Protein AF-A0A1I6T7Q6-F1 (afdb_monomer)

Secondary structure (DSSP, 8-state):
----STTT---HHHHHHHHHHHHHHHHHHHHHHHHHHHHHHHHHHHHHHHHHIIIIIIIHHHTT-GGGG-EEEEEEESTTTEEEEE-TT-----EEEEEEE---EEEEEEE--BTTSS--TT-BGGGBTT---SEEEEEETTEEEEEETT-BHHHHHHHHHHHTS-EEEEETTTTEEEEEEEEES--GGG--EESHHHHHHT--SPBPP--EEEEETTEEEEESSSEEEETTEEEEE-SPPPTT--EEEEEEE-HHHHHHHHHHHHHHHHHHHHHHHHHHH----TT-PPPPHHHHHTS-HHHHHHHHHHHHTTTTTT-HHHHHHHHHHHHHHHHTTT--GGG--TTTTTEEE--GGGTT-EEE-HHHHHHHHHH-HHHHHHHHH--SS-TTS--HHHHHHHHHHHHHHHHHHHH---SS---TTSPPPTTSHHHHHHHHHHHHHHHHHHHHHHHHHHHHHHHHHHHHHHHHHHHHHHHHHHHHHHT--

Structure (mmCIF, N/CA/C/O backbone):
data_AF-A0A1I6T7Q6-F1
#
_entry.id   AF-A0A1I6T7Q6-F1
#
loop_
_atom_site.group_PDB
_atom_site.id
_atom_site.type_symbol
_atom_site.label_atom_id
_atom_site.label_alt_id
_atom_site.label_comp_id
_atom_site.label_asym_id
_atom_site.label_entity_id
_atom_site.label_seq_id
_atom_site.pdbx_PDB_ins_code
_atom_site.Cartn_x
_atom_site.Cartn_y
_atom_site.Cartn_z
_atom_site.occupancy
_atom_site.B_iso_or_equiv
_atom_site.auth_seq_id
_atom_site.auth_comp_id
_atom_site.auth_asym_id
_atom_site.auth_atom_id
_atom_site.pdbx_PDB_model_num
ATOM 1 N N . MET A 1 1 ? 39.348 35.227 -42.419 1.00 46.56 1 MET A N 1
ATOM 2 C CA . MET A 1 1 ? 38.191 35.907 -43.039 1.00 46.56 1 MET A CA 1
ATOM 3 C C . MET A 1 1 ? 37.554 34.944 -44.024 1.00 46.56 1 MET A C 1
ATOM 5 O O . MET A 1 1 ? 38.289 34.374 -44.820 1.00 46.56 1 MET A O 1
ATOM 9 N N . ARG A 1 2 ? 36.242 34.707 -43.916 1.00 55.78 2 ARG A N 1
ATOM 10 C CA . ARG A 1 2 ? 35.478 33.860 -44.844 1.00 55.78 2 ARG A CA 1
ATOM 11 C C . ARG A 1 2 ? 35.256 34.670 -46.125 1.00 55.78 2 ARG A C 1
ATOM 13 O O . ARG A 1 2 ? 34.590 35.696 -46.068 1.00 55.78 2 ARG A O 1
ATOM 20 N N . ILE A 1 3 ? 35.887 34.284 -47.232 1.00 54.59 3 ILE A N 1
ATOM 21 C CA . ILE A 1 3 ? 35.674 34.924 -48.539 1.00 54.59 3 ILE A CA 1
ATOM 22 C C . ILE A 1 3 ? 34.600 34.090 -49.230 1.00 54.59 3 ILE A C 1
ATOM 24 O O . ILE A 1 3 ? 34.889 32.998 -49.706 1.00 54.59 3 ILE A O 1
ATOM 28 N N . SER A 1 4 ? 33.355 34.556 -49.188 1.00 56.50 4 SER A N 1
ATOM 29 C CA . SER A 1 4 ? 32.220 33.861 -49.799 1.00 56.50 4 SER A CA 1
ATOM 30 C C . SER A 1 4 ? 31.969 34.420 -51.194 1.00 56.50 4 SER A C 1
ATOM 32 O O . SER A 1 4 ? 31.766 35.623 -51.325 1.00 56.50 4 SER A O 1
ATOM 34 N N . GLY A 1 5 ? 32.027 33.559 -52.215 1.00 61.47 5 GLY A N 1
ATOM 35 C CA . GLY A 1 5 ? 31.417 33.733 -53.542 1.00 61.47 5 GLY A CA 1
ATOM 36 C C . GLY A 1 5 ? 31.784 34.964 -54.383 1.00 61.47 5 GLY A C 1
ATOM 37 O O . GLY A 1 5 ? 31.258 35.106 -55.483 1.00 61.47 5 GLY A O 1
ATOM 38 N N . LEU A 1 6 ? 32.659 35.861 -53.919 1.00 64.56 6 LEU A N 1
ATOM 39 C CA . LEU A 1 6 ? 32.922 37.141 -54.588 1.00 64.56 6 LEU A CA 1
ATOM 40 C C . LEU A 1 6 ? 33.637 36.994 -55.942 1.00 64.56 6 LEU A C 1
ATOM 42 O O . LEU A 1 6 ? 33.511 37.892 -56.770 1.00 64.56 6 LEU A O 1
ATOM 46 N N . ALA A 1 7 ? 34.390 35.910 -56.178 1.00 64.69 7 ALA A N 1
ATOM 47 C CA . ALA A 1 7 ? 35.118 35.705 -57.434 1.00 64.69 7 ALA A CA 1
ATOM 48 C C . ALA A 1 7 ? 34.459 34.673 -58.364 1.00 64.69 7 ALA A C 1
ATOM 50 O O . ALA A 1 7 ? 34.587 34.810 -59.581 1.00 64.69 7 ALA A O 1
ATOM 51 N N . SER A 1 8 ? 33.768 33.662 -57.822 1.00 72.69 8 SER A N 1
ATOM 52 C CA . SER A 1 8 ? 33.093 32.617 -58.613 1.00 72.69 8 SER A CA 1
ATOM 53 C C . SER A 1 8 ? 31.581 32.813 -58.801 1.00 72.69 8 SER A C 1
ATOM 55 O O . SER A 1 8 ? 31.009 32.230 -59.720 1.00 72.69 8 SER A O 1
ATOM 57 N N . GLY A 1 9 ? 30.921 33.595 -57.937 1.00 76.50 9 GLY A N 1
ATOM 58 C CA . GLY A 1 9 ? 29.458 33.693 -57.866 1.00 76.50 9 GLY A CA 1
ATOM 59 C C . GLY A 1 9 ? 28.765 32.496 -57.194 1.00 76.50 9 GLY A C 1
ATOM 60 O O . GLY A 1 9 ? 27.539 32.417 -57.214 1.00 76.50 9 GLY A O 1
ATOM 61 N N . MET A 1 10 ? 29.518 31.553 -56.617 1.00 82.12 10 MET A N 1
ATOM 62 C CA . MET A 1 10 ? 28.981 30.334 -56.009 1.00 82.12 10 MET A CA 1
ATOM 63 C C . MET A 1 10 ? 28.603 30.539 -54.533 1.00 82.12 10 MET A C 1
ATOM 65 O O . MET A 1 10 ? 29.380 31.099 -53.757 1.00 82.12 10 MET A O 1
ATOM 69 N N . ASP A 1 11 ? 27.437 30.030 -54.119 1.00 85.62 11 ASP A N 1
ATOM 70 C CA . ASP A 1 11 ? 27.019 30.022 -52.710 1.00 85.62 11 ASP A CA 1
ATOM 71 C C . ASP A 1 11 ? 27.745 28.911 -51.936 1.00 85.62 11 ASP A C 1
ATOM 73 O O . ASP A 1 11 ? 27.257 27.793 -51.739 1.00 85.62 11 ASP A O 1
ATOM 77 N N . THR A 1 12 ? 28.966 29.233 -51.517 1.00 83.81 12 THR A N 1
ATOM 78 C CA . THR A 1 12 ? 29.837 28.333 -50.759 1.00 83.81 12 THR A CA 1
ATOM 79 C C . THR A 1 12 ? 29.219 27.899 -49.433 1.00 83.81 12 THR A C 1
ATOM 81 O O . THR A 1 12 ? 29.456 26.775 -49.001 1.00 83.81 12 THR A O 1
ATOM 84 N N . ASP A 1 13 ? 28.427 28.756 -48.785 1.00 84.06 13 ASP A N 1
ATOM 85 C CA . ASP A 1 13 ? 27.831 28.442 -47.485 1.00 84.06 13 ASP A CA 1
ATOM 86 C C . ASP A 1 13 ? 26.733 27.389 -47.629 1.00 84.06 13 ASP A C 1
ATOM 88 O O . ASP A 1 13 ? 26.701 26.423 -46.864 1.00 84.06 13 ASP A O 1
ATOM 92 N N . THR A 1 14 ? 25.874 27.516 -48.640 1.00 85.88 14 THR A N 1
ATOM 93 C CA . THR A 1 14 ? 24.839 26.513 -48.918 1.00 85.88 14 THR A CA 1
ATOM 94 C C . THR A 1 14 ? 25.448 25.172 -49.325 1.00 85.88 14 THR A C 1
ATOM 96 O O . THR A 1 14 ? 25.020 24.132 -48.820 1.00 85.88 14 THR A O 1
ATOM 99 N N . ILE A 1 15 ? 26.489 25.166 -50.164 1.00 86.62 15 ILE A N 1
ATOM 100 C CA . ILE A 1 15 ? 27.152 23.918 -50.580 1.00 86.62 15 ILE A CA 1
ATOM 101 C C . ILE A 1 15 ? 27.837 23.240 -49.392 1.00 86.62 15 ILE A C 1
ATOM 103 O O . ILE A 1 15 ? 27.659 22.039 -49.191 1.00 86.62 15 ILE A O 1
ATOM 107 N N . VAL A 1 16 ? 28.579 23.986 -48.564 1.00 88.25 16 VAL A N 1
ATOM 108 C CA . VAL A 1 16 ? 29.214 23.416 -47.367 1.00 88.25 16 VAL A CA 1
ATOM 109 C C . VAL A 1 16 ? 28.156 22.864 -46.412 1.00 88.25 16 VAL A C 1
ATOM 111 O O . VAL A 1 16 ? 28.316 21.744 -45.933 1.00 88.25 16 VAL A O 1
ATOM 114 N N . LYS A 1 17 ? 27.039 23.571 -46.191 1.00 86.50 17 LYS A N 1
ATOM 115 C CA . LYS A 1 17 ? 25.917 23.060 -45.383 1.00 86.50 17 LYS A CA 1
ATOM 116 C C . LYS A 1 17 ? 25.350 21.751 -45.936 1.00 86.50 17 LYS A C 1
ATOM 118 O O . LYS A 1 17 ? 25.135 20.822 -45.163 1.00 86.50 17 LYS A O 1
ATOM 123 N N . GLN A 1 18 ? 25.158 21.643 -47.250 1.00 87.38 18 GLN A N 1
ATOM 124 C CA . GLN A 1 18 ? 24.682 20.414 -47.900 1.00 87.38 18 GLN A CA 1
ATOM 125 C C . GLN A 1 18 ? 25.696 19.264 -47.807 1.00 87.38 18 GLN A C 1
ATOM 127 O O . GLN A 1 18 ? 25.321 18.115 -47.587 1.00 87.38 18 GLN A O 1
ATOM 132 N N . MET A 1 19 ? 26.995 19.546 -47.930 1.00 89.00 19 MET A N 1
ATOM 133 C CA . MET A 1 19 ? 28.036 18.531 -47.731 1.00 89.00 19 MET A CA 1
ATOM 134 C C . MET A 1 19 ? 28.086 18.070 -46.270 1.00 89.00 19 MET A C 1
ATOM 136 O O . MET A 1 19 ? 28.228 16.877 -45.988 1.00 89.00 19 MET A O 1
ATOM 140 N N . MET A 1 20 ? 27.929 19.009 -45.335 1.00 91.50 20 MET A N 1
ATOM 141 C CA . MET A 1 20 ? 27.913 18.725 -43.906 1.00 91.50 20 MET A CA 1
ATOM 142 C C . MET A 1 20 ? 26.654 17.979 -43.466 1.00 91.50 20 MET A C 1
ATOM 144 O O . MET A 1 20 ? 26.766 17.138 -42.579 1.00 91.50 20 MET A O 1
ATOM 148 N N . SER A 1 21 ? 25.487 18.208 -44.074 1.00 87.06 21 SER A N 1
ATOM 149 C CA . SER A 1 21 ? 24.260 17.481 -43.715 1.00 87.06 21 SER A CA 1
ATOM 150 C C . SER A 1 21 ? 24.398 15.976 -43.970 1.00 87.06 21 SER A C 1
ATOM 152 O O . SER A 1 21 ? 24.071 15.169 -43.103 1.00 87.06 21 SER A O 1
ATOM 154 N N . ILE A 1 22 ? 25.002 15.584 -45.096 1.00 86.19 22 ILE A N 1
ATOM 155 C CA . ILE A 1 22 ? 25.300 14.175 -45.399 1.00 86.19 22 ILE A CA 1
ATOM 156 C C . ILE A 1 22 ? 26.377 13.633 -44.449 1.00 86.19 22 ILE A C 1
ATOM 158 O O . ILE A 1 22 ? 26.256 12.522 -43.929 1.00 86.19 22 ILE A O 1
ATOM 162 N N . ALA A 1 23 ? 27.432 14.413 -44.191 1.00 89.81 23 ALA A N 1
ATOM 163 C CA . ALA A 1 23 ? 28.519 13.997 -43.306 1.00 89.81 23 ALA A CA 1
ATOM 164 C C . ALA A 1 23 ? 28.069 13.806 -41.844 1.00 89.81 23 ALA A C 1
ATOM 166 O O . ALA A 1 23 ? 28.664 12.991 -41.134 1.00 89.81 23 ALA A O 1
ATOM 167 N N . ARG A 1 24 ? 27.019 14.520 -41.408 1.00 92.19 24 ARG A N 1
ATOM 168 C CA . ARG A 1 24 ? 26.446 14.470 -40.053 1.00 92.19 24 ARG A CA 1
ATOM 169 C C . ARG A 1 24 ? 25.538 13.266 -39.797 1.00 92.19 24 ARG A C 1
ATOM 171 O O . ARG A 1 24 ? 25.345 12.932 -38.632 1.00 92.19 24 ARG A O 1
ATOM 178 N N . LEU A 1 25 ? 25.087 12.535 -40.821 1.00 91.44 25 LEU A N 1
ATOM 179 C CA . LEU A 1 25 ? 24.204 11.367 -40.652 1.00 91.44 25 LEU A CA 1
ATOM 180 C C . LEU A 1 25 ? 24.668 10.353 -39.579 1.00 91.44 25 LEU A C 1
ATOM 182 O O . LEU A 1 25 ? 23.832 9.888 -38.800 1.00 91.44 25 LEU A O 1
ATOM 186 N N . PRO A 1 26 ? 25.968 9.996 -39.463 1.00 94.25 26 PRO A N 1
ATOM 187 C CA . PRO A 1 26 ? 26.431 9.113 -38.393 1.00 94.25 26 PRO A CA 1
ATOM 188 C C . PRO A 1 26 ? 26.296 9.735 -36.998 1.00 94.25 26 PRO A C 1
ATOM 190 O O . PRO A 1 26 ? 25.967 9.026 -36.051 1.00 94.25 26 PRO A O 1
ATOM 193 N N . LEU A 1 27 ? 26.541 11.043 -36.863 1.00 94.50 27 LEU A N 1
ATOM 194 C CA . LEU A 1 27 ? 26.388 11.774 -35.603 1.00 94.50 27 LEU A CA 1
ATOM 195 C C . LEU A 1 27 ? 24.917 11.801 -35.178 1.00 94.50 27 LEU A C 1
ATOM 197 O O . LEU A 1 27 ? 24.605 11.428 -34.047 1.00 94.50 27 LEU A O 1
ATOM 201 N N . ASP A 1 28 ? 24.020 12.140 -36.103 1.00 94.25 28 ASP A N 1
ATOM 202 C CA . ASP A 1 28 ? 22.575 12.146 -35.867 1.00 94.25 28 ASP A CA 1
ATOM 203 C C . ASP A 1 28 ? 22.086 10.767 -35.429 1.00 94.25 28 ASP A C 1
ATOM 205 O O . ASP A 1 28 ? 21.348 10.640 -34.452 1.00 94.25 28 ASP A O 1
ATOM 209 N N . LYS A 1 29 ? 22.582 9.704 -36.074 1.00 94.88 29 LYS A N 1
ATOM 210 C CA . LYS A 1 29 ? 22.228 8.334 -35.704 1.00 94.88 29 LYS A CA 1
ATOM 211 C C . LYS A 1 29 ? 22.658 7.978 -34.280 1.00 94.88 29 LYS A C 1
ATOM 213 O O . LYS A 1 29 ? 21.903 7.316 -33.565 1.00 94.88 29 LYS A O 1
ATOM 218 N N . VAL A 1 30 ? 23.855 8.389 -33.856 1.00 96.81 30 VAL A N 1
ATOM 219 C CA . VAL A 1 30 ? 24.333 8.135 -32.487 1.00 96.81 30 VAL A CA 1
ATOM 220 C C . VAL A 1 30 ? 23.540 8.962 -31.471 1.00 96.81 30 VAL A C 1
ATOM 222 O O . VAL A 1 30 ? 23.148 8.410 -30.444 1.00 96.81 30 VAL A O 1
ATOM 225 N N . ASN A 1 31 ? 23.229 10.227 -31.768 1.00 95.69 31 ASN A N 1
ATOM 226 C CA . ASN A 1 31 ? 22.366 11.065 -30.925 1.00 95.69 31 ASN A CA 1
ATOM 227 C C . ASN A 1 31 ? 20.973 10.448 -30.746 1.00 95.69 31 ASN A C 1
ATOM 229 O O . ASN A 1 31 ? 20.495 10.302 -29.623 1.00 95.69 31 ASN A O 1
ATOM 233 N N . GLN A 1 32 ? 20.356 9.988 -31.833 1.00 95.62 32 GLN A N 1
ATOM 234 C CA . GLN A 1 32 ? 19.073 9.286 -31.792 1.00 95.62 32 GLN A CA 1
ATOM 235 C C . GLN A 1 32 ? 19.148 8.007 -30.952 1.00 95.62 32 GLN A C 1
ATOM 237 O O . GLN A 1 32 ? 18.288 7.762 -30.110 1.00 95.62 32 GLN A O 1
ATOM 242 N N . ASN A 1 33 ? 20.190 7.193 -31.133 1.00 96.62 33 ASN A N 1
ATOM 243 C CA . ASN A 1 33 ? 20.368 5.978 -30.339 1.00 96.62 33 ASN A CA 1
ATOM 244 C C . ASN A 1 33 ? 20.577 6.285 -28.845 1.00 96.62 33 ASN A C 1
ATOM 246 O O . ASN A 1 33 ? 20.093 5.526 -28.002 1.00 96.62 33 ASN A O 1
ATOM 250 N N . LYS A 1 34 ? 21.269 7.386 -28.512 1.00 97.44 34 LYS A N 1
ATOM 251 C CA . LYS A 1 34 ? 21.395 7.880 -27.134 1.00 97.44 34 LYS A CA 1
ATOM 252 C C . LYS A 1 34 ? 20.020 8.236 -26.570 1.00 97.44 34 LYS A C 1
ATOM 254 O O . LYS A 1 34 ? 19.662 7.720 -25.517 1.00 97.44 34 LYS A O 1
ATOM 259 N N . GLN A 1 35 ? 19.234 9.026 -27.300 1.00 97.25 35 GLN A N 1
ATOM 260 C CA . GLN A 1 35 ? 17.905 9.461 -26.869 1.00 97.25 35 GLN A CA 1
ATOM 261 C C . GLN A 1 35 ? 16.944 8.282 -26.647 1.00 97.25 35 GLN A C 1
ATOM 263 O O . GLN A 1 35 ? 16.251 8.231 -25.633 1.00 97.25 35 GLN A O 1
ATOM 268 N N . VAL A 1 36 ? 16.948 7.296 -27.553 1.00 96.88 36 VAL A N 1
ATOM 269 C CA . VAL A 1 36 ? 16.178 6.048 -27.396 1.00 96.88 36 VAL A CA 1
ATOM 270 C C . VAL A 1 36 ? 16.579 5.319 -26.115 1.00 96.88 36 VAL A C 1
ATOM 272 O O . VAL A 1 36 ? 15.714 4.843 -25.383 1.00 96.88 36 VAL A O 1
ATOM 275 N N . LEU A 1 37 ? 17.880 5.230 -25.827 1.00 97.31 37 LEU A N 1
ATOM 276 C CA . LEU A 1 37 ? 18.372 4.558 -24.627 1.00 97.31 37 LEU A CA 1
ATOM 277 C C . LEU A 1 37 ? 17.986 5.312 -23.345 1.00 97.31 37 LEU A C 1
ATOM 279 O O . LEU A 1 37 ? 17.666 4.673 -22.344 1.00 97.31 37 LEU A O 1
ATOM 283 N N . GLU A 1 38 ? 17.983 6.646 -23.371 1.00 96.50 38 GLU A N 1
ATOM 284 C CA . GLU A 1 38 ? 17.501 7.478 -22.262 1.00 96.50 38 GLU A CA 1
ATOM 285 C C . GLU A 1 38 ? 16.013 7.245 -21.996 1.00 96.50 38 GLU A C 1
ATOM 287 O O . GLU A 1 38 ? 15.648 6.959 -20.858 1.00 96.50 38 GLU A O 1
ATOM 292 N N . TRP A 1 39 ? 15.168 7.267 -23.031 1.00 97.19 39 TRP A N 1
ATOM 293 C CA . TRP A 1 39 ? 13.735 6.982 -22.890 1.00 97.19 39 TRP A CA 1
ATOM 294 C C . TRP A 1 39 ? 13.457 5.547 -22.445 1.00 97.19 39 TRP A C 1
ATOM 296 O O . TRP A 1 39 ? 12.552 5.299 -21.650 1.00 97.19 39 TRP A O 1
ATOM 306 N N . GLN A 1 40 ? 14.253 4.582 -22.911 1.00 96.62 40 GLN A N 1
ATOM 307 C CA . GLN A 1 40 ? 14.141 3.202 -22.452 1.00 96.62 40 GLN A CA 1
ATOM 308 C C . GLN A 1 40 ? 14.506 3.088 -20.965 1.00 96.62 40 GLN A C 1
ATOM 310 O O . GLN A 1 40 ? 13.814 2.405 -20.209 1.00 96.62 40 GLN A O 1
ATOM 315 N N . ARG A 1 41 ? 15.574 3.772 -20.531 1.00 96.19 41 ARG A N 1
ATOM 316 C CA . ARG A 1 41 ? 15.977 3.841 -19.119 1.00 96.19 41 ARG A CA 1
ATOM 317 C C . ARG A 1 41 ? 14.897 4.509 -18.264 1.00 96.19 41 ARG A C 1
ATOM 319 O O . ARG A 1 41 ? 14.637 4.043 -17.158 1.00 96.19 41 ARG A O 1
ATOM 326 N N . GLU A 1 42 ? 14.239 5.534 -18.796 1.00 96.00 42 GLU A N 1
ATOM 327 C CA . GLU A 1 42 ? 13.106 6.198 -18.152 1.00 96.00 42 GLU A CA 1
ATOM 328 C C . GLU A 1 42 ? 11.903 5.270 -17.989 1.00 96.00 42 GLU A C 1
ATOM 330 O O . GLU A 1 42 ? 11.371 5.113 -16.894 1.00 96.00 42 GLU A O 1
ATOM 335 N N . SER A 1 43 ? 11.548 4.547 -19.049 1.00 96.31 43 SER A N 1
ATOM 336 C CA . SER A 1 43 ? 10.462 3.567 -19.003 1.00 96.31 43 SER A CA 1
ATOM 337 C C . SER A 1 43 ? 10.727 2.472 -17.959 1.00 96.31 43 SER A C 1
ATOM 339 O O . SER A 1 43 ? 9.808 2.036 -17.268 1.00 96.31 43 SER A O 1
ATOM 341 N N . TYR A 1 44 ? 11.985 2.043 -17.781 1.00 96.62 44 TYR A N 1
ATOM 342 C CA . TYR A 1 44 ? 12.338 1.145 -16.676 1.00 96.62 44 TYR A CA 1
ATOM 343 C C . TYR A 1 44 ? 12.172 1.793 -15.304 1.00 96.62 44 TYR A C 1
ATOM 345 O O . TYR A 1 44 ? 11.783 1.093 -14.375 1.00 96.62 44 TYR A O 1
ATOM 353 N N . ARG A 1 45 ? 12.457 3.091 -15.152 1.00 96.25 45 ARG A N 1
ATOM 354 C CA . ARG A 1 45 ? 12.269 3.820 -13.889 1.00 96.25 45 ARG A CA 1
ATOM 355 C C . ARG A 1 45 ? 10.800 3.882 -13.489 1.00 96.25 45 ARG A C 1
ATOM 357 O O . ARG A 1 45 ? 10.485 3.583 -12.339 1.00 96.25 45 ARG A O 1
ATOM 364 N N . GLU A 1 46 ? 9.914 4.186 -14.431 1.00 96.06 46 GLU A N 1
ATOM 365 C CA . GLU A 1 46 ? 8.464 4.187 -14.205 1.00 96.06 46 GLU A CA 1
ATOM 366 C C . GLU A 1 46 ? 7.963 2.811 -13.746 1.00 96.06 46 GLU A C 1
ATOM 368 O O . GLU A 1 46 ? 7.275 2.690 -12.732 1.00 96.06 46 GLU A O 1
ATOM 373 N N . ILE A 1 47 ? 8.357 1.752 -14.459 1.00 97.06 47 ILE A N 1
ATOM 374 C CA . ILE A 1 47 ? 7.971 0.376 -14.122 1.00 97.06 47 ILE A CA 1
ATOM 375 C C . ILE A 1 47 ? 8.553 -0.035 -12.768 1.00 97.06 47 ILE A C 1
ATOM 377 O O . ILE A 1 47 ? 7.849 -0.604 -11.937 1.00 97.06 47 ILE A O 1
ATOM 381 N N . ASN A 1 48 ? 9.825 0.281 -12.523 1.00 97.19 48 ASN A N 1
ATOM 382 C CA . ASN A 1 48 ? 10.490 0.012 -11.256 1.00 97.19 48 ASN A CA 1
ATOM 383 C C . ASN A 1 48 ? 9.745 0.675 -10.096 1.00 97.19 48 ASN A C 1
ATOM 385 O O . ASN A 1 48 ? 9.506 0.010 -9.100 1.00 97.19 48 ASN A O 1
ATOM 389 N N . SER A 1 49 ? 9.334 1.940 -10.230 1.00 97.44 49 SER A N 1
ATOM 390 C CA . SER A 1 49 ? 8.542 2.637 -9.207 1.00 97.44 49 SER A CA 1
ATOM 391 C C . SER A 1 49 ? 7.255 1.875 -8.860 1.00 97.44 49 SER A C 1
ATOM 393 O O . SER A 1 49 ? 6.960 1.669 -7.683 1.00 97.44 49 SER A O 1
ATOM 395 N N . LYS A 1 50 ? 6.533 1.359 -9.863 1.00 97.94 50 LYS A N 1
ATOM 396 C CA . LYS A 1 50 ? 5.312 0.563 -9.642 1.00 97.94 50 LYS A CA 1
ATOM 397 C C . LYS A 1 50 ? 5.586 -0.789 -8.984 1.00 97.94 50 LYS A C 1
ATOM 399 O O . LYS A 1 50 ? 4.830 -1.199 -8.108 1.00 97.94 50 LYS A O 1
ATOM 404 N N . ILE A 1 51 ? 6.682 -1.455 -9.346 1.00 97.88 51 ILE A N 1
ATOM 405 C CA . ILE A 1 51 ? 7.099 -2.705 -8.691 1.00 97.88 51 ILE A CA 1
ATOM 406 C C . ILE A 1 51 ? 7.541 -2.436 -7.243 1.00 97.88 51 ILE A C 1
ATOM 408 O O . ILE A 1 51 ? 7.209 -3.218 -6.353 1.00 97.88 51 ILE A O 1
ATOM 412 N N . VAL A 1 52 ? 8.250 -1.330 -6.986 1.00 97.81 52 VAL A N 1
ATOM 413 C CA . VAL A 1 52 ? 8.634 -0.897 -5.635 1.00 97.81 52 VAL A CA 1
ATOM 414 C C . VAL A 1 52 ? 7.397 -0.639 -4.786 1.00 97.81 52 VAL A C 1
ATOM 416 O O . VAL A 1 52 ? 7.346 -1.135 -3.667 1.00 97.81 52 VAL A O 1
ATOM 419 N N . ASP A 1 53 ? 6.398 0.085 -5.297 1.00 97.62 53 ASP A N 1
ATOM 420 C CA . ASP A 1 53 ? 5.162 0.345 -4.553 1.00 97.62 53 ASP A CA 1
ATOM 421 C C . ASP A 1 53 ? 4.439 -0.963 -4.204 1.00 97.62 53 ASP A C 1
ATOM 423 O O . ASP A 1 53 ? 4.183 -1.244 -3.030 1.00 97.62 53 ASP A O 1
ATOM 427 N N . PHE A 1 54 ? 4.210 -1.817 -5.207 1.00 97.88 54 PHE A N 1
ATOM 428 C CA . PHE A 1 54 ? 3.550 -3.106 -5.016 1.00 97.88 54 PHE A CA 1
ATOM 429 C C . PHE A 1 54 ? 4.292 -3.993 -4.006 1.00 97.88 54 PHE A C 1
ATOM 431 O O . PHE A 1 54 ? 3.680 -4.567 -3.109 1.00 97.88 54 PHE A O 1
ATOM 438 N N . ARG A 1 55 ? 5.622 -4.075 -4.093 1.00 96.25 55 ARG A N 1
ATOM 439 C CA . ARG A 1 55 ? 6.431 -4.899 -3.190 1.00 96.25 55 ARG A CA 1
ATOM 440 C C . ARG A 1 55 ? 6.563 -4.295 -1.792 1.00 96.25 55 ARG A C 1
ATOM 442 O O . ARG A 1 55 ? 6.273 -4.957 -0.798 1.00 96.25 55 ARG A O 1
ATOM 449 N N . ASN A 1 56 ? 7.066 -3.070 -1.702 1.00 95.00 56 ASN A N 1
ATOM 450 C CA . ASN A 1 56 ? 7.546 -2.494 -0.447 1.00 95.00 56 ASN A CA 1
ATOM 451 C C . ASN A 1 56 ? 6.434 -1.818 0.351 1.00 95.00 56 ASN A C 1
ATOM 453 O O . ASN A 1 56 ? 6.504 -1.835 1.575 1.00 95.00 56 ASN A O 1
ATOM 457 N N . ASN A 1 57 ? 5.414 -1.267 -0.311 1.00 93.12 57 ASN A N 1
ATOM 458 C CA . ASN A 1 57 ? 4.317 -0.588 0.378 1.00 93.12 57 ASN A CA 1
ATOM 459 C C . ASN A 1 57 ? 3.104 -1.508 0.541 1.00 93.12 57 ASN A C 1
ATOM 461 O O . ASN A 1 57 ? 2.503 -1.532 1.612 1.00 93.12 57 ASN A O 1
ATOM 465 N N . LYS A 1 58 ? 2.747 -2.281 -0.496 1.00 94.56 58 LYS A N 1
ATOM 466 C CA . LYS A 1 58 ? 1.554 -3.146 -0.469 1.00 94.56 58 LYS A CA 1
ATOM 467 C C . LYS A 1 58 ? 1.847 -4.523 0.131 1.00 94.56 58 LYS A C 1
ATOM 469 O O . LYS A 1 58 ? 1.444 -4.791 1.260 1.00 94.56 58 LYS A O 1
ATOM 474 N N . LEU A 1 59 ? 2.616 -5.365 -0.565 1.00 94.44 59 LEU A N 1
ATOM 475 C CA . LEU A 1 59 ? 2.918 -6.734 -0.125 1.00 94.44 59 LEU A CA 1
ATOM 476 C C . LEU A 1 59 ? 3.601 -6.766 1.247 1.00 94.44 59 LEU A C 1
ATOM 478 O O . LEU A 1 59 ? 3.239 -7.589 2.082 1.00 94.44 59 LEU A O 1
ATOM 482 N N . SER A 1 60 ? 4.534 -5.844 1.523 1.00 91.56 60 SER A N 1
ATOM 483 C CA . SER A 1 60 ? 5.171 -5.764 2.845 1.00 91.56 60 SER A CA 1
ATOM 484 C C . SER A 1 60 ? 4.185 -5.483 3.980 1.00 91.56 60 SER A C 1
ATOM 486 O O . SER A 1 60 ? 4.415 -5.948 5.093 1.00 91.56 60 SER A O 1
ATOM 488 N N . SER A 1 61 ? 3.120 -4.720 3.724 1.00 90.00 61 SER A N 1
ATOM 489 C CA . SER A 1 61 ? 2.075 -4.462 4.715 1.00 90.00 61 SER A CA 1
ATOM 490 C C . SER A 1 61 ? 1.175 -5.685 4.876 1.00 90.00 61 SER A C 1
ATOM 492 O O . SER A 1 61 ? 0.946 -6.128 5.998 1.00 90.00 61 SER A O 1
ATOM 494 N N . TRP A 1 62 ? 0.720 -6.277 3.770 1.00 90.75 62 TRP A N 1
ATOM 495 C CA . TRP A 1 62 ? -0.218 -7.401 3.801 1.00 90.75 62 TRP A CA 1
ATOM 496 C C . TRP A 1 62 ? 0.378 -8.679 4.393 1.00 90.75 62 TRP A C 1
ATOM 498 O O . TRP A 1 62 ? -0.298 -9.358 5.165 1.00 90.75 62 TRP A O 1
ATOM 508 N N . ARG A 1 63 ? 1.654 -8.973 4.109 1.00 85.88 63 ARG A N 1
ATOM 509 C CA . ARG A 1 63 ? 2.356 -10.147 4.660 1.00 85.88 63 ARG A CA 1
ATOM 510 C C . ARG A 1 63 ? 2.588 -10.069 6.175 1.00 85.88 63 ARG A C 1
ATOM 512 O O . ARG A 1 63 ? 2.733 -11.089 6.824 1.00 85.88 63 ARG A O 1
ATOM 519 N N . MET A 1 64 ? 2.616 -8.860 6.743 1.00 77.88 64 MET A N 1
ATOM 520 C CA . MET A 1 64 ? 2.806 -8.629 8.185 1.00 77.88 64 MET A CA 1
ATOM 521 C C . MET A 1 64 ? 1.501 -8.259 8.900 1.00 77.88 64 MET A C 1
ATOM 523 O O . MET A 1 64 ? 1.517 -7.872 10.070 1.00 77.88 64 MET A O 1
ATOM 527 N N . SER A 1 65 ? 0.369 -8.292 8.195 1.00 73.94 65 SER A N 1
ATOM 528 C CA . SER A 1 65 ? -0.855 -7.696 8.704 1.00 73.94 65 SER A CA 1
ATOM 529 C C . SER A 1 65 ? -1.507 -8.562 9.776 1.00 73.94 65 SER A C 1
ATOM 531 O O . SER A 1 65 ? -1.962 -9.674 9.503 1.00 73.94 65 SER A O 1
ATOM 533 N N . GLN A 1 66 ? -1.673 -7.995 10.974 1.00 70.38 66 GLN A N 1
ATOM 534 C CA . GLN A 1 66 ? -2.507 -8.580 12.027 1.00 70.38 66 GLN A CA 1
ATOM 535 C C . GLN A 1 66 ? -4.000 -8.588 11.663 1.00 70.38 66 GLN A C 1
ATOM 537 O O . GLN A 1 66 ? -4.781 -9.224 12.362 1.00 70.38 66 GLN A O 1
ATOM 542 N N . THR A 1 67 ? -4.418 -7.932 10.569 1.00 68.25 67 THR A N 1
ATOM 543 C CA . THR A 1 67 ? -5.818 -7.969 10.107 1.00 68.25 67 THR A CA 1
ATOM 544 C C . THR A 1 67 ? -6.280 -9.384 9.776 1.00 68.25 67 THR A C 1
ATOM 546 O O . THR A 1 67 ? -7.441 -9.702 10.021 1.00 68.25 67 THR A O 1
ATOM 549 N N . PHE A 1 68 ? -5.378 -10.259 9.321 1.00 69.50 68 PHE A N 1
ATOM 550 C CA . PHE A 1 68 ? -5.685 -11.676 9.117 1.00 69.50 68 PHE A CA 1
ATOM 551 C C . PHE A 1 68 ? -5.935 -12.435 10.426 1.00 69.50 68 PHE A C 1
ATOM 553 O O . PHE A 1 68 ? -6.583 -13.470 10.392 1.00 69.50 68 PHE A O 1
ATOM 560 N N . ASN A 1 69 ? -5.520 -11.886 11.572 1.00 66.88 69 ASN A N 1
ATOM 561 C CA . ASN A 1 69 ? -5.750 -12.420 12.918 1.00 66.88 69 ASN A CA 1
ATOM 562 C C . ASN A 1 69 ? -6.789 -11.613 13.718 1.00 66.88 69 ASN A C 1
ATOM 564 O O . ASN A 1 69 ? -6.956 -11.841 14.916 1.00 66.88 69 ASN A O 1
ATOM 568 N N . SER A 1 70 ? -7.458 -10.631 13.100 1.00 68.44 70 SER A N 1
ATOM 569 C CA . SER A 1 70 ? -8.401 -9.778 13.826 1.00 68.44 70 SER A CA 1
ATOM 570 C C . SER A 1 70 ? -9.648 -10.563 14.230 1.00 68.44 70 SER A C 1
ATOM 572 O O . SER A 1 70 ? -10.203 -11.318 13.438 1.00 68.44 70 SER A O 1
ATOM 574 N N . GLN A 1 71 ? -10.068 -10.411 15.484 1.00 75.19 71 GLN A N 1
ATOM 575 C CA . GLN A 1 71 ? -11.262 -11.044 16.039 1.00 75.19 71 GLN A CA 1
ATOM 576 C C . GLN A 1 71 ? -12.371 -10.000 16.187 1.00 75.19 71 GLN A C 1
ATOM 578 O O . GLN A 1 71 ? -12.112 -8.830 16.468 1.00 75.19 71 GLN A O 1
ATOM 583 N N . LYS A 1 72 ? -13.619 -10.428 16.027 1.00 80.19 72 LYS A N 1
ATOM 584 C CA . LYS A 1 72 ? -14.832 -9.632 16.180 1.00 80.19 72 LYS A CA 1
ATOM 585 C C . LYS A 1 72 ? -15.712 -10.248 17.257 1.00 80.19 72 LYS A C 1
ATOM 587 O O . LYS A 1 72 ? -15.872 -11.460 17.324 1.00 80.19 72 LYS A O 1
ATOM 592 N N . ALA A 1 73 ? -16.312 -9.395 18.082 1.00 85.19 73 ALA A N 1
ATOM 593 C CA . ALA A 1 73 ? -17.385 -9.804 18.977 1.00 85.19 73 ALA A CA 1
ATOM 594 C C . ALA A 1 73 ? -18.727 -9.616 18.263 1.00 85.19 73 ALA A C 1
ATOM 596 O O . ALA A 1 73 ? -19.133 -8.486 17.978 1.00 85.19 73 ALA A O 1
ATOM 597 N N . THR A 1 74 ? -19.407 -10.716 17.971 1.00 86.12 74 THR A N 1
ATOM 598 C CA . THR A 1 74 ? -20.782 -10.722 17.480 1.00 86.12 74 THR A CA 1
ATOM 599 C C . THR A 1 74 ? -21.711 -10.749 18.688 1.00 86.12 74 THR A C 1
ATOM 601 O O . THR A 1 74 ? -21.642 -11.654 19.517 1.00 86.12 74 THR A O 1
ATOM 604 N N . VAL A 1 75 ? -22.543 -9.713 18.815 1.00 90.12 75 VAL A N 1
ATOM 605 C CA . VAL A 1 75 ? -23.414 -9.486 19.976 1.00 90.12 75 VAL A CA 1
ATOM 606 C C . VAL A 1 75 ? -24.870 -9.678 19.565 1.00 90.12 75 VAL A C 1
ATOM 608 O O . VAL A 1 75 ? -25.316 -9.094 18.577 1.00 90.12 75 VAL A O 1
ATOM 611 N N . SER A 1 76 ? -25.615 -10.475 20.326 1.00 91.25 76 SER A N 1
ATOM 612 C CA . SER A 1 76 ? -27.040 -10.752 20.111 1.00 91.25 76 SER A CA 1
ATOM 613 C C . SER A 1 76 ? -27.808 -10.804 21.440 1.00 91.25 76 SER A C 1
ATOM 615 O O . SER A 1 76 ? -27.209 -10.667 22.506 1.00 91.25 76 SER A O 1
ATOM 617 N N . GLY A 1 77 ? -29.136 -10.940 21.396 1.00 92.12 77 GLY A N 1
ATOM 618 C CA . GLY A 1 77 ? -29.984 -10.870 22.593 1.00 92.12 77 GLY A CA 1
ATOM 619 C C . GLY A 1 77 ? -30.270 -9.425 23.016 1.00 92.12 77 GLY A C 1
ATOM 620 O O . GLY A 1 77 ? -30.654 -8.601 22.183 1.00 92.12 77 GLY A O 1
ATOM 621 N N . ASP A 1 78 ? -30.093 -9.104 24.301 1.00 92.06 78 ASP A N 1
ATOM 622 C CA . ASP A 1 78 ? -30.408 -7.782 24.870 1.00 92.06 78 ASP A CA 1
ATOM 623 C C . ASP A 1 78 ? -29.320 -6.719 24.614 1.00 92.06 78 ASP A C 1
ATOM 625 O O . ASP A 1 78 ? -28.729 -6.147 25.528 1.00 92.06 78 ASP A O 1
ATOM 629 N N . THR A 1 79 ? -29.067 -6.400 23.343 1.00 92.25 79 THR A N 1
ATOM 630 C CA . THR A 1 79 ? -27.983 -5.491 22.913 1.00 92.25 79 THR A CA 1
ATOM 631 C C . THR A 1 79 ? -28.122 -4.037 23.396 1.00 92.25 79 THR A C 1
ATOM 633 O O . THR A 1 79 ? -27.271 -3.201 23.094 1.00 92.25 79 THR A O 1
ATOM 636 N N . ALA A 1 80 ? -29.212 -3.690 24.086 1.00 92.88 80 ALA A N 1
ATOM 637 C CA . ALA A 1 80 ? -29.385 -2.394 24.742 1.00 92.88 80 ALA A CA 1
ATOM 638 C C . ALA A 1 80 ? -28.685 -2.334 26.111 1.00 92.88 80 ALA A C 1
ATOM 640 O O . ALA A 1 80 ? -28.332 -1.244 26.570 1.00 92.88 80 ALA A O 1
ATOM 641 N N . ALA A 1 81 ? -28.470 -3.488 26.751 1.00 93.31 81 ALA A N 1
ATOM 642 C CA . ALA A 1 81 ? -27.833 -3.587 28.059 1.00 93.31 81 ALA A CA 1
ATOM 643 C C . ALA A 1 81 ? -26.319 -3.365 27.988 1.00 93.31 81 ALA A C 1
ATOM 645 O O . ALA A 1 81 ? -25.745 -2.757 28.893 1.00 93.31 81 ALA A O 1
ATOM 646 N N . LEU A 1 82 ? -25.669 -3.810 26.907 1.00 94.88 82 LEU A N 1
ATOM 647 C CA . LEU A 1 82 ? -24.239 -3.603 26.698 1.00 94.88 82 LEU A CA 1
ATOM 648 C C . LEU A 1 82 ? -23.833 -3.594 25.222 1.00 94.88 82 LEU A C 1
ATOM 650 O O . LEU A 1 82 ? -24.500 -4.159 24.356 1.00 94.88 82 LEU A O 1
ATOM 654 N N . LYS A 1 83 ? -22.660 -3.015 24.960 1.00 94.00 83 LYS A N 1
ATOM 655 C CA . LYS A 1 83 ? -21.903 -3.170 23.709 1.00 94.00 83 LYS A CA 1
ATOM 656 C C . LYS A 1 83 ? -20.614 -3.930 23.983 1.00 94.00 83 LYS A C 1
ATOM 658 O O . LYS A 1 83 ? -19.988 -3.679 25.008 1.00 94.00 83 LYS A O 1
ATOM 663 N N . ALA A 1 84 ? -20.182 -4.787 23.063 1.00 92.75 84 ALA A N 1
ATOM 664 C CA . ALA A 1 84 ? -18.939 -5.540 23.203 1.00 92.75 84 ALA A CA 1
ATOM 665 C C . ALA A 1 84 ? -18.049 -5.426 21.959 1.00 92.75 84 ALA A C 1
ATOM 667 O O . ALA A 1 84 ? -18.541 -5.319 20.837 1.00 92.75 84 ALA A O 1
ATOM 668 N N . SER A 1 85 ? -16.737 -5.471 22.172 1.00 88.94 85 SER A N 1
ATOM 669 C CA . SER A 1 85 ? -15.714 -5.541 21.128 1.00 88.94 85 SER A CA 1
ATOM 670 C C . SER A 1 85 ? -14.598 -6.487 21.564 1.00 88.94 85 SER A C 1
ATOM 672 O O . SER A 1 85 ? -14.095 -6.369 22.683 1.00 88.94 85 SER A O 1
ATOM 674 N N . ALA A 1 86 ? -14.201 -7.405 20.684 1.00 87.69 86 ALA A N 1
ATOM 675 C CA . ALA A 1 86 ? -13.062 -8.286 20.920 1.00 87.69 86 ALA A CA 1
ATOM 676 C C . ALA A 1 86 ? -11.751 -7.487 20.853 1.00 87.69 86 ALA A C 1
ATOM 678 O O . ALA A 1 86 ? -11.596 -6.607 20.005 1.00 87.69 86 ALA A O 1
ATOM 679 N N . THR A 1 87 ? -10.813 -7.778 21.749 1.00 83.44 87 THR A N 1
ATOM 680 C CA . THR A 1 87 ? -9.431 -7.297 21.668 1.00 83.44 87 THR A CA 1
ATOM 681 C C . THR A 1 87 ? -8.559 -8.352 20.983 1.00 83.44 87 THR A C 1
ATOM 683 O O . THR A 1 87 ? -8.980 -9.488 20.780 1.00 83.44 87 THR A O 1
ATOM 686 N N . SER A 1 88 ? -7.306 -8.012 20.670 1.00 72.12 88 SER A N 1
ATOM 687 C CA . SER A 1 88 ? -6.324 -8.968 20.131 1.00 72.12 88 SER A CA 1
ATOM 688 C C . SER A 1 88 ? -5.957 -10.107 21.093 1.00 72.12 88 SER A C 1
ATOM 690 O O . SER A 1 88 ? -5.263 -11.038 20.699 1.00 72.12 88 SER A O 1
ATOM 692 N N . SER A 1 89 ? -6.391 -10.034 22.356 1.00 74.94 89 SER A N 1
ATOM 693 C CA . SER A 1 89 ? -6.188 -11.071 23.368 1.00 74.94 89 SER A CA 1
ATOM 694 C C . SER A 1 89 ? -7.449 -11.904 23.620 1.00 74.94 89 SER A C 1
ATOM 696 O O . SER A 1 89 ? -7.521 -12.572 24.654 1.00 74.94 89 SER A O 1
ATOM 698 N N . ALA A 1 90 ? -8.471 -11.817 22.759 1.00 83.44 90 ALA A N 1
ATOM 699 C CA . ALA A 1 90 ? -9.708 -12.560 22.954 1.00 83.44 90 ALA A CA 1
ATOM 700 C C . ALA A 1 90 ? -9.457 -14.068 22.819 1.00 83.44 90 ALA A C 1
ATOM 702 O O . ALA A 1 90 ? -8.949 -14.566 21.816 1.00 83.44 90 ALA A O 1
ATOM 703 N N . ASN A 1 91 ? -9.832 -14.825 23.848 1.00 80.50 91 ASN A N 1
ATOM 704 C CA . ASN A 1 91 ? -9.518 -16.255 23.939 1.00 80.50 91 ASN A CA 1
ATOM 705 C C . ASN A 1 91 ? -10.548 -17.173 23.246 1.00 80.50 91 ASN A C 1
ATOM 707 O O . ASN A 1 91 ? -10.474 -18.390 23.393 1.00 80.50 91 ASN A O 1
ATOM 711 N N . GLY A 1 92 ? -11.514 -16.605 22.515 1.00 81.75 92 GLY A N 1
ATOM 712 C CA . GLY A 1 92 ? -12.532 -17.355 21.769 1.00 81.75 92 GLY A CA 1
ATOM 713 C C . GLY A 1 92 ? -13.690 -17.909 22.610 1.00 81.75 92 GLY A C 1
ATOM 714 O O . GLY A 1 92 ? -14.583 -18.556 22.067 1.00 81.75 92 GLY A O 1
ATOM 715 N N . VAL A 1 93 ? -13.712 -17.672 23.927 1.00 86.50 93 VAL A N 1
ATOM 716 C CA . VAL A 1 93 ? -14.785 -18.165 24.802 1.00 86.50 93 VAL A CA 1
ATOM 717 C C . VAL A 1 93 ? -16.052 -17.336 24.591 1.00 86.50 93 VAL A C 1
ATOM 719 O O . VAL A 1 93 ? -16.055 -16.124 24.800 1.00 86.50 93 VAL A O 1
ATOM 722 N N . SER A 1 94 ? -17.146 -18.000 24.208 1.00 90.44 94 SER A N 1
ATOM 723 C CA . SER A 1 94 ? -18.464 -17.361 24.130 1.00 90.44 94 SER A CA 1
ATOM 724 C C . SER A 1 94 ? -18.975 -16.997 25.527 1.00 90.44 94 SER A C 1
ATOM 726 O O . SER A 1 94 ? -18.757 -17.728 26.500 1.00 90.44 94 SER A O 1
ATOM 728 N N . MET A 1 95 ? -19.658 -15.860 25.633 1.00 94.12 95 MET A N 1
ATOM 729 C CA . MET A 1 95 ? -20.153 -15.330 26.901 1.00 94.12 95 MET A CA 1
ATOM 730 C C . MET A 1 95 ? -21.634 -14.989 26.809 1.00 94.12 95 MET A C 1
ATOM 732 O O . MET A 1 95 ? -22.044 -14.273 25.906 1.00 94.12 95 MET A O 1
ATOM 736 N N . SER A 1 96 ? -22.415 -15.448 27.781 1.00 95.62 96 SER A N 1
ATOM 737 C CA . SER A 1 96 ? -23.782 -14.993 28.018 1.00 95.62 96 SER A CA 1
ATOM 738 C C . SER A 1 96 ? -23.783 -14.054 29.218 1.00 95.62 96 SER A C 1
ATOM 740 O O . SER A 1 96 ? -23.369 -14.444 30.313 1.00 95.62 96 SER A O 1
ATOM 742 N N . VAL A 1 97 ? -24.174 -12.800 29.004 1.00 96.50 97 VAL A N 1
ATOM 743 C CA . VAL A 1 97 ? -23.974 -11.703 29.956 1.00 96.50 97 VAL A CA 1
ATOM 744 C C . VAL A 1 97 ? -25.311 -11.100 30.377 1.00 96.50 97 VAL A C 1
ATOM 746 O O . VAL A 1 97 ? -26.088 -10.658 29.535 1.00 96.50 97 VAL A O 1
ATOM 749 N N . ARG A 1 98 ? -25.571 -11.027 31.685 1.00 96.62 98 ARG A N 1
ATOM 750 C CA . ARG A 1 98 ? -26.705 -10.296 32.270 1.00 96.62 98 ARG A CA 1
ATOM 751 C C . ARG A 1 98 ? -26.186 -9.157 33.135 1.00 96.62 98 ARG A C 1
ATOM 753 O O . ARG A 1 98 ? -25.481 -9.399 34.111 1.00 96.62 98 ARG A O 1
ATOM 760 N N . VAL A 1 99 ? -26.561 -7.928 32.804 1.00 96.88 99 VAL A N 1
ATOM 761 C CA . VAL A 1 99 ? -26.254 -6.742 33.610 1.00 96.88 99 VAL A CA 1
ATOM 762 C C . VAL A 1 99 ? -27.347 -6.593 34.658 1.00 96.88 99 VAL A C 1
ATOM 764 O O . VAL A 1 99 ? -28.493 -6.323 34.317 1.00 96.88 99 VAL A O 1
ATOM 767 N N . GLU A 1 100 ? -27.016 -6.797 35.928 1.00 96.12 100 GLU A N 1
ATOM 768 C CA . GLU A 1 100 ? -27.970 -6.648 37.032 1.00 96.12 100 GLU A CA 1
ATOM 769 C C . GLU A 1 100 ? -27.976 -5.221 37.578 1.00 96.12 100 GLU A C 1
ATOM 771 O O . GLU A 1 100 ? -29.031 -4.660 37.864 1.00 96.12 100 GLU A O 1
ATOM 776 N N . GLN A 1 101 ? -26.797 -4.608 37.659 1.00 94.56 101 GLN A N 1
ATOM 777 C CA . GLN A 1 101 ? -26.626 -3.264 38.188 1.00 94.56 101 GLN A CA 1
ATOM 778 C C . GLN A 1 101 ? -25.488 -2.552 37.458 1.00 94.56 101 GLN A C 1
ATOM 780 O O . GLN A 1 101 ? -24.463 -3.164 37.158 1.00 94.56 101 GLN A O 1
ATOM 785 N N . LEU A 1 102 ? -25.659 -1.257 37.183 1.00 95.44 102 LEU A N 1
ATOM 786 C CA . LEU A 1 102 ? -24.596 -0.402 36.656 1.00 95.44 102 LEU A CA 1
ATOM 787 C C . LEU A 1 102 ? -23.790 0.215 37.795 1.00 95.44 102 LEU A C 1
ATOM 789 O O . LEU A 1 102 ? -24.334 0.548 38.848 1.00 95.44 102 LEU A O 1
ATOM 793 N N . ALA A 1 103 ? -22.507 0.441 37.539 1.00 94.75 103 ALA A N 1
ATOM 794 C CA . ALA A 1 103 ? -21.654 1.166 38.452 1.00 94.75 103 ALA A CA 1
ATOM 795 C C . ALA A 1 103 ? -22.093 2.639 38.505 1.00 94.75 103 ALA A C 1
ATOM 797 O O . ALA A 1 103 ? -22.266 3.286 37.465 1.00 94.75 103 ALA A O 1
ATOM 798 N N . THR A 1 104 ? -22.242 3.191 39.706 1.00 93.81 104 THR A N 1
ATOM 799 C CA . THR A 1 104 ? -22.523 4.613 39.940 1.00 93.81 104 THR A CA 1
ATOM 800 C C . THR A 1 104 ? -21.428 5.228 40.803 1.00 93.81 104 THR A C 1
ATOM 802 O O . THR A 1 104 ? -20.719 4.543 41.542 1.00 93.81 104 THR A O 1
ATOM 805 N N . LYS A 1 105 ? -21.230 6.537 40.656 1.00 92.50 105 LYS A N 1
ATOM 806 C CA . LYS A 1 105 ? -20.222 7.269 41.421 1.00 92.50 105 LYS A CA 1
ATOM 807 C C . LYS A 1 105 ? -20.828 7.833 42.690 1.00 92.50 105 LYS A C 1
ATOM 809 O O . LYS A 1 105 ? -21.948 8.337 42.679 1.00 92.50 105 LYS A O 1
ATOM 814 N N . THR A 1 106 ? -20.036 7.803 43.745 1.00 93.88 106 THR A N 1
ATOM 815 C CA . THR A 1 106 ? -20.365 8.390 45.045 1.00 93.88 106 THR A CA 1
ATOM 816 C C . THR A 1 106 ? -20.294 9.885 44.935 1.00 93.88 106 THR A C 1
ATOM 818 O O . THR A 1 106 ? -19.346 10.409 44.352 1.00 93.88 106 THR A O 1
ATOM 821 N N . GLY A 1 107 ? -21.285 10.598 45.446 1.00 92.81 107 GLY A N 1
ATOM 822 C CA . GLY A 1 107 ? -21.300 12.029 45.220 1.00 92.81 107 GLY A CA 1
ATOM 823 C C . GLY A 1 107 ? -22.427 12.781 45.875 1.00 92.81 107 GLY A C 1
ATOM 824 O O . GLY A 1 107 ? -23.386 12.224 46.400 1.00 92.81 107 GLY A O 1
ATOM 825 N N . MET A 1 108 ? -22.275 14.091 45.821 1.00 91.94 108 MET A N 1
ATOM 826 C CA . MET A 1 108 ? -23.246 15.063 46.265 1.00 91.94 108 MET A CA 1
ATOM 827 C C . MET A 1 108 ? -23.863 15.726 45.037 1.00 91.94 108 MET A C 1
ATOM 829 O O . MET A 1 108 ? -23.140 16.242 44.188 1.00 91.94 108 MET A O 1
ATOM 833 N N . GLU A 1 109 ? -25.188 15.759 44.960 1.00 92.31 109 GLU A N 1
ATOM 834 C CA . GLU A 1 109 ? -25.913 16.498 43.929 1.00 92.31 109 GLU A CA 1
ATOM 835 C C . GLU A 1 109 ? -26.950 17.403 44.583 1.00 92.31 109 GLU A C 1
ATOM 837 O O . GLU A 1 109 ? -27.651 17.001 45.510 1.00 92.31 109 GLU A O 1
ATOM 842 N N . GLY A 1 110 ? -27.076 18.626 44.081 1.00 92.19 110 GLY A N 1
ATOM 843 C CA . GLY A 1 110 ? -28.171 19.498 44.470 1.00 92.19 110 GLY A CA 1
ATOM 844 C C . GLY A 1 110 ? -28.493 20.533 43.407 1.00 92.19 110 GLY A C 1
ATOM 845 O O . GLY A 1 110 ? -27.736 20.751 42.459 1.00 92.19 110 GLY A O 1
ATOM 846 N N . THR A 1 111 ? -29.678 21.124 43.532 1.00 92.44 111 THR A N 1
ATOM 847 C CA . THR A 1 111 ? -30.209 22.067 42.543 1.00 92.44 111 THR A CA 1
ATOM 848 C C . THR A 1 111 ? -29.939 23.488 43.004 1.00 92.44 111 THR A C 1
ATOM 850 O O . THR A 1 111 ? -30.502 23.951 43.996 1.00 92.44 111 THR A O 1
ATOM 853 N N . LEU A 1 112 ? -29.098 24.197 42.255 1.00 92.25 112 LEU A N 1
ATOM 854 C CA . LEU A 1 112 ? -28.820 25.602 42.498 1.00 92.25 112 LEU A CA 1
ATOM 855 C C . LEU A 1 112 ? -29.983 26.446 41.982 1.00 92.25 112 LEU A C 1
ATOM 857 O O . LEU A 1 112 ? -30.442 26.289 40.851 1.00 92.25 112 LEU A O 1
ATOM 861 N N . THR A 1 113 ? -30.442 27.383 42.804 1.00 90.94 113 THR A N 1
ATOM 862 C CA . THR A 1 113 ? -31.503 28.325 42.429 1.00 90.94 113 THR A CA 1
ATOM 863 C C . THR A 1 113 ? -31.026 29.756 42.625 1.00 90.94 113 THR A C 1
ATOM 865 O O . THR A 1 113 ? -30.122 30.014 43.416 1.00 90.94 113 THR A O 1
ATOM 868 N N . SER A 1 114 ? -31.618 30.699 41.894 1.00 89.88 114 SER A N 1
ATOM 869 C CA . SER A 1 114 ? -31.363 32.131 42.050 1.00 89.88 114 SER A CA 1
ATOM 870 C C . SER A 1 114 ? -32.677 32.896 41.965 1.00 89.88 114 SER A C 1
ATOM 872 O O . SER A 1 114 ? -33.536 32.589 41.137 1.00 89.88 114 SER A O 1
ATOM 874 N N . SER A 1 115 ? -32.824 33.928 42.794 1.00 82.75 115 SER A N 1
ATOM 875 C CA . SER A 1 115 ? -33.949 34.866 42.718 1.00 82.75 115 SER A CA 1
ATOM 876 C C . SER A 1 115 ? -33.912 35.745 41.461 1.00 82.75 115 SER A C 1
ATOM 878 O O . SER A 1 115 ? -34.932 36.321 41.090 1.00 82.75 115 SER A O 1
ATOM 880 N N . SER A 1 116 ? -32.761 35.817 40.783 1.00 81.31 116 SER A N 1
ATOM 881 C CA . SER A 1 116 ? -32.537 36.616 39.572 1.00 81.31 116 SER A CA 1
ATOM 882 C C . SER A 1 116 ? -32.851 35.866 38.270 1.00 81.31 116 SER A C 1
ATOM 884 O O . SER A 1 116 ? -32.651 36.418 37.188 1.00 81.31 116 SER A O 1
ATOM 886 N N . GLY A 1 117 ? -33.330 34.619 38.348 1.00 84.88 117 GLY A N 1
ATOM 887 C CA . GLY A 1 117 ? -33.712 33.804 37.192 1.00 84.88 117 GLY A CA 1
ATOM 888 C C . GLY A 1 117 ? -32.926 32.497 37.071 1.00 84.88 117 GLY A C 1
ATOM 889 O O . GLY A 1 117 ? -32.440 31.948 38.059 1.00 84.88 117 GLY A O 1
ATOM 890 N N . ARG A 1 118 ? -32.836 31.963 35.843 1.00 90.19 118 ARG A N 1
ATOM 891 C CA . ARG A 1 118 ? -32.175 30.677 35.567 1.00 90.19 118 ARG A CA 1
ATOM 892 C C . ARG A 1 118 ? -30.683 30.748 35.904 1.00 90.19 118 ARG A C 1
ATOM 894 O O . ARG A 1 118 ? -29.986 31.656 35.456 1.00 90.19 118 ARG A O 1
ATOM 901 N N . VAL A 1 119 ? -30.203 29.758 36.652 1.00 93.19 119 VAL A N 1
ATOM 902 C CA . VAL A 1 119 ? -28.784 29.604 36.980 1.00 93.19 119 VAL A CA 1
ATOM 903 C C . VAL A 1 119 ? -28.031 29.078 35.755 1.00 93.19 119 VAL A C 1
ATOM 905 O O . VAL A 1 119 ? -28.477 28.145 35.091 1.00 93.19 119 VAL A O 1
ATOM 908 N N . THR A 1 120 ? -26.893 29.692 35.448 1.00 94.19 120 THR A N 1
ATOM 909 C CA . THR A 1 120 ? -26.003 29.338 34.333 1.00 94.19 120 THR A CA 1
ATOM 910 C C . THR A 1 120 ? -24.567 29.239 34.837 1.00 94.19 120 THR A C 1
ATOM 912 O O . THR A 1 120 ? -24.265 29.654 35.955 1.00 94.19 120 THR A O 1
ATOM 915 N N . ASN A 1 121 ? -23.647 28.763 34.003 1.00 93.62 121 ASN A N 1
ATOM 916 C CA . ASN A 1 121 ? -22.233 28.672 34.359 1.00 93.62 121 ASN A CA 1
ATOM 917 C C . ASN A 1 121 ? -21.591 30.021 34.747 1.00 93.62 121 ASN A C 1
ATOM 919 O O . ASN A 1 121 ? -20.596 30.041 35.473 1.00 93.62 121 ASN A O 1
ATOM 923 N N . THR A 1 122 ? -22.145 31.152 34.298 1.00 94.19 122 THR A N 1
ATOM 924 C CA . THR A 1 122 ? -21.650 32.500 34.634 1.00 94.19 122 THR A CA 1
ATOM 925 C C . THR A 1 122 ? -22.300 33.094 35.882 1.00 94.19 122 THR A C 1
ATOM 927 O O . THR A 1 122 ? -21.827 34.115 36.382 1.00 94.19 122 THR A O 1
ATOM 930 N N . THR A 1 123 ? -23.352 32.463 36.414 1.00 94.75 123 THR A N 1
ATOM 931 C CA . THR A 1 123 ? -24.012 32.895 37.647 1.00 94.75 123 THR A CA 1
ATOM 932 C C . THR A 1 123 ? -23.011 32.861 38.799 1.00 94.75 123 THR A C 1
ATOM 934 O O . THR A 1 123 ? -22.329 31.857 39.019 1.00 94.75 123 THR A O 1
ATOM 937 N N . THR A 1 124 ? -22.898 33.978 39.519 1.00 94.69 124 THR A N 1
ATOM 938 C CA . THR A 1 124 ? -21.971 34.113 40.645 1.00 94.69 124 THR A CA 1
ATOM 939 C C . THR A 1 124 ? -22.566 33.531 41.916 1.00 94.69 124 THR A C 1
ATOM 941 O O . THR A 1 124 ? -23.782 33.597 42.125 1.00 94.69 124 THR A O 1
ATOM 944 N N . LEU A 1 125 ? -21.715 33.009 42.800 1.00 93.00 125 LEU A N 1
ATOM 945 C CA . LEU A 1 125 ? -22.144 32.405 44.065 1.00 93.00 125 LEU A CA 1
ATOM 946 C C . LEU A 1 125 ? -22.994 33.357 44.914 1.00 93.00 125 LEU A C 1
ATOM 948 O O . LEU A 1 125 ? -23.974 32.945 45.524 1.00 93.00 125 LEU A O 1
ATOM 952 N N . GLY A 1 126 ? -22.665 34.649 44.878 1.00 91.75 126 GLY A N 1
ATOM 953 C CA . GLY A 1 126 ? -23.374 35.719 45.568 1.00 91.75 126 GLY A CA 1
ATOM 954 C C . GLY A 1 126 ? -24.849 35.850 45.182 1.00 91.75 126 GLY A C 1
ATOM 955 O O . GLY A 1 126 ? -25.641 36.314 45.997 1.00 91.75 126 GLY A O 1
ATOM 956 N N . SER A 1 127 ? -25.209 35.438 43.965 1.00 91.94 127 SER A N 1
ATOM 957 C CA . SER A 1 127 ? -26.562 35.554 43.407 1.00 91.94 127 SER A CA 1
ATOM 958 C C . SER A 1 127 ? -27.441 34.318 43.623 1.00 91.94 127 SER A C 1
ATOM 960 O O . SER A 1 127 ? -28.612 34.325 43.238 1.00 91.94 127 SER A O 1
ATOM 962 N N . LEU A 1 128 ? -26.894 33.257 44.221 1.00 92.12 128 LEU A N 1
ATOM 963 C CA . LEU A 1 128 ? -27.630 32.032 44.518 1.00 92.12 128 LEU A CA 1
ATOM 964 C C . LEU A 1 128 ? -28.546 32.216 45.733 1.00 92.12 128 LEU A C 1
ATOM 966 O O . LEU A 1 128 ? -28.224 32.928 46.685 1.00 92.12 128 LEU A O 1
ATOM 970 N N . THR A 1 129 ? -29.698 31.555 45.721 1.00 87.62 129 THR A N 1
ATOM 971 C CA . THR A 1 129 ? -30.604 31.502 46.871 1.00 87.62 129 THR A CA 1
ATOM 972 C C . THR A 1 129 ? -29.884 30.848 48.050 1.00 87.62 129 THR A C 1
ATOM 974 O O . THR A 1 129 ? -29.260 29.804 47.894 1.00 87.62 129 THR A O 1
ATOM 977 N N . GLY A 1 130 ? -29.963 31.457 49.236 1.00 83.44 130 GLY A N 1
ATOM 978 C CA . GLY A 1 130 ? -29.223 30.996 50.420 1.00 83.44 130 GLY A CA 1
ATOM 979 C C . GLY A 1 130 ? -27.792 31.540 50.512 1.00 83.44 130 GLY A C 1
ATOM 980 O O . GLY A 1 130 ? -27.098 31.261 51.488 1.00 83.44 130 GLY A O 1
ATOM 981 N N . SER A 1 131 ? -27.364 32.361 49.547 1.00 82.25 131 SER A N 1
ATOM 982 C CA . SER A 1 131 ? -26.114 33.113 49.627 1.00 82.25 131 SER A CA 1
ATOM 983 C C . SER A 1 131 ? -26.207 34.207 50.696 1.00 82.25 131 SER A C 1
ATOM 985 O O . SER A 1 131 ? -27.049 35.101 50.615 1.00 82.25 131 SER A O 1
ATOM 987 N N . GLY A 1 132 ? -25.334 34.142 51.701 1.00 78.88 132 GLY A N 1
ATOM 988 C CA . GLY A 1 132 ? -25.255 35.124 52.792 1.00 78.88 132 GLY A CA 1
ATOM 989 C C . GLY A 1 132 ? -23.831 35.442 53.250 1.00 78.88 132 GLY A C 1
ATOM 990 O O . GLY A 1 132 ? -23.652 36.203 54.197 1.00 78.88 132 GLY A O 1
ATOM 991 N N . SER A 1 133 ? -22.819 34.864 52.596 1.00 82.75 133 SER A N 1
ATOM 992 C CA . SER A 1 133 ? -21.408 35.011 52.956 1.00 82.75 133 SER A CA 1
ATOM 993 C C . SER A 1 133 ? -20.609 35.639 51.814 1.00 82.75 133 SER A C 1
ATOM 995 O O . SER A 1 133 ? -20.890 35.410 50.637 1.00 82.75 133 SER A O 1
ATOM 997 N N . ASP A 1 134 ? -19.566 36.399 52.156 1.00 89.00 134 ASP A N 1
ATOM 998 C CA . ASP A 1 134 ? -18.586 36.893 51.181 1.00 89.00 134 ASP A CA 1
ATOM 999 C C . ASP A 1 134 ? -17.622 35.789 50.711 1.00 89.00 134 ASP A C 1
ATOM 1001 O O . ASP A 1 134 ? -16.982 35.930 49.664 1.00 89.00 134 ASP A O 1
ATOM 1005 N N . LYS A 1 135 ? -17.529 34.687 51.471 1.00 92.56 135 LYS A N 1
ATOM 1006 C CA . LYS A 1 135 ? -16.667 33.532 51.192 1.00 92.56 135 LYS A CA 1
ATOM 1007 C C . LYS A 1 135 ? -17.388 32.203 51.400 1.00 92.56 135 LYS A C 1
ATOM 1009 O O . LYS A 1 135 ? -18.138 32.042 52.364 1.00 92.56 135 LYS A O 1
ATOM 1014 N N . TYR A 1 136 ? -17.091 31.244 50.535 1.00 93.38 136 TYR A N 1
ATOM 1015 C CA . TYR A 1 136 ? -17.609 29.883 50.579 1.00 93.38 136 TYR A CA 1
ATOM 1016 C C . TYR A 1 136 ? -16.452 28.892 50.589 1.00 93.38 136 TYR A C 1
ATOM 1018 O O . TYR A 1 136 ? -15.604 28.939 49.702 1.00 93.38 136 TYR A O 1
ATOM 1026 N N . ASP A 1 137 ? -16.433 27.994 51.566 1.00 93.50 137 ASP A N 1
ATOM 1027 C CA . ASP A 1 137 ? -15.457 26.915 51.651 1.00 93.50 137 ASP A CA 1
ATOM 1028 C C . ASP A 1 137 ? -16.135 25.586 51.310 1.00 93.50 137 ASP A C 1
ATOM 1030 O O . ASP A 1 137 ? -17.260 25.312 51.739 1.00 93.50 137 ASP A O 1
ATOM 1034 N N . LEU A 1 138 ? -15.440 24.760 50.536 1.00 93.38 138 LEU A N 1
ATOM 1035 C CA . LEU A 1 138 ? -15.807 23.391 50.207 1.00 93.38 138 LEU A CA 1
ATOM 1036 C C . LEU A 1 138 ? -14.645 22.488 50.599 1.00 93.38 138 LEU A C 1
ATOM 1038 O O . LEU A 1 138 ? -13.549 22.630 50.066 1.00 93.38 138 LEU A O 1
ATOM 1042 N N . LYS A 1 139 ? -14.878 21.554 51.508 1.00 92.81 139 LYS A N 1
ATOM 1043 C CA . LYS A 1 139 ? -13.940 20.483 51.820 1.00 92.81 139 LYS A CA 1
ATOM 1044 C C . LYS A 1 139 ? -14.364 19.240 51.037 1.00 92.81 139 LYS A C 1
ATOM 1046 O O . LYS A 1 139 ? -15.509 18.815 51.167 1.00 92.81 139 LYS A O 1
ATOM 1051 N N . ILE A 1 140 ? -13.461 18.709 50.216 1.00 91.94 140 ILE A N 1
ATOM 1052 C CA . ILE A 1 140 ? -13.603 17.414 49.537 1.00 91.94 140 ILE A CA 1
ATOM 1053 C C . ILE A 1 140 ? -12.471 16.535 50.054 1.00 91.94 140 ILE A C 1
ATOM 1055 O O . ILE A 1 140 ? -11.302 16.869 49.836 1.00 91.94 140 ILE A O 1
ATOM 1059 N N . ASN A 1 141 ? -12.805 15.452 50.754 1.00 89.31 141 ASN A N 1
ATOM 1060 C CA . ASN A 1 141 ? -11.842 14.647 51.509 1.00 89.31 141 ASN A CA 1
ATOM 1061 C C . ASN A 1 141 ? -10.955 15.568 52.368 1.00 89.31 141 ASN A C 1
ATOM 1063 O O . ASN A 1 141 ? -11.477 16.436 53.059 1.00 89.31 141 ASN A O 1
ATOM 1067 N N . ASP A 1 142 ? -9.627 15.477 52.296 1.00 88.19 142 ASP A N 1
ATOM 1068 C CA . ASP A 1 142 ? -8.729 16.314 53.106 1.00 88.19 142 ASP A CA 1
ATOM 1069 C C . ASP A 1 142 ? -8.441 17.712 52.530 1.00 88.19 142 ASP A C 1
ATOM 1071 O O . ASP A 1 142 ? -7.735 18.511 53.153 1.00 88.19 142 ASP A O 1
ATOM 1075 N N . LYS A 1 143 ? -8.986 18.051 51.355 1.00 92.75 143 LYS A N 1
ATOM 1076 C CA . LYS A 1 143 ? -8.653 19.294 50.648 1.00 92.75 143 LYS A CA 1
ATOM 1077 C C . LYS A 1 143 ? -9.749 20.339 50.768 1.00 92.75 143 LYS A C 1
ATOM 1079 O O . LYS A 1 143 ? -10.907 20.093 50.441 1.00 92.75 143 LYS A O 1
ATOM 1084 N N . THR A 1 144 ? -9.349 21.548 51.149 1.00 94.62 144 THR A N 1
ATOM 1085 C CA . THR A 1 144 ? -10.248 22.701 51.252 1.00 94.62 144 THR A CA 1
ATOM 1086 C C . THR A 1 144 ? -10.098 23.628 50.049 1.00 94.62 144 THR A C 1
ATOM 1088 O O . THR A 1 144 ? -9.005 24.093 49.723 1.00 94.62 144 THR A O 1
ATOM 1091 N N . PHE A 1 145 ? -11.222 23.947 49.419 1.00 94.88 145 PHE A N 1
ATOM 1092 C CA . PHE A 1 145 ? -11.364 24.937 48.364 1.00 94.88 145 PHE A CA 1
ATOM 1093 C C . PHE A 1 145 ? -12.096 26.155 48.904 1.00 94.88 145 PHE A C 1
ATOM 1095 O O . PHE A 1 145 ? -13.215 26.031 49.387 1.00 94.88 145 PHE A O 1
ATOM 1102 N N . SER A 1 146 ? -11.499 27.332 48.754 1.00 94.88 146 SER A N 1
ATOM 1103 C CA . SER A 1 146 ? -12.164 28.597 49.075 1.00 94.88 146 SER A CA 1
ATOM 1104 C C . SER A 1 146 ? -12.593 29.330 47.809 1.00 94.88 146 SER A C 1
ATOM 1106 O O . SER A 1 146 ? -11.834 29.388 46.830 1.00 94.88 146 SER A O 1
ATOM 1108 N N . PHE A 1 147 ? -13.780 29.922 47.865 1.00 95.56 147 PHE A N 1
ATOM 1109 C CA . PHE A 1 147 ? -14.421 30.700 46.811 1.00 95.56 147 PHE A CA 1
ATOM 1110 C C . PHE A 1 147 ? -14.937 32.032 47.363 1.00 95.56 147 PHE A C 1
ATOM 1112 O O . PHE A 1 147 ? -15.292 32.150 48.536 1.00 95.56 147 PHE A O 1
ATOM 1119 N N . SER A 1 148 ? -14.980 33.045 46.510 1.00 95.44 148 SER A N 1
ATOM 1120 C CA . SER A 1 148 ? -15.593 34.347 46.766 1.00 95.44 148 SER A CA 1
ATOM 1121 C C . SER A 1 148 ? -17.035 34.366 46.268 1.00 95.44 148 SER A C 1
ATOM 1123 O O . SER A 1 148 ? -17.373 33.680 45.305 1.00 95.44 148 SER A O 1
ATOM 1125 N N . LYS A 1 149 ? -17.884 35.232 46.833 1.00 94.31 149 LYS A N 1
ATOM 1126 C CA . LYS A 1 149 ? -19.230 35.491 46.285 1.00 94.31 149 LYS A CA 1
ATOM 1127 C C . LYS A 1 149 ? -19.229 35.927 44.810 1.00 94.31 149 LYS A C 1
ATOM 1129 O O . LYS A 1 149 ? -20.245 35.798 44.136 1.00 94.31 149 LYS A O 1
ATOM 1134 N N . ASN A 1 150 ? -18.112 36.464 44.320 1.00 94.81 150 ASN A N 1
ATOM 1135 C CA . ASN A 1 150 ? -17.971 36.908 42.933 1.00 94.81 150 ASN A CA 1
ATOM 1136 C C . ASN A 1 150 ? -17.516 35.785 41.986 1.00 94.81 150 ASN A C 1
ATOM 1138 O O . ASN A 1 150 ? -17.542 35.990 40.774 1.00 94.81 150 ASN A O 1
ATOM 1142 N N . ASP A 1 151 ? -17.104 34.625 42.508 1.00 96.38 151 ASP A N 1
ATOM 1143 C CA . ASP A 1 151 ? -16.753 33.480 41.669 1.00 96.38 151 ASP A CA 1
ATOM 1144 C C . ASP A 1 151 ? -18.012 32.920 41.003 1.00 96.38 151 ASP A C 1
ATOM 1146 O O . ASP A 1 151 ? -19.094 32.902 41.596 1.00 96.38 151 ASP A O 1
ATOM 1150 N N . SER A 1 152 ? -17.879 32.481 39.753 1.00 95.88 152 SER A N 1
ATOM 1151 C CA . SER A 1 152 ? -18.961 31.840 39.009 1.00 95.88 152 SER A CA 1
ATOM 1152 C C . SER A 1 152 ? -18.988 30.333 39.246 1.00 95.88 152 SER A C 1
ATOM 1154 O O . SER A 1 152 ? -17.992 29.733 39.663 1.00 95.88 152 SER A O 1
ATOM 1156 N N . ILE A 1 153 ? -20.113 29.695 38.921 1.00 95.31 153 ILE A N 1
ATOM 1157 C CA . ILE A 1 153 ? -20.225 28.230 38.945 1.00 95.31 153 ILE A CA 1
ATOM 1158 C C . ILE A 1 153 ? -19.169 27.580 38.038 1.00 95.31 153 ILE A C 1
ATOM 1160 O O . ILE A 1 153 ? -18.560 26.590 38.436 1.00 95.31 153 ILE A O 1
ATOM 1164 N N . ALA A 1 154 ? -18.865 28.172 36.877 1.00 96.94 154 ALA A N 1
ATOM 1165 C CA . ALA A 1 154 ? -17.779 27.709 36.012 1.00 96.94 154 ALA A CA 1
ATOM 1166 C C . ALA A 1 154 ? -16.420 27.708 36.727 1.00 96.94 154 ALA A C 1
ATOM 1168 O O . ALA A 1 154 ? -15.666 26.740 36.613 1.00 96.94 154 ALA A O 1
ATOM 1169 N N . THR A 1 155 ? -16.111 28.764 37.489 1.00 96.88 155 THR A N 1
ATOM 1170 C CA . THR A 1 155 ? -14.873 28.846 38.279 1.00 96.88 155 THR A CA 1
ATOM 1171 C C . THR A 1 155 ? -14.834 27.756 39.347 1.00 96.88 155 THR A C 1
ATOM 1173 O O . THR A 1 155 ? -13.798 27.114 39.525 1.00 96.88 155 THR A O 1
ATOM 1176 N N . VAL A 1 156 ? -15.957 27.500 40.025 1.00 95.06 156 VAL A N 1
ATOM 1177 C CA . VAL A 1 156 ? -16.069 26.423 41.019 1.00 95.06 156 VAL A CA 1
ATOM 1178 C C . VAL A 1 156 ? -15.814 25.058 40.386 1.00 95.06 156 VAL A C 1
ATOM 1180 O O . VAL A 1 156 ? -14.914 24.338 40.821 1.00 95.06 156 VAL A O 1
ATOM 1183 N N . VAL A 1 157 ? -16.557 24.729 39.326 1.00 96.50 157 VAL A N 1
ATOM 1184 C CA . VAL A 1 157 ? -16.437 23.463 38.593 1.00 96.50 157 VAL A CA 1
ATOM 1185 C C . VAL A 1 157 ? -15.003 23.260 38.092 1.00 96.50 157 VAL A C 1
ATOM 1187 O O . VAL A 1 157 ? -14.405 22.209 38.320 1.00 96.50 157 VAL A O 1
ATOM 1190 N N . SER A 1 158 ? -14.410 24.284 37.472 1.00 96.88 158 SER A N 1
ATOM 1191 C CA . SER A 1 158 ? -13.039 24.244 36.955 1.00 96.88 158 SER A CA 1
ATOM 1192 C C . SER A 1 158 ? -12.005 24.013 38.058 1.00 96.88 158 SER A C 1
ATOM 1194 O O . SER A 1 158 ? -11.109 23.181 37.894 1.00 96.88 158 SER A O 1
ATOM 1196 N N . LYS A 1 159 ? -12.137 24.696 39.201 1.00 96.25 159 LYS A N 1
ATOM 1197 C CA . LYS A 1 159 ? -11.205 24.555 40.325 1.00 96.25 159 LYS A CA 1
ATOM 1198 C C . LYS A 1 159 ? -11.273 23.160 40.945 1.00 96.25 159 LYS A C 1
ATOM 1200 O O . LYS A 1 159 ? -10.226 22.597 41.257 1.00 96.25 159 LYS A O 1
ATOM 1205 N N . ILE A 1 160 ? -12.474 22.588 41.075 1.00 95.25 160 ILE A N 1
ATOM 1206 C CA . ILE A 1 160 ? -12.655 21.220 41.581 1.00 95.25 160 ILE A CA 1
ATOM 1207 C C . ILE A 1 160 ? -12.062 20.211 40.591 1.00 95.25 160 ILE A C 1
ATOM 1209 O O . ILE A 1 160 ? -11.207 19.419 40.980 1.00 95.25 160 ILE A O 1
ATOM 1213 N N . ASN A 1 161 ? -12.418 20.289 39.306 1.00 95.56 161 ASN A N 1
ATOM 1214 C CA . ASN A 1 161 ? -11.923 19.357 38.284 1.00 95.56 161 ASN A CA 1
ATOM 1215 C C . ASN A 1 161 ? -10.397 19.423 38.107 1.00 95.56 161 ASN A C 1
ATOM 1217 O O . ASN A 1 161 ? -9.750 18.393 37.934 1.00 95.56 161 ASN A O 1
ATOM 1221 N N . SER A 1 162 ? -9.802 20.615 38.215 1.00 94.88 162 SER A N 1
ATOM 1222 C CA . SER A 1 162 ? -8.343 20.793 38.118 1.00 94.88 162 SER A CA 1
ATOM 1223 C C . SER A 1 162 ? -7.587 20.285 39.346 1.00 94.88 162 SER A C 1
ATOM 1225 O O . SER A 1 162 ? -6.379 20.076 39.287 1.00 94.88 162 SER A O 1
ATOM 1227 N N . SER A 1 163 ? -8.274 20.099 40.474 1.00 91.44 163 SER A N 1
ATOM 1228 C CA . SER A 1 163 ? -7.646 19.685 41.729 1.00 91.44 163 SER A CA 1
ATOM 1229 C C . SER A 1 163 ? -7.238 18.220 41.763 1.00 91.44 163 SER A C 1
ATOM 1231 O O . SER A 1 163 ? -6.380 17.861 42.566 1.00 91.44 163 SER A O 1
ATOM 1233 N N . GLY A 1 164 ? -7.893 17.398 40.940 1.00 87.44 164 GLY A N 1
ATOM 1234 C CA . GLY A 1 164 ? -7.759 15.954 40.954 1.00 87.44 164 GLY A CA 1
ATOM 1235 C C . GLY A 1 164 ? -8.469 15.227 42.105 1.00 87.44 164 GLY A C 1
ATOM 1236 O O . GLY A 1 164 ? -8.335 14.012 42.158 1.00 87.44 164 GLY A O 1
ATOM 1237 N N . GLU A 1 165 ? -9.237 15.891 42.970 1.00 89.56 165 GLU A N 1
ATOM 1238 C CA . GLU A 1 165 ? -9.912 15.210 44.096 1.00 89.56 165 GLU A CA 1
ATOM 1239 C C . GLU A 1 165 ? -11.288 14.636 43.724 1.00 89.56 165 GLU A C 1
ATOM 1241 O O . GLU A 1 165 ? -11.695 13.591 44.220 1.00 89.56 165 GLU A O 1
ATOM 1246 N N . ALA A 1 166 ? -12.020 15.313 42.838 1.00 93.88 166 ALA A N 1
ATOM 1247 C CA . ALA A 1 166 ? -13.385 14.959 42.459 1.00 93.88 166 ALA A CA 1
ATOM 1248 C C . ALA A 1 166 ? -13.694 15.410 41.028 1.00 93.88 166 ALA A C 1
ATOM 1250 O O . ALA A 1 166 ? -12.931 16.162 40.417 1.00 93.88 166 ALA A O 1
ATOM 1251 N N . THR A 1 167 ? -14.829 14.953 40.505 1.00 94.94 167 THR A N 1
ATOM 1252 C CA . THR A 1 167 ? -15.430 15.456 39.267 1.00 94.94 167 THR A CA 1
ATOM 1253 C C . THR A 1 167 ? -16.641 16.313 39.615 1.00 94.94 167 THR A C 1
ATOM 1255 O O . THR A 1 167 ? -17.571 15.827 40.249 1.00 94.94 167 THR A O 1
ATOM 1258 N N . ALA A 1 168 ? -16.639 17.576 39.202 1.00 95.19 168 ALA A N 1
ATOM 1259 C CA . ALA A 1 168 ? -17.772 18.483 39.305 1.00 95.19 168 ALA A CA 1
ATOM 1260 C C . ALA A 1 168 ? -18.389 18.728 37.922 1.00 95.19 168 ALA A C 1
ATOM 1262 O O . ALA A 1 168 ? -17.672 18.990 36.952 1.00 95.19 168 ALA A O 1
ATOM 1263 N N . ILE A 1 169 ? -19.716 18.671 37.833 1.00 96.00 169 ILE A N 1
ATOM 1264 C CA . ILE A 1 169 ? -20.484 18.941 36.613 1.00 96.00 169 ILE A CA 1
ATOM 1265 C C . ILE A 1 169 ? -21.672 19.823 36.978 1.00 96.00 169 ILE A C 1
ATOM 1267 O O . ILE A 1 169 ? -22.418 19.506 37.901 1.00 96.00 169 ILE A O 1
ATOM 1271 N N . PHE A 1 170 ? -21.853 20.913 36.234 1.00 95.94 170 PHE A N 1
ATOM 1272 C CA . PHE A 1 170 ? -23.053 21.736 36.311 1.00 95.94 170 PHE A CA 1
ATOM 1273 C C . PHE A 1 170 ? -23.898 21.553 35.053 1.00 95.94 170 PHE A C 1
ATOM 1275 O O . PHE A 1 170 ? -23.426 21.796 33.941 1.00 95.94 170 PHE A O 1
ATOM 1282 N N . ASP A 1 171 ? -25.145 21.137 35.238 1.00 94.75 171 ASP A N 1
ATOM 1283 C CA . ASP A 1 171 ? -26.134 21.032 34.174 1.00 94.75 171 ASP A CA 1
ATOM 1284 C C . ASP A 1 171 ? -27.024 22.283 34.169 1.00 94.75 171 ASP A C 1
ATOM 1286 O O . ASP A 1 171 ? -27.872 22.469 35.040 1.00 94.75 171 ASP A O 1
ATOM 1290 N N . GLU A 1 172 ? -26.852 23.150 33.166 1.00 92.31 172 GLU A N 1
ATOM 1291 C CA . GLU A 1 172 ? -27.644 24.380 33.022 1.00 92.31 172 GLU A CA 1
ATOM 1292 C C . GLU A 1 172 ? -29.123 24.143 32.669 1.00 92.31 172 GLU A C 1
ATOM 1294 O O . GLU A 1 172 ? -29.928 25.079 32.753 1.00 92.31 172 GLU A O 1
ATOM 1299 N N . VAL A 1 173 ? -29.480 22.936 32.213 1.00 91.38 173 VAL A N 1
ATOM 1300 C CA . VAL A 1 173 ? -30.860 22.570 31.868 1.00 91.38 173 VAL A CA 1
ATOM 1301 C C . VAL A 1 173 ? -31.639 22.271 33.140 1.00 91.38 173 VAL A C 1
ATOM 1303 O O . VAL A 1 173 ? -32.739 22.790 33.325 1.00 91.38 173 VAL A O 1
ATOM 1306 N N . THR A 1 174 ? -31.060 21.461 34.027 1.00 90.94 174 THR A N 1
ATOM 1307 C CA . THR A 1 174 ? -31.694 21.080 35.297 1.00 90.94 174 THR A CA 1
ATOM 1308 C C . THR A 1 174 ? -31.338 22.012 36.458 1.00 90.94 174 THR A C 1
ATOM 1310 O O . THR A 1 174 ? -32.015 21.987 37.483 1.00 90.94 174 THR A O 1
ATOM 1313 N N . GLY A 1 175 ? -30.303 22.846 36.314 1.00 91.06 175 GLY A N 1
ATOM 1314 C CA . GLY A 1 175 ? -29.749 23.675 37.389 1.00 91.06 175 GLY A CA 1
ATOM 1315 C C . GLY A 1 175 ? -28.983 22.867 38.442 1.00 91.06 175 GLY A C 1
ATOM 1316 O O . GLY A 1 175 ? -28.718 23.375 39.534 1.00 91.06 175 GLY A O 1
ATOM 1317 N N . LYS A 1 176 ? -28.657 21.603 38.153 1.00 92.88 176 LYS A N 1
ATOM 1318 C CA . LYS A 1 176 ? -28.017 20.693 39.103 1.00 92.88 176 LYS A CA 1
ATOM 1319 C C . LYS A 1 176 ? -26.503 20.824 39.064 1.00 92.88 176 LYS A C 1
ATOM 1321 O O . LYS A 1 176 ? -25.892 20.757 38.000 1.00 92.88 176 LYS A O 1
ATOM 1326 N N . LEU A 1 177 ? -25.903 20.967 40.242 1.00 94.38 177 LEU A N 1
ATOM 1327 C CA . LEU A 1 177 ? -24.470 20.801 40.446 1.00 94.38 177 LEU A CA 1
ATOM 1328 C C . LEU A 1 177 ? -24.234 19.434 41.089 1.00 94.38 177 LEU A C 1
ATOM 1330 O O . LEU A 1 177 ? -24.736 19.171 42.181 1.00 94.38 177 LEU A O 1
ATOM 1334 N N . SER A 1 178 ? -23.458 18.592 40.414 1.00 94.06 178 SER A N 1
ATOM 1335 C CA . SER A 1 178 ? -23.027 17.285 40.903 1.00 94.06 178 SER A CA 1
ATOM 1336 C C . SER A 1 178 ? -21.526 17.304 41.176 1.00 94.06 178 SER A C 1
ATOM 1338 O O . SER A 1 178 ? -20.757 17.805 40.355 1.00 94.06 178 SER A O 1
ATOM 1340 N N . ILE A 1 179 ? -21.115 16.789 42.332 1.00 94.75 179 ILE A N 1
ATOM 1341 C CA . ILE A 1 179 ? -19.724 16.606 42.750 1.00 94.75 179 ILE A CA 1
ATOM 1342 C C . ILE A 1 179 ? -19.564 15.140 43.133 1.00 94.75 179 ILE A C 1
ATOM 1344 O O . ILE A 1 179 ? -20.075 14.707 44.165 1.00 94.75 179 ILE A O 1
ATOM 1348 N N . THR A 1 180 ? -18.849 14.377 42.316 1.00 94.50 180 THR A N 1
ATOM 1349 C CA . THR A 1 180 ? -18.686 12.936 42.498 1.00 94.50 180 THR A CA 1
ATOM 1350 C C . THR A 1 180 ? -17.226 12.547 42.681 1.00 94.50 180 THR A C 1
ATOM 1352 O O . THR A 1 180 ? -16.319 13.210 42.169 1.00 94.50 180 THR A O 1
ATOM 1355 N N . ALA A 1 181 ? -17.001 11.405 43.318 1.00 93.62 181 ALA A N 1
ATOM 1356 C CA . ALA A 1 181 ? -15.737 10.695 43.299 1.00 93.62 181 ALA A CA 1
ATOM 1357 C C . ALA A 1 181 ? -15.275 10.429 41.853 1.00 93.62 181 ALA A C 1
ATOM 1359 O O . ALA A 1 181 ? -16.046 10.477 40.882 1.00 93.62 181 ALA A O 1
ATOM 1360 N N . LYS A 1 182 ? -13.976 10.181 41.692 1.00 90.00 182 LYS A N 1
ATOM 1361 C CA . LYS A 1 182 ? -13.397 9.842 40.388 1.00 90.00 182 LYS A CA 1
ATOM 1362 C C . LYS A 1 182 ? -13.730 8.421 39.966 1.00 90.00 182 LYS A C 1
ATOM 1364 O O . LYS A 1 182 ? -14.097 8.217 38.806 1.00 90.00 182 LYS A O 1
ATOM 1369 N N . ASP A 1 183 ? -13.657 7.508 40.919 1.00 89.00 183 ASP A N 1
ATOM 1370 C CA . ASP A 1 183 ? -13.892 6.087 40.718 1.00 89.00 183 ASP A CA 1
ATOM 1371 C C . ASP A 1 183 ? -15.353 5.737 41.032 1.00 89.00 183 ASP A C 1
ATOM 1373 O O . ASP A 1 183 ? -16.064 6.493 41.706 1.00 89.00 183 ASP A O 1
ATOM 1377 N N . TYR A 1 184 ? -15.835 4.627 40.475 1.00 88.75 184 TYR A N 1
ATOM 1378 C CA . TYR A 1 184 ? -17.173 4.115 40.777 1.00 88.75 184 TYR A CA 1
ATOM 1379 C C . TYR A 1 184 ? -17.146 3.256 42.045 1.00 88.75 184 TYR A C 1
ATOM 1381 O O . TYR A 1 184 ? -16.088 2.779 42.441 1.00 88.75 184 TYR A O 1
ATOM 1389 N N . GLY A 1 185 ? -18.307 3.052 42.674 1.00 82.06 185 GLY A N 1
ATOM 1390 C CA . GLY A 1 185 ? -18.432 2.122 43.805 1.00 82.06 185 GLY A CA 1
ATOM 1391 C C . GLY A 1 185 ? -17.678 2.518 45.083 1.00 82.06 185 GLY A C 1
ATOM 1392 O O . GLY A 1 185 ? -17.491 1.680 45.960 1.00 82.06 185 GLY A O 1
ATOM 1393 N N . VAL A 1 186 ? -17.224 3.771 45.198 1.00 85.75 186 VAL A N 1
ATOM 1394 C CA . VAL A 1 186 ? -16.529 4.288 46.391 1.00 85.75 186 VAL A CA 1
ATOM 1395 C C . VAL A 1 186 ? -17.496 4.328 47.580 1.00 85.75 186 VAL A C 1
ATOM 1397 O O . VAL A 1 186 ? -18.627 4.781 47.446 1.00 85.75 186 VAL A O 1
ATOM 1400 N N . LYS A 1 187 ? -17.099 3.911 48.779 1.00 84.25 187 LYS A N 1
ATOM 1401 C CA . LYS A 1 187 ? -18.011 3.999 49.931 1.00 84.25 187 LYS A CA 1
ATOM 1402 C C . LYS A 1 187 ? -18.154 5.439 50.410 1.00 84.25 187 LYS A C 1
ATOM 1404 O O . LYS A 1 187 ? -17.255 6.256 50.231 1.00 84.25 187 LYS A O 1
ATOM 1409 N N . THR A 1 188 ? -19.266 5.772 51.063 1.00 81.44 188 THR A N 1
ATOM 1410 C CA . THR A 1 188 ? -19.465 7.124 51.630 1.00 81.44 188 THR A CA 1
ATOM 1411 C C . THR A 1 188 ? -18.439 7.487 52.699 1.00 81.44 188 THR A C 1
ATOM 1413 O O . THR A 1 188 ? -18.172 8.665 52.899 1.00 81.44 188 THR A O 1
ATOM 1416 N N . GLU A 1 189 ? -17.854 6.491 53.367 1.00 83.25 189 GLU A N 1
ATOM 1417 C CA . GLU A 1 189 ? -16.773 6.674 54.348 1.00 83.25 189 GLU A CA 1
ATOM 1418 C C . GLU A 1 189 ? -15.467 7.170 53.699 1.00 83.25 189 GLU A C 1
ATOM 1420 O O . GLU A 1 189 ? -14.658 7.812 54.361 1.00 83.25 189 GLU A O 1
ATOM 1425 N N . ASP A 1 190 ? -15.294 6.927 52.395 1.00 84.12 190 ASP A N 1
ATOM 1426 C CA . ASP A 1 190 ? -14.086 7.252 51.630 1.00 84.12 190 ASP A CA 1
ATOM 1427 C C . ASP A 1 190 ? -14.261 8.500 50.735 1.00 84.12 190 ASP A C 1
ATOM 1429 O O . ASP A 1 190 ? -13.342 8.890 50.008 1.00 84.12 190 ASP A O 1
ATOM 1433 N N . PHE A 1 191 ? -15.443 9.133 50.755 1.00 89.88 191 PHE A N 1
ATOM 1434 C CA . PHE A 1 191 ? -15.727 10.349 49.991 1.00 89.88 191 PHE A CA 1
ATOM 1435 C C . PHE A 1 191 ? -16.580 11.341 50.785 1.00 89.88 191 PHE A C 1
ATOM 1437 O O . PHE A 1 191 ? -17.810 11.260 50.817 1.00 89.88 191 PHE A O 1
ATOM 1444 N N . GLU A 1 192 ? -15.920 12.333 51.380 1.00 89.12 192 GLU A N 1
ATOM 1445 C CA . GLU A 1 192 ? -16.577 13.364 52.180 1.00 89.12 192 GLU A CA 1
ATOM 1446 C C . GLU A 1 192 ? -16.661 14.691 51.429 1.00 89.12 192 GLU A C 1
ATOM 1448 O O . GLU A 1 192 ? -15.659 15.220 50.946 1.00 89.12 192 GLU A O 1
ATOM 1453 N N . VAL A 1 193 ? -17.857 15.283 51.396 1.00 90.38 193 VAL A N 1
ATOM 1454 C CA . VAL A 1 193 ? -18.080 16.642 50.888 1.00 90.38 193 VAL A CA 1
ATOM 1455 C C . VAL A 1 193 ? -18.776 17.461 51.967 1.00 90.38 193 VAL A C 1
ATOM 1457 O O . VAL A 1 193 ? -19.880 17.132 52.397 1.00 90.38 193 VAL A O 1
ATOM 1460 N N . SER A 1 194 ? -18.134 18.535 52.420 1.00 90.38 194 SER A N 1
ATOM 1461 C CA . SER A 1 194 ? -18.655 19.399 53.485 1.00 90.38 194 SER A CA 1
ATOM 1462 C C . SER A 1 194 ? -18.241 20.862 53.300 1.00 90.38 194 SER A C 1
ATOM 1464 O O . SER A 1 194 ? -17.497 21.207 52.384 1.00 90.38 194 SER A O 1
ATOM 1466 N N . GLY A 1 195 ? -18.740 21.754 54.157 1.00 89.88 195 GLY A N 1
ATOM 1467 C CA . GLY A 1 195 ? -18.404 23.180 54.142 1.00 89.88 195 GLY A CA 1
ATOM 1468 C C . GLY A 1 195 ? -19.576 24.083 53.767 1.00 89.88 195 GLY A C 1
ATOM 1469 O O . GLY A 1 195 ? -20.681 23.632 53.463 1.00 89.88 195 GLY A O 1
ATOM 1470 N N . THR A 1 196 ? -19.346 25.393 53.814 1.00 89.25 196 THR A N 1
ATOM 1471 C CA . THR A 1 196 ? -20.398 26.392 53.580 1.00 89.25 196 THR A CA 1
ATOM 1472 C C . THR A 1 196 ? -20.898 26.389 52.139 1.00 89.25 196 THR A C 1
ATOM 1474 O O . THR A 1 196 ? -22.068 26.689 51.912 1.00 89.25 196 THR A O 1
ATOM 1477 N N . PHE A 1 197 ? -20.059 26.000 51.172 1.00 89.44 197 PHE A N 1
ATOM 1478 C CA . PHE A 1 197 ? -20.498 25.820 49.790 1.00 89.44 197 PHE A CA 1
ATOM 1479 C C . PHE A 1 197 ? -21.403 24.593 49.619 1.00 89.44 197 PHE A C 1
ATOM 1481 O O . PHE A 1 197 ? -22.396 24.679 48.906 1.00 89.44 197 PHE A O 1
ATOM 1488 N N . ALA A 1 198 ? -21.121 23.478 50.304 1.00 88.25 198 ALA A N 1
ATOM 1489 C CA . ALA A 1 198 ? -21.954 22.272 50.235 1.00 88.25 198 ALA A CA 1
ATOM 1490 C C . ALA A 1 198 ? -23.403 22.551 50.682 1.00 88.25 198 ALA A C 1
ATOM 1492 O O . ALA A 1 198 ? -24.352 22.074 50.064 1.00 88.25 198 ALA A O 1
ATOM 1493 N N . ASN A 1 199 ? -23.583 23.418 51.683 1.00 86.31 199 ASN A N 1
ATOM 1494 C CA . ASN A 1 199 ? -24.908 23.873 52.116 1.00 86.31 199 ASN A CA 1
ATOM 1495 C C . ASN A 1 199 ? -25.642 24.679 51.029 1.00 86.31 199 ASN A C 1
ATOM 1497 O O . ASN A 1 199 ? -26.861 24.581 50.912 1.00 86.31 199 ASN A O 1
ATOM 1501 N N . LEU A 1 200 ? -24.911 25.456 50.221 1.00 85.94 200 LEU A N 1
ATOM 1502 C CA . LEU A 1 200 ? -25.472 26.256 49.125 1.00 85.94 200 LEU A CA 1
ATOM 1503 C C . LEU A 1 200 ? -25.947 25.385 47.950 1.00 85.94 200 LEU A C 1
ATOM 1505 O O . LEU A 1 200 ? -26.859 25.777 47.228 1.00 85.94 200 LEU A O 1
ATOM 1509 N N . ILE A 1 201 ? -25.362 24.193 47.784 1.00 84.75 201 ILE A N 1
ATOM 1510 C CA . ILE A 1 201 ? -25.802 23.187 46.804 1.00 84.75 201 ILE A CA 1
ATOM 1511 C C . ILE A 1 201 ? -27.203 22.654 47.152 1.00 84.75 201 ILE A C 1
ATOM 1513 O O . ILE A 1 201 ? -27.926 22.199 46.268 1.00 84.75 201 ILE A O 1
ATOM 1517 N N . GLY A 1 202 ? -27.614 22.740 48.423 1.00 78.38 202 GLY A N 1
ATOM 1518 C CA . GLY A 1 202 ? -28.918 22.258 48.881 1.00 78.38 202 GLY A CA 1
ATOM 1519 C C . GLY A 1 202 ? -29.047 20.733 48.846 1.00 78.38 202 GLY A C 1
ATOM 1520 O O . GLY A 1 202 ? -30.161 20.218 48.791 1.00 78.38 202 GLY A O 1
ATOM 1521 N N . SER A 1 203 ? -27.920 20.011 48.841 1.00 76.81 203 SER A N 1
ATOM 1522 C CA . SER A 1 203 ? -27.913 18.547 48.872 1.00 76.81 203 SER A CA 1
ATOM 1523 C C . SER A 1 203 ? -28.299 18.008 50.254 1.00 76.81 203 SER A C 1
ATOM 1525 O O . SER A 1 203 ? -27.968 18.598 51.282 1.00 76.81 203 SER A O 1
ATOM 1527 N N . THR A 1 204 ? -28.943 16.840 50.284 1.00 72.50 204 THR A N 1
ATOM 1528 C CA . THR A 1 204 ? -29.255 16.075 51.502 1.00 72.50 204 THR A CA 1
ATOM 1529 C C . THR A 1 204 ? -28.086 15.221 52.010 1.00 72.50 204 THR A C 1
ATOM 1531 O O . THR A 1 204 ? -28.256 14.482 52.976 1.00 72.50 204 THR A O 1
ATOM 1534 N N . GLY A 1 205 ? -26.914 15.298 51.372 1.00 82.62 205 GLY A N 1
ATOM 1535 C CA . GLY A 1 205 ? -25.703 14.572 51.763 1.00 82.62 205 GLY A CA 1
ATOM 1536 C C . GLY A 1 205 ? -24.948 13.976 50.575 1.00 82.62 205 GLY A C 1
ATOM 1537 O O . GLY A 1 205 ? -25.203 14.316 49.418 1.00 82.62 205 GLY A O 1
ATOM 1538 N N . VAL A 1 206 ? -23.996 13.091 50.871 1.00 88.19 206 VAL A N 1
ATOM 1539 C CA . VAL A 1 206 ? -23.317 12.261 49.868 1.00 88.19 206 VAL A CA 1
ATOM 1540 C C . VAL A 1 206 ? -24.120 10.972 49.688 1.00 88.19 206 VAL A C 1
ATOM 1542 O O . VAL A 1 206 ? -24.457 10.310 50.666 1.00 88.19 206 VAL A O 1
ATOM 1545 N N . THR A 1 207 ? -24.440 10.626 48.444 1.00 90.31 207 THR A N 1
ATOM 1546 C CA . THR A 1 207 ? -25.067 9.349 48.078 1.00 90.31 207 THR A CA 1
ATOM 1547 C C . THR A 1 207 ? -23.982 8.342 47.721 1.00 90.31 207 THR A C 1
ATOM 1549 O O . THR A 1 207 ? -23.070 8.675 46.962 1.00 90.31 207 THR A O 1
ATOM 1552 N N . GLU A 1 208 ? -24.088 7.125 48.257 1.00 90.19 208 GLU A N 1
ATOM 1553 C CA . GLU A 1 208 ? -23.153 6.035 47.974 1.00 90.19 208 GLU A CA 1
ATOM 1554 C C . GLU A 1 208 ? -23.249 5.580 46.514 1.00 90.19 208 GLU A C 1
ATOM 1556 O O . GLU A 1 208 ? -24.336 5.315 45.991 1.00 90.19 208 GLU A O 1
ATOM 1561 N N . GLY A 1 209 ? -22.098 5.507 45.854 1.00 90.06 209 GLY A N 1
ATOM 1562 C CA . GLY A 1 209 ? -21.946 4.913 44.539 1.00 90.06 209 GLY A CA 1
ATOM 1563 C C . GLY A 1 209 ? -21.934 3.396 44.639 1.00 90.06 209 GLY A C 1
ATOM 1564 O O . GLY A 1 209 ? -21.471 2.818 45.614 1.00 90.06 209 GLY A O 1
ATOM 1565 N N . GLN A 1 210 ? -22.439 2.743 43.607 1.00 92.38 210 GLN A N 1
ATOM 1566 C CA . GLN A 1 210 ? -22.569 1.297 43.550 1.00 92.38 210 GLN A CA 1
ATOM 1567 C C . GLN A 1 210 ? -21.552 0.705 42.572 1.00 92.38 210 GLN A C 1
ATOM 1569 O O . GLN A 1 210 ? -21.178 1.354 41.593 1.00 92.38 210 GLN A O 1
ATOM 1574 N N . GLN A 1 211 ? -21.120 -0.533 42.807 1.00 93.38 211 GLN A N 1
ATOM 1575 C CA . GLN A 1 211 ? -20.383 -1.313 41.808 1.00 93.38 211 GLN A CA 1
ATOM 1576 C C . GLN A 1 211 ? -21.346 -1.845 40.736 1.00 93.38 211 GLN A C 1
ATOM 1578 O O . GLN A 1 211 ? -22.538 -2.051 40.995 1.00 93.38 211 GLN A O 1
ATOM 1583 N N . ALA A 1 212 ? -20.833 -2.087 39.530 1.00 95.50 212 ALA A N 1
ATOM 1584 C CA . ALA A 1 212 ? -21.575 -2.837 38.527 1.00 95.50 212 ALA A CA 1
ATOM 1585 C C . ALA A 1 212 ? -21.622 -4.310 38.936 1.00 95.50 212 ALA A C 1
ATOM 1587 O O . ALA A 1 212 ? -20.583 -4.878 39.265 1.00 95.50 212 ALA A O 1
ATOM 1588 N N . ILE A 1 213 ? -22.803 -4.923 38.867 1.00 95.75 213 ILE A N 1
ATOM 1589 C CA . ILE A 1 213 ? -23.006 -6.356 39.109 1.00 95.75 213 ILE A CA 1
ATOM 1590 C C . ILE A 1 213 ? -23.392 -6.986 37.776 1.00 95.75 213 ILE A C 1
ATOM 1592 O O . ILE A 1 213 ? -24.414 -6.634 37.174 1.00 95.75 213 ILE A O 1
ATOM 1596 N N . VAL A 1 214 ? -22.554 -7.899 37.295 1.00 96.56 214 VAL A N 1
ATOM 1597 C CA . VAL A 1 214 ? -22.705 -8.542 35.990 1.00 96.56 214 VAL A CA 1
ATOM 1598 C C . VAL A 1 214 ? -22.566 -10.047 36.149 1.00 96.56 214 VAL A C 1
ATOM 1600 O O . VAL A 1 214 ? -21.598 -10.537 36.721 1.00 96.56 214 VAL A O 1
ATOM 1603 N N . HIS A 1 215 ? -23.515 -10.795 35.595 1.00 95.88 215 HIS A N 1
ATOM 1604 C CA . HIS A 1 215 ? -23.460 -12.252 35.547 1.00 95.88 215 HIS A CA 1
ATOM 1605 C C . HIS A 1 215 ? -22.937 -12.686 34.185 1.00 95.88 215 HIS A C 1
ATOM 1607 O O . HIS A 1 215 ? -23.601 -12.447 33.179 1.00 95.88 215 HIS A O 1
ATOM 1613 N N . ILE A 1 216 ? -21.774 -13.333 34.139 1.00 95.00 216 ILE A N 1
ATOM 1614 C CA . ILE A 1 216 ? -21.175 -13.855 32.903 1.00 95.00 216 ILE A CA 1
ATOM 1615 C C . ILE A 1 216 ? -21.161 -15.376 32.993 1.00 95.00 216 ILE A C 1
ATOM 1617 O O . ILE A 1 216 ? -20.575 -15.942 33.914 1.00 95.00 216 ILE A O 1
ATOM 1621 N N . ASN A 1 217 ? -21.826 -16.048 32.053 1.00 93.56 217 ASN A N 1
ATOM 1622 C CA . ASN A 1 217 ? -21.995 -17.506 32.046 1.00 93.56 217 ASN A CA 1
ATOM 1623 C C . ASN A 1 217 ? -22.546 -18.047 33.384 1.00 93.56 217 ASN A C 1
ATOM 1625 O O . ASN A 1 217 ? -22.151 -19.112 33.852 1.00 93.56 217 ASN A O 1
ATOM 1629 N N . GLY A 1 218 ? -23.436 -17.281 34.027 1.00 90.38 218 GLY A N 1
ATOM 1630 C CA . GLY A 1 218 ? -24.031 -17.612 35.326 1.00 90.38 218 GLY A CA 1
ATOM 1631 C C . GLY A 1 218 ? -23.157 -17.313 36.550 1.00 90.38 218 GLY A C 1
ATOM 1632 O O . GLY A 1 218 ? -23.603 -17.560 37.665 1.00 90.38 218 GLY A O 1
ATOM 1633 N N . THR A 1 219 ? -21.943 -16.782 36.368 1.00 94.31 219 THR A N 1
ATOM 1634 C CA . THR A 1 219 ? -21.070 -16.355 37.474 1.00 94.31 219 THR A CA 1
ATOM 1635 C C . THR A 1 219 ? -21.241 -14.868 37.739 1.00 94.31 219 THR A C 1
ATOM 1637 O O . THR A 1 219 ? -21.039 -14.061 36.832 1.00 94.31 219 THR A O 1
ATOM 1640 N N . GLU A 1 220 ? -21.583 -14.511 38.973 1.00 96.12 220 GLU A N 1
ATOM 1641 C CA . GLU A 1 220 ? -21.664 -13.121 39.418 1.00 96.12 220 GLU A CA 1
ATOM 1642 C C . GLU A 1 220 ? -20.265 -12.507 39.545 1.00 96.12 220 GLU A C 1
ATOM 1644 O O . GLU A 1 220 ? -19.354 -13.109 40.120 1.00 96.12 220 GLU A O 1
ATOM 1649 N N . MET A 1 221 ? -20.095 -11.307 38.997 1.00 94.88 221 MET A N 1
ATOM 1650 C CA . MET A 1 221 ? -18.875 -10.516 39.089 1.00 94.88 221 MET A CA 1
ATOM 1651 C C . MET A 1 221 ? -19.201 -9.050 39.358 1.00 94.88 221 MET A C 1
ATOM 1653 O O . MET A 1 221 ? -20.126 -8.489 38.768 1.00 94.88 221 MET A O 1
ATOM 1657 N N . ASN A 1 222 ? -18.375 -8.432 40.203 1.00 94.06 222 ASN A N 1
ATOM 1658 C CA . ASN A 1 222 ? -18.497 -7.031 40.586 1.00 94.06 222 ASN A CA 1
ATOM 1659 C C . ASN A 1 222 ? -17.373 -6.213 39.951 1.00 94.06 222 ASN A C 1
ATOM 1661 O O . ASN A 1 222 ? -16.215 -6.636 39.965 1.00 94.06 222 ASN A O 1
ATOM 1665 N N . PHE A 1 223 ? -17.709 -5.043 39.412 1.00 93.19 223 PHE A N 1
ATOM 1666 C CA . PHE A 1 223 ? -16.757 -4.165 38.738 1.00 93.19 223 PHE A CA 1
ATOM 1667 C C . PHE A 1 223 ? -16.887 -2.709 39.189 1.00 93.19 22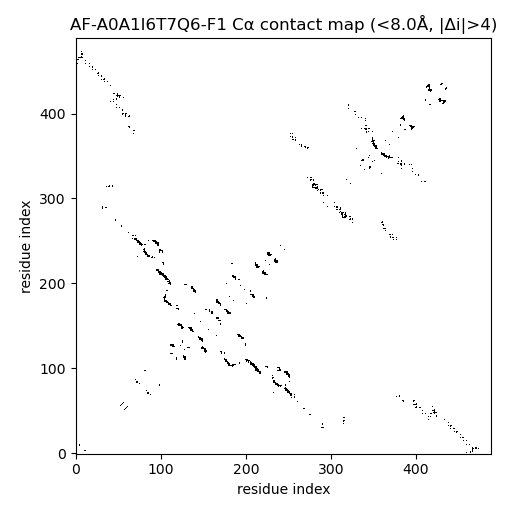3 PHE A C 1
ATOM 1669 O O . PHE A 1 223 ? -17.986 -2.160 39.283 1.00 93.19 223 PHE A O 1
ATOM 1676 N N . ASP A 1 224 ? -15.742 -2.044 39.338 1.00 91.06 224 ASP A N 1
ATOM 1677 C CA . ASP A 1 224 ? -15.626 -0.614 39.666 1.00 91.06 224 ASP A CA 1
ATOM 1678 C C . ASP A 1 224 ? -15.759 0.294 38.427 1.00 91.06 224 ASP A C 1
ATOM 1680 O O . ASP A 1 224 ? -15.206 1.393 38.365 1.00 91.06 224 ASP A O 1
ATOM 1684 N N . SER A 1 225 ? -16.437 -0.178 37.377 1.00 93.00 225 SER A N 1
ATOM 1685 C CA . SER A 1 225 ? -16.575 0.528 36.102 1.00 93.00 225 SER A CA 1
ATOM 1686 C C . SER A 1 225 ? -17.725 -0.044 35.273 1.00 93.00 225 SER A C 1
ATOM 1688 O O . SER A 1 225 ? -17.998 -1.240 35.311 1.00 93.00 225 SER A O 1
ATOM 1690 N N . ASN A 1 226 ? -18.347 0.806 34.450 1.00 94.81 226 ASN A N 1
ATOM 1691 C CA . ASN A 1 226 ? -19.259 0.373 33.383 1.00 94.81 226 ASN A CA 1
ATOM 1692 C C . ASN A 1 226 ? -18.523 -0.003 32.087 1.00 94.81 226 ASN A C 1
ATOM 1694 O O . ASN A 1 226 ? -19.147 -0.425 31.122 1.00 94.81 226 ASN A O 1
ATOM 1698 N N . SER A 1 227 ? -17.203 0.155 32.040 1.00 94.62 227 SER A N 1
ATOM 1699 C CA . SER A 1 227 ? -16.351 -0.346 30.965 1.00 94.62 227 SER A CA 1
ATOM 1700 C C . SER A 1 227 ? -15.457 -1.438 31.539 1.00 94.62 227 SER A C 1
ATOM 1702 O O . SER A 1 227 ? -14.563 -1.153 32.338 1.00 94.62 227 SER A O 1
ATOM 1704 N N . ILE A 1 228 ? -15.742 -2.688 31.179 1.00 94.75 228 ILE A N 1
ATOM 1705 C CA . ILE A 1 228 ? -15.134 -3.885 31.770 1.00 94.75 228 ILE A CA 1
ATOM 1706 C C . ILE A 1 228 ? -14.457 -4.720 30.686 1.00 94.75 228 ILE A C 1
ATOM 1708 O O . ILE A 1 228 ? -14.937 -4.780 29.558 1.00 94.75 228 ILE A O 1
ATOM 1712 N N . ASN A 1 229 ? -13.349 -5.379 31.016 1.00 93.38 229 ASN A N 1
ATOM 1713 C CA . ASN A 1 229 ? -12.648 -6.266 30.091 1.00 93.38 229 ASN A CA 1
ATOM 1714 C C . ASN A 1 229 ? -12.559 -7.666 30.697 1.00 93.38 229 ASN A C 1
ATOM 1716 O O . ASN A 1 229 ? -11.974 -7.843 31.765 1.00 93.38 229 ASN A O 1
ATOM 1720 N N . VAL A 1 230 ? -13.155 -8.649 30.023 1.00 92.62 230 VAL A N 1
ATOM 1721 C CA . VAL A 1 230 ? -13.198 -10.047 30.470 1.00 92.62 230 VAL A CA 1
ATOM 1722 C C . VAL A 1 230 ? -12.895 -10.943 29.278 1.00 92.62 230 VAL A C 1
ATOM 1724 O O . VAL A 1 230 ? -13.455 -10.741 28.205 1.00 92.62 230 VAL A O 1
ATOM 1727 N N . ASN A 1 231 ? -12.004 -11.926 29.445 1.00 90.19 231 ASN A N 1
ATOM 1728 C CA . ASN A 1 231 ? -11.614 -12.871 28.385 1.00 90.19 231 ASN A CA 1
ATOM 1729 C C . ASN A 1 231 ? -11.115 -12.210 27.081 1.00 90.19 231 ASN A C 1
ATOM 1731 O O . ASN A 1 231 ? -11.241 -12.784 26.001 1.00 90.19 231 ASN A O 1
ATOM 1735 N N . GLY A 1 232 ? -10.540 -11.005 27.178 1.00 87.00 232 GLY A N 1
ATOM 1736 C CA . GLY A 1 232 ? -10.115 -10.221 26.016 1.00 87.00 232 GLY A CA 1
ATOM 1737 C C . GLY A 1 232 ? -11.282 -9.609 25.239 1.00 87.00 232 GLY A C 1
ATOM 1738 O O . GLY A 1 232 ? -11.169 -9.343 24.049 1.00 87.00 232 GLY A O 1
ATOM 1739 N N . VAL A 1 233 ? -12.420 -9.386 25.892 1.00 92.25 233 VAL A N 1
ATOM 1740 C CA . VAL A 1 233 ? -13.572 -8.688 25.325 1.00 92.25 233 VAL A CA 1
ATOM 1741 C C . VAL A 1 233 ? -13.835 -7.449 26.157 1.00 92.25 233 VAL A C 1
ATOM 1743 O O . VAL A 1 233 ? -14.164 -7.529 27.341 1.00 92.25 233 VAL A O 1
ATOM 1746 N N . GLN A 1 234 ? -13.717 -6.291 25.516 1.00 93.88 234 GLN A N 1
ATOM 1747 C CA . GLN A 1 234 ? -14.110 -5.023 26.102 1.00 93.88 234 GLN A CA 1
ATOM 1748 C C . GLN A 1 234 ? -15.630 -4.891 26.007 1.00 93.88 234 GLN A C 1
ATOM 1750 O O . GLN A 1 234 ? -16.190 -4.868 24.912 1.00 93.88 234 GLN A O 1
ATOM 1755 N N . MET A 1 235 ? -16.294 -4.778 27.150 1.00 95.06 235 MET A N 1
ATOM 1756 C CA . MET A 1 235 ? -17.728 -4.548 27.268 1.00 95.06 235 MET A CA 1
ATOM 1757 C C . MET A 1 235 ? -17.986 -3.163 27.857 1.00 95.06 235 MET A C 1
ATOM 1759 O O . MET A 1 235 ? -17.320 -2.741 28.800 1.00 95.06 235 MET A O 1
ATOM 1763 N N . ASN A 1 236 ? -18.961 -2.459 27.295 1.00 96.19 236 ASN A N 1
ATOM 1764 C CA . ASN A 1 236 ? -19.475 -1.194 27.797 1.00 96.19 236 ASN A CA 1
ATOM 1765 C C . ASN A 1 236 ? -20.930 -1.406 28.206 1.00 96.19 236 ASN A C 1
ATOM 1767 O O . ASN A 1 236 ? -21.787 -1.614 27.347 1.00 96.19 236 ASN A O 1
ATOM 1771 N N . LEU A 1 237 ? -21.180 -1.376 29.509 1.00 96.25 237 LEU A N 1
ATOM 1772 C CA . LEU A 1 237 ? -22.487 -1.534 30.128 1.00 96.25 237 LEU A CA 1
ATOM 1773 C C . LEU A 1 237 ? -23.269 -0.227 29.971 1.00 96.25 237 LEU A C 1
ATOM 1775 O O . LEU A 1 237 ? -22.795 0.844 30.354 1.00 96.25 237 LEU A O 1
ATOM 1779 N N . THR A 1 238 ? -24.455 -0.309 29.381 1.00 95.56 238 THR A N 1
ATOM 1780 C CA . THR A 1 238 ? -25.279 0.856 29.032 1.00 95.56 238 THR A CA 1
ATOM 1781 C C . THR A 1 238 ? -26.630 0.859 29.731 1.00 95.56 238 THR A C 1
ATOM 1783 O O . THR A 1 238 ? -27.177 1.934 29.967 1.00 95.56 238 THR A O 1
ATOM 1786 N N . ALA A 1 239 ? -27.163 -0.311 30.082 1.00 95.12 239 ALA A N 1
ATOM 1787 C CA . ALA A 1 239 ? -28.412 -0.446 30.820 1.00 95.12 239 ALA A CA 1
ATOM 1788 C C . ALA A 1 239 ? -28.442 -1.757 31.619 1.00 95.12 239 ALA A C 1
ATOM 1790 O O . ALA A 1 239 ? -27.681 -2.682 31.347 1.00 95.12 239 ALA A O 1
ATOM 1791 N N . VAL A 1 240 ? -29.352 -1.832 32.590 1.00 96.06 240 VAL A N 1
ATOM 1792 C CA . VAL A 1 240 ? -29.707 -3.093 33.255 1.00 96.06 240 VAL A CA 1
ATOM 1793 C C . VAL A 1 240 ? -30.431 -3.989 32.249 1.00 96.06 240 VAL A C 1
ATOM 1795 O O . VAL A 1 240 ? -31.290 -3.510 31.504 1.00 96.06 240 VAL A O 1
ATOM 1798 N N . SER A 1 241 ? -30.083 -5.274 32.221 1.00 94.44 241 SER A N 1
ATOM 1799 C CA . SER A 1 241 ? -30.696 -6.256 31.327 1.00 94.44 241 SER A CA 1
ATOM 1800 C C . SER A 1 241 ? -32.175 -6.456 31.641 1.00 94.44 241 SER A C 1
ATOM 1802 O O . SER A 1 241 ? -32.593 -6.426 32.804 1.00 94.44 241 SER A O 1
ATOM 1804 N N . LYS A 1 242 ? -32.984 -6.716 30.610 1.00 92.75 242 LYS A N 1
ATOM 1805 C CA . LYS A 1 242 ? -34.395 -7.070 30.814 1.00 92.75 242 LYS A CA 1
ATOM 1806 C C . LYS A 1 242 ? -34.517 -8.368 31.613 1.00 92.75 242 LYS A C 1
ATOM 1808 O O . LYS A 1 242 ? -33.672 -9.259 31.536 1.00 92.75 242 LYS A O 1
ATOM 1813 N N . THR A 1 243 ? -35.587 -8.486 32.397 1.00 89.50 243 THR A N 1
ATOM 1814 C CA . THR A 1 243 ? -35.811 -9.644 33.271 1.00 89.50 243 THR A 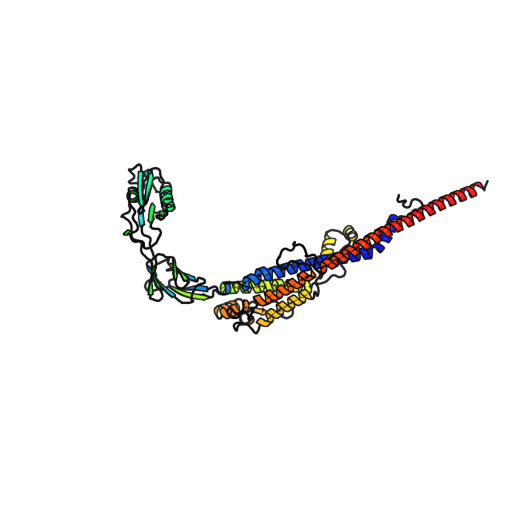CA 1
ATOM 1815 C C . THR A 1 243 ? -35.797 -10.950 32.474 1.00 89.50 243 THR A C 1
ATOM 1817 O O . THR A 1 243 ? -36.656 -11.172 31.627 1.00 89.50 243 THR A O 1
ATOM 1820 N N . GLY A 1 244 ? -34.835 -11.825 32.781 1.00 84.88 244 GLY A N 1
ATOM 1821 C CA . GLY A 1 244 ? -34.673 -13.125 32.123 1.00 84.88 244 GLY A CA 1
ATOM 1822 C 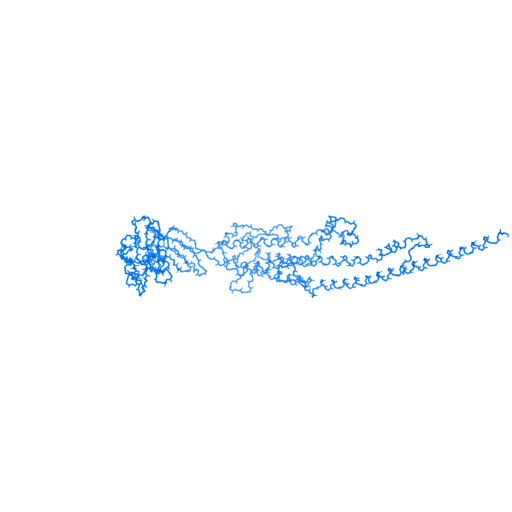C . GLY A 1 244 ? -33.957 -13.090 30.768 1.00 84.88 244 GLY A C 1
ATOM 1823 O O . GLY A 1 244 ? -33.761 -14.154 30.190 1.00 84.88 244 GLY A O 1
ATOM 1824 N N . GLU A 1 245 ? -33.545 -11.918 30.276 1.00 92.31 245 GLU A N 1
ATOM 1825 C CA . GLU A 1 245 ? -32.767 -11.785 29.040 1.00 92.31 245 GLU A CA 1
ATOM 1826 C C . GLU A 1 245 ? -31.260 -11.717 29.332 1.00 92.31 245 GLU A C 1
ATOM 1828 O O . GLU A 1 245 ? -30.814 -11.227 30.375 1.00 92.31 245 GLU A O 1
ATOM 1833 N N . THR A 1 246 ? -30.470 -12.206 28.380 1.00 94.31 246 THR A N 1
ATOM 1834 C CA . THR A 1 246 ? -29.008 -12.115 28.359 1.00 94.31 246 THR A CA 1
ATOM 1835 C C . THR A 1 246 ? -28.552 -11.475 27.053 1.00 94.31 246 THR A C 1
ATOM 1837 O O . THR A 1 246 ? -29.255 -11.475 26.040 1.00 94.31 246 THR A O 1
ATOM 1840 N N . THR A 1 247 ? -27.358 -10.896 27.082 1.00 94.81 247 THR A N 1
ATOM 1841 C CA . THR A 1 247 ? -26.609 -10.523 25.887 1.00 94.81 247 THR A CA 1
ATOM 1842 C C . THR A 1 247 ? -25.607 -11.625 25.590 1.00 94.81 247 THR A C 1
ATOM 1844 O O . THR A 1 247 ? -24.719 -11.882 26.402 1.00 94.81 247 THR A O 1
ATOM 1847 N N . ASP A 1 248 ? -25.735 -12.258 24.433 1.00 94.44 248 ASP A N 1
ATOM 1848 C CA . ASP A 1 248 ? -24.824 -13.315 24.012 1.00 94.44 248 ASP A CA 1
ATOM 1849 C C . ASP A 1 248 ? -23.733 -12.725 23.121 1.00 94.44 248 ASP A C 1
ATOM 1851 O O . ASP A 1 248 ? -24.008 -12.023 22.144 1.00 94.44 248 ASP A O 1
ATOM 1855 N N . ILE A 1 249 ? -22.485 -13.005 23.483 1.00 92.69 249 ILE A N 1
ATOM 1856 C CA . ILE A 1 249 ? -21.276 -12.535 22.822 1.00 92.69 249 ILE A CA 1
ATOM 1857 C C . ILE A 1 249 ? -20.527 -13.754 22.299 1.00 92.69 249 ILE A C 1
ATOM 1859 O O . ILE A 1 249 ? -20.044 -14.585 23.073 1.00 92.69 249 ILE A O 1
ATOM 1863 N N . VAL A 1 250 ? -20.392 -13.829 20.981 1.00 89.56 250 VAL A N 1
ATOM 1864 C CA . VAL A 1 250 ? -19.601 -14.848 20.291 1.00 89.56 250 VAL A CA 1
ATOM 1865 C C . VAL A 1 250 ? -18.381 -14.172 19.689 1.00 89.56 250 VAL A C 1
ATOM 1867 O O . VAL A 1 250 ? -18.493 -13.114 19.071 1.00 89.56 250 VAL A O 1
ATOM 1870 N N . ILE A 1 251 ? -17.206 -14.759 19.898 1.00 85.81 251 ILE A N 1
ATOM 1871 C CA . ILE A 1 251 ? -15.965 -14.267 19.304 1.00 85.81 251 ILE A CA 1
ATOM 1872 C C . ILE A 1 251 ? -15.723 -15.025 18.009 1.00 85.81 251 ILE A C 1
ATOM 1874 O O . ILE A 1 251 ? -15.545 -16.239 18.013 1.00 85.81 251 ILE A O 1
ATOM 1878 N N . GLU A 1 252 ? -15.724 -14.285 16.912 1.00 77.19 252 GLU A N 1
ATOM 1879 C CA . GLU A 1 252 ? -15.515 -14.779 15.556 1.00 77.19 252 GLU A CA 1
ATOM 1880 C C . GLU A 1 252 ? -14.279 -14.100 14.964 1.00 77.19 252 GLU A C 1
ATOM 1882 O O . GLU A 1 252 ? -13.794 -13.096 15.487 1.00 77.19 252 GLU A O 1
ATOM 1887 N N . GLN A 1 253 ? -13.740 -14.626 13.870 1.00 73.19 253 GLN A N 1
ATOM 1888 C CA . GLN A 1 253 ? -12.692 -13.925 13.132 1.00 73.19 253 GLN A CA 1
ATOM 1889 C C . GLN A 1 253 ? -13.326 -12.792 12.315 1.00 73.19 253 GLN A C 1
ATOM 1891 O O . GLN A 1 253 ? -14.365 -12.986 11.685 1.00 73.19 253 GLN A O 1
ATOM 1896 N N . ASP A 1 254 ? -12.738 -11.595 12.330 1.00 73.69 254 ASP A N 1
ATOM 1897 C CA . ASP A 1 254 ? -13.245 -10.473 11.542 1.00 73.69 254 ASP A CA 1
ATOM 1898 C C . ASP A 1 254 ? -12.897 -10.672 10.065 1.00 73.69 254 ASP A C 1
ATOM 1900 O O . ASP A 1 254 ? -11.807 -10.346 9.586 1.00 73.69 254 ASP A O 1
ATOM 1904 N N . SER A 1 255 ? -13.862 -11.208 9.323 1.00 73.44 255 SER A N 1
ATOM 1905 C CA . SER A 1 255 ? -13.718 -11.476 7.898 1.00 73.44 255 SER A CA 1
ATOM 1906 C C . SER A 1 255 ? -13.671 -10.209 7.039 1.00 73.44 255 SER A C 1
ATOM 1908 O O . SER A 1 255 ? -13.249 -10.274 5.885 1.00 73.44 255 SER A O 1
ATOM 1910 N N . THR A 1 256 ? -14.096 -9.054 7.566 1.00 77.69 256 THR A N 1
ATOM 1911 C CA . THR A 1 256 ? -14.253 -7.811 6.790 1.00 77.69 256 THR A CA 1
ATOM 1912 C C . THR A 1 256 ? -12.904 -7.307 6.288 1.00 77.69 256 THR A C 1
ATOM 1914 O O . THR A 1 256 ? -12.710 -7.117 5.087 1.00 77.69 256 THR A O 1
ATOM 1917 N N . ASN A 1 257 ? -11.936 -7.181 7.198 1.00 80.62 257 ASN A N 1
ATOM 1918 C CA . ASN A 1 257 ? -10.613 -6.648 6.873 1.00 80.62 257 ASN A CA 1
ATOM 1919 C C . ASN A 1 257 ? -9.823 -7.593 5.952 1.00 80.62 257 ASN A C 1
ATOM 1921 O O . ASN A 1 257 ? -9.031 -7.142 5.120 1.00 80.62 257 ASN A O 1
ATOM 1925 N N . VAL A 1 258 ? -10.043 -8.907 6.077 1.00 85.62 258 VAL A N 1
ATOM 1926 C CA . VAL A 1 258 ? -9.434 -9.919 5.200 1.00 85.62 258 VAL A CA 1
ATOM 1927 C C . VAL A 1 258 ? -9.968 -9.781 3.777 1.00 85.62 258 VAL A C 1
ATOM 1929 O O . VAL A 1 258 ? -9.179 -9.718 2.835 1.00 85.62 258 VAL A O 1
ATOM 1932 N N . VAL A 1 259 ? -11.291 -9.663 3.614 1.00 89.50 259 VAL A N 1
ATOM 1933 C CA . VAL A 1 259 ? -11.928 -9.489 2.300 1.00 89.50 259 VAL A CA 1
ATOM 1934 C C . VAL A 1 259 ? -11.413 -8.230 1.599 1.00 89.50 259 VAL A C 1
ATOM 1936 O O . VAL A 1 259 ? -11.024 -8.299 0.433 1.00 89.50 259 VAL A O 1
ATOM 1939 N N . GLU A 1 260 ? -11.343 -7.100 2.306 1.00 90.88 260 GLU A N 1
ATOM 1940 C CA . GLU A 1 260 ? -10.822 -5.844 1.749 1.00 90.88 260 GLU A CA 1
ATOM 1941 C C . GLU A 1 260 ? -9.345 -5.947 1.350 1.00 90.88 260 GLU A C 1
ATOM 1943 O O . GLU A 1 260 ? -8.954 -5.484 0.276 1.00 90.88 260 GLU A O 1
ATOM 1948 N N . THR A 1 261 ? -8.525 -6.606 2.174 1.00 91.62 261 THR A N 1
ATOM 1949 C CA . THR A 1 261 ? -7.100 -6.808 1.882 1.00 91.62 261 THR A CA 1
ATOM 1950 C C . THR A 1 261 ? -6.906 -7.651 0.622 1.00 91.62 261 THR A C 1
ATOM 1952 O O . THR A 1 261 ? -6.137 -7.281 -0.266 1.00 91.62 261 THR A O 1
ATOM 1955 N N . VAL A 1 262 ? -7.637 -8.761 0.505 1.00 93.50 262 VAL A N 1
ATOM 1956 C CA . VAL A 1 262 ? -7.569 -9.657 -0.656 1.00 93.50 262 VAL A CA 1
ATOM 1957 C C . VAL A 1 262 ? -8.100 -8.975 -1.921 1.00 93.50 262 VAL A C 1
ATOM 1959 O O . VAL A 1 262 ? -7.517 -9.130 -2.995 1.00 93.50 262 VAL A O 1
ATOM 1962 N N . LYS A 1 263 ? -9.159 -8.165 -1.809 1.00 95.12 263 LYS A N 1
ATOM 1963 C CA . LYS A 1 263 ? -9.658 -7.339 -2.915 1.00 95.12 263 LYS A CA 1
ATOM 1964 C C . LYS A 1 263 ? -8.602 -6.348 -3.398 1.00 95.12 263 LYS A C 1
ATOM 1966 O O . LYS A 1 263 ? -8.293 -6.321 -4.589 1.00 95.12 263 LYS A O 1
ATOM 1971 N N . SER A 1 264 ? -7.998 -5.603 -2.473 1.00 95.56 264 SER A N 1
ATOM 1972 C CA . SER A 1 264 ? -6.928 -4.658 -2.795 1.00 95.56 264 SER A CA 1
ATOM 1973 C C . SER A 1 264 ? -5.731 -5.361 -3.440 1.00 95.56 264 SER A C 1
ATOM 1975 O O . SER A 1 264 ? -5.170 -4.866 -4.416 1.00 95.56 264 SER A O 1
ATOM 1977 N N . PHE A 1 265 ? -5.381 -6.560 -2.972 1.00 96.19 265 PHE A N 1
ATOM 1978 C CA . PHE A 1 265 ? -4.362 -7.390 -3.607 1.00 96.19 265 PHE A CA 1
ATOM 1979 C C . PHE A 1 265 ? -4.693 -7.720 -5.068 1.00 96.19 265 PHE A C 1
ATOM 1981 O O . PHE A 1 265 ? -3.853 -7.495 -5.941 1.00 96.19 265 PHE A O 1
ATOM 1988 N N . VAL A 1 266 ? -5.902 -8.215 -5.348 1.00 97.31 266 VAL A N 1
ATOM 1989 C CA . VAL A 1 266 ? -6.335 -8.569 -6.711 1.00 97.31 266 VAL A CA 1
ATOM 1990 C C . VAL A 1 266 ? -6.282 -7.354 -7.640 1.00 97.31 266 VAL A C 1
ATOM 1992 O O . VAL A 1 266 ? -5.803 -7.464 -8.771 1.00 97.31 266 VAL A O 1
ATOM 1995 N N . GLU A 1 267 ? -6.729 -6.191 -7.168 1.00 97.56 267 GLU A N 1
ATOM 1996 C CA . GLU A 1 267 ? -6.683 -4.932 -7.917 1.00 97.56 267 GLU A CA 1
ATOM 1997 C C . GLU A 1 267 ? -5.239 -4.521 -8.238 1.00 97.56 267 GLU A C 1
ATOM 1999 O O . GLU A 1 267 ? -4.886 -4.366 -9.408 1.00 97.56 267 GLU A O 1
ATOM 2004 N N . GLN A 1 268 ? -4.376 -4.431 -7.222 1.00 97.81 268 GLN A N 1
ATOM 2005 C CA . GLN A 1 268 ? -2.986 -3.994 -7.386 1.00 97.81 268 GLN A CA 1
ATOM 2006 C C . GLN A 1 268 ? -2.151 -4.978 -8.224 1.00 97.81 268 GLN A C 1
ATOM 2008 O O . GLN A 1 268 ? -1.330 -4.559 -9.044 1.00 97.81 268 GLN A O 1
ATOM 2013 N N . TYR A 1 269 ? -2.388 -6.287 -8.080 1.00 97.38 269 TYR A N 1
ATOM 2014 C CA . TYR A 1 269 ? -1.784 -7.304 -8.942 1.00 97.38 269 TYR A CA 1
ATOM 2015 C C . TYR A 1 269 ? -2.186 -7.093 -10.406 1.00 97.38 269 TYR A C 1
ATOM 2017 O O . TYR A 1 269 ? -1.326 -7.078 -11.290 1.00 97.38 269 TYR A O 1
ATOM 2025 N N . ASN A 1 270 ? -3.484 -6.909 -10.670 1.00 97.06 270 ASN A N 1
ATOM 2026 C CA . ASN A 1 270 ? -4.007 -6.731 -12.022 1.00 97.06 270 ASN A CA 1
ATOM 2027 C C . ASN A 1 270 ? -3.510 -5.432 -12.671 1.00 97.06 270 ASN A C 1
ATOM 2029 O O . ASN A 1 270 ? -3.200 -5.432 -13.863 1.00 97.06 270 ASN A O 1
ATOM 2033 N N . GLU A 1 271 ? -3.398 -4.344 -11.907 1.00 97.44 271 GLU A N 1
ATOM 2034 C CA . GLU A 1 271 ? -2.825 -3.076 -12.372 1.00 97.44 271 GLU A CA 1
ATOM 2035 C C . GLU A 1 271 ? -1.365 -3.242 -12.803 1.00 97.44 271 GLU A C 1
ATOM 2037 O O . GLU A 1 271 ? -1.000 -2.866 -13.923 1.00 97.44 271 GLU A O 1
ATOM 2042 N N . LEU A 1 272 ? -0.536 -3.861 -11.955 1.00 97.44 272 LEU A N 1
ATOM 2043 C CA . LEU A 1 272 ? 0.870 -4.105 -12.270 1.00 97.44 272 LEU A CA 1
ATOM 2044 C C . LEU A 1 272 ? 1.021 -5.051 -13.468 1.00 97.44 272 LEU A C 1
ATOM 2046 O O . LEU A 1 272 ? 1.787 -4.773 -14.392 1.00 97.44 272 LEU A O 1
ATOM 2050 N N . LEU A 1 273 ? 0.262 -6.147 -13.487 1.00 96.19 273 LEU A N 1
ATOM 2051 C CA . LEU A 1 273 ? 0.259 -7.108 -14.585 1.00 96.19 273 LEU A CA 1
ATOM 2052 C C . LEU A 1 273 ? -0.139 -6.443 -15.911 1.00 96.19 273 LEU A C 1
ATOM 2054 O O . LEU A 1 273 ? 0.500 -6.680 -16.938 1.00 96.19 273 LEU A O 1
ATOM 2058 N N . SER A 1 274 ? -1.174 -5.601 -15.897 1.00 95.69 274 SER A N 1
ATOM 2059 C CA . SER A 1 274 ? -1.629 -4.844 -17.067 1.00 95.69 274 SER A CA 1
ATOM 2060 C C . SER A 1 274 ? -0.536 -3.906 -17.574 1.00 95.69 274 SER A C 1
ATOM 2062 O O . SER A 1 274 ? -0.202 -3.939 -18.757 1.00 95.69 274 SER A O 1
ATOM 2064 N N . LEU A 1 275 ? 0.102 -3.141 -16.683 1.00 96.56 275 LEU A N 1
ATOM 2065 C CA . LEU A 1 275 ? 1.212 -2.256 -17.037 1.00 96.56 275 LEU A CA 1
ATOM 2066 C C . LEU A 1 275 ? 2.360 -3.015 -17.720 1.00 96.56 275 LEU A C 1
ATOM 2068 O O . LEU A 1 275 ? 2.823 -2.606 -18.787 1.00 96.56 275 LEU A O 1
ATOM 2072 N N . LEU A 1 276 ? 2.805 -4.126 -17.128 1.00 96.12 276 LEU A N 1
ATOM 2073 C CA . LEU A 1 276 ? 3.907 -4.929 -17.663 1.00 96.12 276 LEU A CA 1
ATOM 2074 C C . LEU A 1 276 ? 3.554 -5.561 -19.017 1.00 96.12 276 LEU A C 1
ATOM 2076 O O . LEU A 1 276 ? 4.363 -5.533 -19.950 1.00 96.12 276 LEU A O 1
ATOM 2080 N N . ASN A 1 277 ? 2.339 -6.094 -19.160 1.00 94.69 277 ASN A N 1
ATOM 2081 C CA . ASN A 1 277 ? 1.861 -6.640 -20.429 1.00 94.69 277 ASN A CA 1
ATOM 2082 C C . ASN A 1 277 ? 1.736 -5.556 -21.503 1.00 94.69 277 ASN A C 1
ATOM 2084 O O . ASN A 1 277 ? 2.153 -5.777 -22.637 1.00 94.69 277 ASN A O 1
ATOM 2088 N N . ASN A 1 278 ? 1.220 -4.375 -21.162 1.00 94.75 278 ASN A N 1
ATOM 2089 C CA . ASN A 1 278 ? 1.084 -3.274 -22.110 1.00 94.75 278 ASN A CA 1
ATOM 2090 C C . ASN A 1 278 ? 2.457 -2.826 -22.613 1.00 94.75 278 ASN A C 1
ATOM 2092 O O . ASN A 1 278 ? 2.689 -2.835 -23.817 1.00 94.75 278 ASN A O 1
ATOM 2096 N N . LYS A 1 279 ? 3.414 -2.560 -21.714 1.00 95.12 279 LYS A N 1
ATOM 2097 C CA . LYS A 1 279 ? 4.774 -2.131 -22.093 1.00 95.12 279 LYS A CA 1
ATOM 2098 C C . LYS A 1 279 ? 5.534 -3.180 -22.918 1.00 95.12 279 LYS A C 1
ATOM 2100 O O . LYS A 1 279 ? 6.371 -2.819 -23.742 1.00 95.12 279 LYS A O 1
ATOM 2105 N N . THR A 1 280 ? 5.248 -4.472 -22.731 1.00 95.12 280 THR A N 1
ATOM 2106 C CA . THR A 1 280 ? 5.903 -5.557 -23.489 1.00 95.12 280 THR A CA 1
ATOM 2107 C C . THR A 1 280 ? 5.225 -5.903 -24.815 1.00 95.12 280 THR A C 1
ATOM 2109 O O . THR A 1 280 ? 5.882 -6.494 -25.681 1.00 95.12 280 THR A O 1
ATOM 2112 N N . ASN A 1 281 ? 3.956 -5.526 -24.996 1.00 93.62 281 ASN A N 1
ATOM 2113 C CA . ASN A 1 281 ? 3.163 -5.809 -26.198 1.00 93.62 281 ASN A CA 1
ATOM 2114 C C . ASN A 1 281 ? 2.873 -4.572 -27.061 1.00 93.62 281 ASN A C 1
ATOM 2116 O O . ASN A 1 281 ? 2.373 -4.726 -28.176 1.00 93.62 281 ASN A O 1
ATOM 2120 N N . GLU A 1 282 ? 3.218 -3.378 -26.582 1.00 93.69 282 GLU A N 1
ATOM 2121 C CA . GLU A 1 282 ? 3.024 -2.107 -27.275 1.00 93.69 282 GLU A CA 1
ATOM 2122 C C . GLU A 1 282 ? 3.542 -2.139 -28.727 1.00 93.69 282 GLU A C 1
ATOM 2124 O O . GLU A 1 282 ? 4.563 -2.764 -29.065 1.00 93.69 282 GLU A O 1
ATOM 2129 N N . GLU A 1 283 ? 2.806 -1.489 -29.629 1.00 93.88 283 GLU A N 1
ATOM 2130 C CA . GLU A 1 283 ? 3.236 -1.339 -31.012 1.00 93.88 283 GLU A CA 1
ATOM 2131 C C . GLU A 1 283 ? 4.474 -0.438 -31.088 1.00 93.88 283 GLU A C 1
ATOM 2133 O O . GLU A 1 283 ? 4.587 0.544 -30.368 1.00 93.88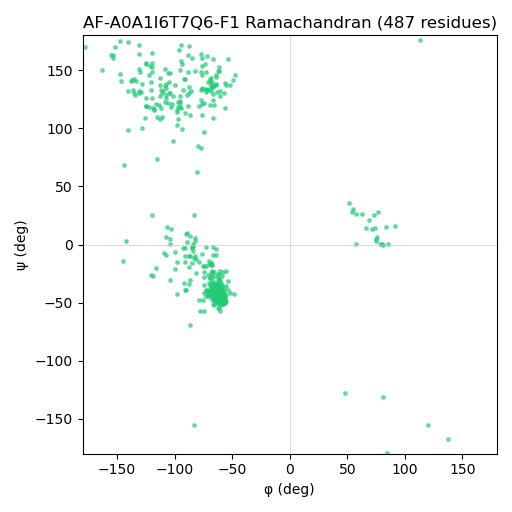 283 GLU A O 1
ATOM 2138 N N . LYS A 1 284 ? 5.432 -0.800 -31.949 1.00 93.50 284 LYS A N 1
ATOM 2139 C CA . LYS A 1 284 ? 6.668 -0.036 -32.129 1.00 93.50 284 LYS A CA 1
ATOM 2140 C C . LYS A 1 284 ? 6.665 0.610 -33.503 1.00 93.50 284 LYS A C 1
ATOM 2142 O O . LYS A 1 284 ? 6.881 -0.083 -34.504 1.00 93.50 284 LYS A O 1
ATOM 2147 N N . TYR A 1 285 ? 6.523 1.929 -33.548 1.00 94.25 285 TYR A N 1
ATOM 2148 C CA . TYR A 1 285 ? 6.562 2.694 -34.791 1.00 94.25 285 TYR A CA 1
ATOM 2149 C C . TYR A 1 285 ? 8.005 2.932 -35.265 1.00 94.25 285 TYR A C 1
ATOM 2151 O O . TYR A 1 285 ? 8.616 3.970 -35.033 1.00 94.25 285 TYR A O 1
ATOM 2159 N N . ARG A 1 286 ? 8.575 1.954 -35.983 1.00 90.38 286 ARG A N 1
ATOM 2160 C CA . ARG A 1 286 ? 9.992 1.963 -36.419 1.00 90.38 286 ARG A CA 1
ATOM 2161 C C . ARG A 1 286 ? 10.392 3.137 -37.323 1.00 90.38 286 ARG A C 1
ATOM 2163 O O . ARG A 1 286 ? 11.576 3.451 -37.392 1.00 90.38 286 ARG A O 1
ATOM 2170 N N . ASN A 1 287 ? 9.429 3.752 -38.005 1.00 93.12 287 ASN A N 1
ATOM 2171 C CA . ASN A 1 287 ? 9.664 4.855 -38.942 1.00 93.12 287 ASN A CA 1
ATOM 2172 C C . ASN A 1 287 ? 9.753 6.228 -38.257 1.00 93.12 287 ASN A C 1
ATOM 2174 O O . ASN A 1 287 ? 9.950 7.224 -38.943 1.00 93.12 287 ASN A O 1
ATOM 2178 N N . PHE A 1 288 ? 9.623 6.277 -36.930 1.00 94.00 288 PHE A N 1
ATOM 2179 C CA . PHE A 1 288 ? 9.652 7.501 -36.134 1.00 94.00 288 PHE A CA 1
ATOM 2180 C C . PHE A 1 288 ? 10.877 7.473 -35.206 1.00 94.00 288 PHE A C 1
ATOM 2182 O O . PHE A 1 288 ? 10.746 7.190 -34.017 1.00 94.00 288 PHE A O 1
ATOM 2189 N N . PRO A 1 289 ? 12.108 7.671 -35.722 1.00 93.75 289 PRO A N 1
ATOM 2190 C CA . PRO A 1 289 ? 13.272 7.860 -34.859 1.00 93.75 289 PRO A CA 1
ATOM 2191 C C . PRO A 1 289 ? 13.149 9.181 -34.080 1.00 93.75 289 PRO A C 1
ATOM 2193 O O . PRO A 1 289 ? 12.432 10.071 -34.530 1.00 93.75 289 PRO A O 1
ATOM 2196 N N . PRO A 1 290 ? 13.867 9.365 -32.958 1.00 95.50 290 PRO A N 1
ATOM 2197 C CA . PRO A 1 290 ? 13.919 10.664 -32.290 1.00 95.50 290 PRO A CA 1
ATOM 2198 C C . PRO A 1 290 ? 14.311 11.781 -33.264 1.00 95.50 290 PRO A C 1
ATOM 2200 O O . PRO A 1 290 ? 15.220 11.605 -34.080 1.00 95.50 290 PRO A O 1
ATOM 2203 N N . LEU A 1 291 ? 13.632 12.923 -33.179 1.00 93.75 291 LEU A N 1
ATOM 2204 C CA . LEU A 1 291 ? 13.927 14.063 -34.042 1.00 93.75 291 LEU A CA 1
ATOM 2205 C C . LEU A 1 291 ? 15.299 14.649 -33.702 1.00 93.75 291 LEU A C 1
ATOM 2207 O O . LEU A 1 291 ? 15.632 14.826 -32.525 1.00 93.75 291 LEU A O 1
ATOM 2211 N N . THR A 1 292 ? 16.084 14.962 -34.732 1.00 90.69 292 THR A N 1
ATOM 2212 C CA . THR A 1 292 ? 17.276 15.805 -34.577 1.00 90.69 292 THR A CA 1
ATOM 2213 C C . THR A 1 292 ? 16.857 17.249 -34.319 1.00 90.69 292 THR A C 1
ATOM 2215 O O . THR A 1 292 ? 15.724 17.633 -34.604 1.00 90.69 292 THR A O 1
ATOM 2218 N N . ASP A 1 293 ? 17.762 18.073 -33.798 1.00 86.12 293 ASP A N 1
ATOM 2219 C CA . ASP A 1 293 ? 17.426 19.472 -33.512 1.00 86.12 293 ASP A CA 1
ATOM 2220 C C . ASP A 1 293 ? 17.064 20.246 -34.789 1.00 86.12 293 ASP A C 1
ATOM 2222 O O . ASP A 1 293 ? 16.087 20.983 -34.791 1.00 86.12 293 ASP A O 1
ATOM 2226 N N . ALA A 1 294 ? 17.739 19.962 -35.909 1.00 85.56 294 ALA A N 1
ATOM 2227 C CA . ALA A 1 294 ? 17.384 20.527 -37.212 1.00 85.56 294 ALA A CA 1
ATOM 2228 C C . ALA A 1 294 ? 15.974 20.115 -37.675 1.00 85.56 294 ALA A C 1
ATOM 2230 O O . ALA A 1 294 ? 15.238 20.936 -38.205 1.00 85.56 294 ALA A O 1
ATOM 2231 N N . GLN A 1 295 ? 15.565 18.861 -37.443 1.00 89.12 295 GLN A N 1
ATOM 2232 C CA . GLN A 1 295 ? 14.210 18.416 -37.788 1.00 89.12 295 GLN A CA 1
ATOM 2233 C C . GLN A 1 295 ? 13.147 19.082 -36.910 1.00 89.12 295 GLN A C 1
ATOM 2235 O O . GLN A 1 295 ? 12.065 19.383 -37.396 1.00 89.12 295 GLN A O 1
ATOM 2240 N N . LYS A 1 296 ? 13.444 19.327 -35.628 1.00 90.19 296 LYS A N 1
ATOM 2241 C CA . LYS A 1 296 ? 12.525 20.044 -34.732 1.00 90.19 296 LYS A CA 1
ATOM 2242 C C . LYS A 1 296 ? 12.331 21.496 -35.169 1.00 90.19 296 LYS A C 1
ATOM 2244 O O . LYS A 1 296 ? 11.216 21.985 -35.101 1.00 90.19 296 LYS A O 1
ATOM 2249 N N . GLU A 1 297 ? 13.384 22.171 -35.636 1.00 89.69 297 GLU A N 1
ATOM 2250 C CA . GLU A 1 297 ? 13.294 23.554 -36.136 1.00 89.69 297 GLU A CA 1
ATOM 2251 C C . GLU A 1 297 ? 12.384 23.691 -37.371 1.00 89.69 297 GLU A C 1
ATOM 2253 O O . GLU A 1 297 ? 11.823 24.758 -37.611 1.00 89.69 297 GLU A O 1
ATOM 2258 N N . GLU A 1 298 ? 12.219 22.612 -38.141 1.00 90.56 298 GLU A N 1
ATOM 2259 C CA . GLU A 1 298 ? 11.379 22.562 -39.343 1.00 90.56 298 GLU A CA 1
ATOM 2260 C C . GLU A 1 298 ? 9.928 22.118 -39.065 1.00 90.56 298 GLU A C 1
ATOM 2262 O O . GLU A 1 298 ? 9.113 22.088 -39.989 1.00 90.56 298 GLU A O 1
ATOM 2267 N N . MET A 1 299 ? 9.589 21.770 -37.818 1.00 93.31 299 MET A N 1
ATOM 2268 C CA . MET A 1 299 ? 8.290 21.207 -37.425 1.00 93.31 299 MET A CA 1
ATOM 2269 C C . MET A 1 299 ? 7.563 22.098 -36.411 1.00 93.31 299 MET A C 1
ATOM 2271 O O . MET A 1 299 ? 8.181 22.820 -35.631 1.00 93.31 299 MET A O 1
ATOM 2275 N N . SER A 1 300 ? 6.229 22.034 -36.390 1.00 95.44 300 SER A N 1
ATOM 2276 C CA . SER A 1 300 ? 5.431 22.675 -35.334 1.00 95.44 300 SER A CA 1
ATOM 2277 C C . SER A 1 300 ? 5.475 21.890 -34.014 1.00 95.44 300 SER A C 1
ATOM 2279 O O . SER A 1 300 ? 5.764 20.692 -34.001 1.00 95.44 300 SER A O 1
ATOM 2281 N N . GLU A 1 301 ? 5.148 22.541 -32.892 1.00 94.31 301 GLU A N 1
ATOM 2282 C CA . GLU A 1 301 ? 5.139 21.910 -31.559 1.00 94.31 301 GLU A CA 1
ATOM 2283 C C . GLU A 1 301 ? 4.220 20.675 -31.498 1.00 94.31 301 GLU A C 1
ATOM 2285 O O . GLU A 1 301 ? 4.657 19.608 -31.065 1.00 94.31 301 GLU A O 1
ATOM 2290 N N . ASP A 1 302 ? 2.999 20.772 -32.034 1.00 95.50 302 ASP A N 1
ATOM 2291 C CA . ASP A 1 302 ? 2.041 19.656 -32.102 1.00 95.50 302 ASP A CA 1
ATOM 2292 C C . ASP A 1 302 ? 2.568 18.465 -32.925 1.00 95.50 302 ASP A C 1
ATOM 2294 O O . ASP A 1 302 ? 2.263 17.300 -32.645 1.00 95.50 302 ASP A O 1
ATOM 2298 N N . GLU A 1 303 ? 3.326 18.735 -33.992 1.00 95.44 303 GLU A N 1
ATOM 2299 C CA . GLU A 1 303 ? 3.935 17.690 -34.818 1.00 95.44 303 GLU A CA 1
ATOM 2300 C C . GLU A 1 303 ? 5.099 17.021 -34.088 1.00 95.44 303 GLU A C 1
ATOM 2302 O O . GLU A 1 303 ? 5.238 15.796 -34.158 1.00 95.44 303 GLU A O 1
ATOM 2307 N N . ILE A 1 304 ? 5.904 17.802 -33.362 1.00 94.19 304 ILE A N 1
ATOM 2308 C CA . ILE A 1 304 ? 6.998 17.303 -32.524 1.00 94.19 304 ILE A CA 1
ATOM 2309 C C . ILE A 1 304 ? 6.449 16.404 -31.415 1.00 94.19 304 ILE A C 1
ATOM 2311 O O . ILE A 1 304 ? 7.005 15.326 -31.189 1.00 94.19 304 ILE A O 1
ATOM 2315 N N . GLU A 1 305 ? 5.361 16.799 -30.751 1.00 95.50 305 GLU A N 1
ATOM 2316 C CA . GLU A 1 305 ? 4.721 16.012 -29.692 1.00 95.50 305 GLU A CA 1
ATOM 2317 C C . GLU A 1 305 ? 4.248 14.656 -30.230 1.00 95.50 305 GLU A C 1
ATOM 2319 O O . GLU A 1 305 ? 4.739 13.611 -29.799 1.00 95.50 305 GLU A O 1
ATOM 2324 N N . LYS A 1 306 ? 3.401 14.656 -31.268 1.00 95.81 306 LYS A N 1
ATOM 2325 C CA . LYS A 1 306 ? 2.881 13.423 -31.892 1.00 95.81 306 LYS A CA 1
ATOM 2326 C C . LYS A 1 306 ? 3.988 12.528 -32.445 1.00 95.81 306 LYS A C 1
ATOM 2328 O O . LYS A 1 306 ? 3.868 11.299 -32.438 1.00 95.81 306 LYS A O 1
ATOM 2333 N N . TRP A 1 307 ? 5.059 13.119 -32.975 1.00 96.75 307 TRP A N 1
ATOM 2334 C CA . TRP A 1 307 ? 6.219 12.361 -33.432 1.00 96.75 307 TRP A CA 1
ATOM 2335 C C . TRP A 1 307 ? 6.958 11.724 -32.257 1.00 96.75 307 TRP A C 1
ATOM 2337 O O . TRP A 1 307 ? 7.331 10.553 -32.332 1.00 96.75 307 TRP A O 1
ATOM 2347 N N . THR A 1 308 ? 7.150 12.471 -31.171 1.00 94.19 308 THR A N 1
ATOM 2348 C CA . THR A 1 308 ? 7.839 12.003 -29.965 1.00 94.19 308 THR A CA 1
ATOM 2349 C C . THR A 1 308 ? 7.067 10.874 -29.291 1.00 94.19 308 THR A C 1
ATOM 2351 O O . THR A 1 308 ? 7.675 9.857 -28.966 1.00 94.19 308 THR A O 1
ATOM 2354 N N . GLU A 1 309 ? 5.739 10.973 -29.186 1.00 94.12 309 GLU A N 1
ATOM 2355 C CA . GLU A 1 309 ? 4.878 9.886 -28.698 1.00 94.12 309 GLU A CA 1
ATOM 2356 C C . GLU A 1 309 ? 5.079 8.602 -29.516 1.00 94.12 309 GLU A C 1
ATOM 2358 O O . GLU A 1 309 ? 5.331 7.523 -28.973 1.00 94.12 309 GLU A O 1
ATOM 2363 N N . LYS A 1 310 ? 5.056 8.710 -30.852 1.00 94.75 310 LYS A N 1
ATOM 2364 C CA . LYS A 1 310 ? 5.324 7.565 -31.735 1.00 94.75 310 LYS A CA 1
ATOM 2365 C C . LYS A 1 310 ? 6.749 7.041 -31.581 1.00 94.75 310 LYS A C 1
ATOM 2367 O O . LYS A 1 310 ? 6.946 5.827 -31.612 1.00 94.75 310 LYS A O 1
ATOM 2372 N N . ALA A 1 311 ? 7.731 7.916 -31.396 1.00 95.31 311 ALA A N 1
ATOM 2373 C CA . ALA A 1 311 ? 9.127 7.532 -31.211 1.00 95.31 311 ALA A CA 1
ATOM 2374 C C . ALA A 1 311 ? 9.380 6.829 -29.862 1.00 95.31 311 ALA A C 1
ATOM 2376 O O . ALA A 1 311 ? 10.267 5.976 -29.773 1.00 95.31 311 ALA A O 1
ATOM 2377 N N . GLN A 1 312 ? 8.592 7.151 -28.832 1.00 94.25 312 GLN A N 1
ATOM 2378 C CA . GLN A 1 312 ? 8.622 6.509 -27.514 1.00 94.25 312 GLN A CA 1
ATOM 2379 C C . GLN A 1 312 ? 7.806 5.209 -27.442 1.00 94.25 312 GLN A C 1
ATOM 2381 O O . GLN A 1 312 ? 7.960 4.437 -26.494 1.00 94.25 312 GLN A O 1
ATOM 2386 N N . SER A 1 313 ? 6.984 4.925 -28.453 1.00 94.56 313 SER A N 1
ATOM 2387 C CA . SER A 1 313 ? 6.181 3.703 -28.493 1.00 94.56 313 SER A CA 1
ATOM 2388 C C . SER A 1 313 ? 7.026 2.426 -28.567 1.00 94.56 313 SER A C 1
ATOM 2390 O O . SER A 1 313 ? 8.001 2.311 -29.324 1.00 94.56 313 SER A O 1
ATOM 2392 N N . GLY A 1 314 ? 6.641 1.415 -27.788 1.00 94.31 314 GLY A N 1
ATOM 2393 C CA . GLY A 1 314 ? 7.179 0.062 -27.917 1.00 94.31 314 GLY A CA 1
ATOM 2394 C C . GLY A 1 314 ? 8.682 -0.040 -27.647 1.00 94.31 314 GLY A C 1
ATOM 2395 O O . GLY A 1 314 ? 9.344 -0.951 -28.159 1.00 94.31 314 GLY A O 1
ATOM 2396 N N . LEU A 1 315 ? 9.238 0.874 -26.843 1.00 95.25 315 LEU A N 1
ATOM 2397 C CA . LEU A 1 315 ? 10.648 0.856 -26.431 1.00 95.25 315 LEU A CA 1
ATOM 2398 C C . LEU A 1 315 ? 11.011 -0.402 -25.633 1.00 95.25 315 LEU A C 1
ATOM 2400 O O . LEU A 1 315 ? 12.137 -0.887 -25.730 1.00 95.25 315 LEU A O 1
ATOM 2404 N N . LEU A 1 316 ? 10.048 -0.946 -24.885 1.00 96.25 316 LEU A N 1
ATOM 2405 C CA . LEU A 1 316 ? 10.182 -2.170 -24.087 1.00 96.25 316 LEU A CA 1
ATOM 2406 C C . LEU A 1 316 ? 9.440 -3.365 -24.704 1.00 96.25 316 LEU A C 1
ATOM 2408 O O . LEU A 1 316 ? 9.250 -4.397 -24.054 1.00 96.25 316 LEU A O 1
ATOM 2412 N N . LYS A 1 317 ? 9.058 -3.256 -25.983 1.00 95.69 317 LYS A N 1
ATOM 2413 C CA . LYS A 1 317 ? 8.437 -4.354 -26.720 1.00 95.69 317 LYS A CA 1
ATOM 2414 C C .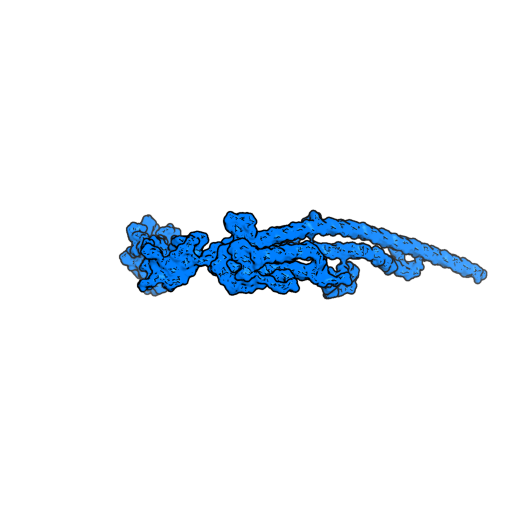 LYS A 1 317 ? 9.356 -5.572 -26.717 1.00 95.69 317 LYS A C 1
ATOM 2416 O O . LYS A 1 317 ? 10.519 -5.476 -27.105 1.00 95.69 317 LYS A O 1
ATOM 2421 N N . ASN A 1 318 ? 8.798 -6.730 -26.364 1.00 94.75 318 ASN A N 1
ATOM 2422 C CA . ASN A 1 318 ? 9.534 -7.987 -26.211 1.00 94.75 318 ASN A CA 1
ATOM 2423 C C . ASN A 1 318 ? 10.693 -7.929 -25.197 1.00 94.75 318 ASN A C 1
ATOM 2425 O O . ASN A 1 318 ? 11.639 -8.697 -25.334 1.00 94.75 318 ASN A O 1
ATOM 2429 N N . ASP A 1 319 ? 10.656 -7.045 -24.197 1.00 96.38 319 ASP A N 1
ATOM 2430 C CA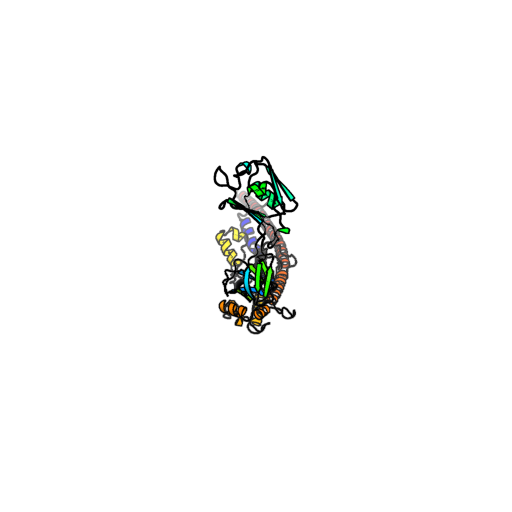 . ASP A 1 319 ? 11.702 -7.040 -23.177 1.00 96.38 319 ASP A CA 1
ATOM 2431 C C . ASP A 1 319 ? 11.682 -8.330 -22.334 1.00 96.38 319 ASP A C 1
ATOM 2433 O O . ASP A 1 319 ? 10.698 -8.635 -21.656 1.00 96.38 319 ASP A O 1
ATOM 2437 N N . ASP A 1 320 ? 12.788 -9.076 -22.360 1.00 95.19 320 ASP A N 1
ATOM 2438 C CA . ASP A 1 320 ? 12.905 -10.381 -21.698 1.00 95.19 320 ASP A CA 1
ATOM 2439 C C . ASP A 1 320 ? 12.780 -10.298 -20.174 1.00 95.19 320 ASP A C 1
ATOM 2441 O O . ASP A 1 320 ? 12.276 -11.221 -19.535 1.00 95.19 320 ASP A O 1
ATOM 2445 N N . MET A 1 321 ? 13.233 -9.201 -19.565 1.00 94.50 321 MET A N 1
ATOM 2446 C CA . MET A 1 321 ? 13.187 -9.037 -18.115 1.00 94.50 321 MET A CA 1
ATOM 2447 C C . MET A 1 321 ? 11.756 -8.784 -17.646 1.00 94.50 321 MET A C 1
ATOM 2449 O O . MET A 1 321 ? 11.310 -9.434 -16.704 1.00 94.50 321 MET A O 1
ATOM 2453 N N . LEU A 1 322 ? 11.014 -7.914 -18.333 1.00 95.75 322 LEU A N 1
ATOM 2454 C CA . LEU A 1 322 ? 9.602 -7.682 -18.028 1.00 95.75 322 LEU A CA 1
ATOM 2455 C C . LEU A 1 322 ? 8.739 -8.913 -18.321 1.00 95.75 322 LEU A C 1
ATOM 2457 O O . LEU A 1 322 ? 7.872 -9.259 -17.524 1.00 95.75 322 LEU A O 1
ATOM 2461 N N . ARG A 1 323 ? 9.001 -9.629 -19.421 1.00 95.81 323 ARG A N 1
ATOM 2462 C CA . ARG A 1 323 ? 8.316 -10.898 -19.726 1.00 95.81 323 ARG A CA 1
ATOM 2463 C C . ARG A 1 323 ? 8.593 -11.973 -18.688 1.00 95.81 323 ARG A C 1
ATOM 2465 O O . ARG A 1 323 ? 7.684 -12.708 -18.301 1.00 95.81 323 ARG A O 1
ATOM 2472 N N . SER A 1 324 ? 9.837 -12.049 -18.223 1.00 95.88 324 SER A N 1
ATOM 2473 C CA . SER A 1 324 ? 10.228 -12.924 -17.124 1.00 95.88 324 SER A CA 1
ATOM 2474 C C . SER A 1 324 ? 9.507 -12.535 -15.835 1.00 95.88 324 SER A C 1
ATOM 2476 O O . SER A 1 324 ? 8.997 -13.428 -15.173 1.00 95.88 324 SER A O 1
ATOM 2478 N N . ALA A 1 325 ? 9.382 -11.242 -15.518 1.00 95.94 325 ALA A N 1
ATOM 2479 C CA . ALA A 1 325 ? 8.637 -10.775 -14.349 1.00 95.94 325 ALA A CA 1
ATOM 2480 C C . ALA A 1 325 ? 7.155 -11.177 -14.412 1.00 95.94 325 ALA A C 1
ATOM 2482 O O . ALA A 1 325 ? 6.647 -11.780 -13.470 1.00 95.94 325 ALA A O 1
ATOM 2483 N N . VAL A 1 326 ? 6.488 -10.934 -15.549 1.00 95.44 326 VAL A N 1
ATOM 2484 C CA . VAL A 1 326 ? 5.096 -11.361 -15.787 1.00 95.44 326 VAL A CA 1
ATOM 2485 C C . VAL A 1 326 ? 4.951 -12.875 -15.633 1.00 95.44 326 VAL A C 1
ATOM 2487 O O . VAL A 1 326 ? 4.025 -13.346 -14.977 1.00 95.44 326 VAL A O 1
ATOM 2490 N N . SER A 1 327 ? 5.870 -13.647 -16.213 1.00 95.25 327 SER A N 1
ATOM 2491 C CA . SER A 1 327 ? 5.834 -15.111 -16.137 1.00 95.25 327 SER A CA 1
ATOM 2492 C C . SER A 1 327 ? 6.017 -15.599 -14.702 1.00 95.25 327 SER A C 1
ATOM 2494 O O . SER A 1 327 ? 5.255 -16.447 -14.254 1.00 95.25 327 SER A O 1
ATOM 2496 N N . SER A 1 328 ? 6.962 -15.029 -13.952 1.00 95.38 328 SER A N 1
ATOM 2497 C CA . SER A 1 328 ? 7.177 -15.386 -12.549 1.00 95.38 328 SER A CA 1
ATOM 2498 C C . SER A 1 328 ? 5.977 -15.022 -11.672 1.00 95.38 328 SER A C 1
ATOM 2500 O O . SER A 1 328 ? 5.549 -15.852 -10.878 1.00 95.38 328 SER A O 1
ATOM 2502 N N . MET A 1 329 ? 5.372 -13.840 -11.858 1.00 94.69 329 MET A N 1
ATOM 2503 C CA . MET A 1 329 ? 4.131 -13.464 -11.162 1.00 94.69 329 MET A CA 1
ATOM 2504 C C . MET A 1 329 ? 3.007 -14.466 -11.424 1.00 94.69 329 MET A C 1
ATOM 2506 O O . MET A 1 329 ? 2.280 -14.840 -10.509 1.00 94.69 329 MET A O 1
ATOM 2510 N N . ARG A 1 330 ? 2.847 -14.896 -12.679 1.00 92.75 330 ARG A N 1
ATOM 2511 C CA . ARG A 1 330 ? 1.832 -15.885 -13.055 1.00 92.75 330 ARG A CA 1
ATOM 2512 C C . ARG A 1 330 ? 2.129 -17.250 -12.455 1.00 92.75 330 ARG A C 1
ATOM 2514 O O . ARG A 1 330 ? 1.205 -17.874 -11.955 1.00 92.75 330 ARG A O 1
ATOM 2521 N N . ASN A 1 331 ? 3.389 -17.680 -12.472 1.00 92.94 331 ASN A N 1
ATOM 2522 C CA . ASN A 1 331 ? 3.799 -18.964 -11.910 1.00 92.94 331 ASN A CA 1
ATOM 2523 C C . ASN A 1 331 ? 3.466 -19.050 -10.418 1.00 92.94 331 ASN A C 1
ATOM 2525 O O . ASN A 1 331 ? 2.890 -20.050 -9.995 1.00 92.94 331 ASN A O 1
ATOM 2529 N N . VAL A 1 332 ? 3.744 -17.978 -9.667 1.00 93.69 332 VAL A N 1
ATOM 2530 C CA . VAL A 1 332 ? 3.376 -17.878 -8.249 1.00 93.69 332 VAL A CA 1
ATOM 2531 C C . VAL A 1 332 ? 1.860 -17.965 -8.078 1.00 93.69 332 VAL A C 1
ATOM 2533 O O . VAL A 1 332 ? 1.388 -18.800 -7.335 1.00 93.69 332 VAL A O 1
ATOM 2536 N N . ILE A 1 333 ? 1.043 -17.214 -8.824 1.00 93.50 333 ILE A N 1
ATOM 2537 C CA . ILE A 1 333 ? -0.422 -17.386 -8.723 1.00 93.50 333 ILE A CA 1
ATOM 2538 C C . ILE A 1 333 ? -0.848 -18.829 -9.031 1.00 93.50 333 ILE A C 1
ATOM 2540 O O . ILE A 1 333 ? -1.706 -19.387 -8.350 1.00 93.50 333 ILE A O 1
ATOM 2544 N N . THR A 1 334 ? -0.278 -19.441 -10.070 1.00 90.50 334 THR A N 1
ATOM 2545 C CA . THR A 1 334 ? -0.707 -20.771 -10.510 1.00 90.50 334 THR A CA 1
ATOM 2546 C C . THR A 1 334 ? -0.358 -21.886 -9.535 1.00 90.50 334 THR A C 1
ATOM 2548 O O . THR A 1 334 ? -1.110 -22.858 -9.493 1.00 90.50 334 THR A O 1
ATOM 2551 N N . SER A 1 335 ? 0.714 -21.766 -8.741 1.00 90.88 335 SER A N 1
ATOM 2552 C CA . SER A 1 335 ? 1.024 -22.770 -7.715 1.00 90.88 335 SER A CA 1
ATOM 2553 C C . SER A 1 335 ? -0.081 -22.831 -6.657 1.00 90.88 335 SER A C 1
ATOM 2555 O O . SER A 1 335 ? -0.516 -23.926 -6.308 1.00 90.88 335 SER A O 1
ATOM 2557 N N . TYR A 1 336 ? -0.642 -21.681 -6.272 1.00 90.38 336 TYR A N 1
ATOM 2558 C CA . TYR A 1 336 ? -1.699 -21.572 -5.259 1.00 90.38 336 TYR A CA 1
ATOM 2559 C C . TYR A 1 336 ? -3.131 -21.779 -5.787 1.00 90.38 336 TYR A C 1
ATOM 2561 O O . TYR A 1 336 ? -4.085 -21.765 -5.008 1.00 90.38 336 TYR A O 1
ATOM 2569 N N . LEU A 1 337 ? -3.328 -22.002 -7.095 1.00 82.62 337 LEU A N 1
ATOM 2570 C CA . LEU A 1 337 ? -4.654 -22.316 -7.657 1.00 82.62 337 LEU A CA 1
ATOM 2571 C C . LEU A 1 337 ? -5.118 -23.755 -7.371 1.00 82.62 337 LEU A C 1
ATOM 2573 O O . LEU A 1 337 ? -6.310 -24.019 -7.494 1.00 82.62 337 LEU A O 1
ATOM 2577 N N . GLY A 1 338 ? -4.214 -24.677 -7.018 1.00 68.62 338 GLY A N 1
ATOM 2578 C CA . GLY A 1 338 ? -4.562 -26.092 -6.809 1.00 68.62 338 GLY A CA 1
ATOM 2579 C C . GLY A 1 338 ? -3.806 -26.819 -5.695 1.00 68.62 338 GLY A C 1
ATOM 2580 O O . GLY A 1 338 ? -4.225 -27.899 -5.288 1.00 68.62 338 GLY A O 1
ATOM 2581 N N . SER A 1 339 ? -2.706 -26.274 -5.178 1.00 66.62 339 SER A N 1
ATOM 2582 C CA . SER A 1 339 ? -2.016 -26.792 -3.992 1.00 66.62 339 SER A CA 1
ATOM 2583 C C . SER A 1 339 ? -1.684 -25.614 -3.094 1.00 66.62 339 SER A C 1
ATOM 2585 O O . SER A 1 339 ? -1.147 -24.624 -3.570 1.00 66.62 339 SER A O 1
ATOM 2587 N N . SER A 1 340 ? -2.044 -25.684 -1.816 1.00 67.06 340 SER A N 1
ATOM 2588 C CA . SER A 1 340 ? -1.842 -24.561 -0.906 1.00 67.06 340 SER A CA 1
ATOM 2589 C C . SER A 1 340 ? -1.544 -25.026 0.516 1.00 67.06 340 SER A C 1
ATOM 2591 O O . SER A 1 340 ? -2.126 -26.027 0.960 1.00 67.06 340 SER A O 1
ATOM 2593 N N . PRO A 1 341 ? -0.707 -24.276 1.254 1.00 63.94 341 PRO A N 1
ATOM 2594 C CA . PRO A 1 341 ? -0.721 -24.266 2.714 1.00 63.94 341 PRO A CA 1
ATOM 2595 C C . PRO A 1 341 ? -2.152 -24.099 3.259 1.00 63.94 341 PRO A C 1
ATOM 2597 O O . PRO A 1 341 ? -2.993 -23.453 2.629 1.00 63.94 341 PRO A O 1
ATOM 2600 N N . GLY A 1 342 ? -2.463 -24.727 4.395 1.00 66.69 342 GLY A N 1
ATOM 2601 C CA . GLY A 1 342 ? -3.772 -24.598 5.054 1.00 66.69 342 GLY A CA 1
ATOM 2602 C C . GLY A 1 342 ? -4.945 -25.350 4.410 1.00 66.69 342 GLY A C 1
ATOM 2603 O O . GLY A 1 342 ? -6.076 -25.251 4.889 1.00 66.69 342 GLY A O 1
ATOM 2604 N N . GLY A 1 343 ? -4.708 -26.120 3.339 1.00 80.94 343 GLY A N 1
ATOM 2605 C CA . GLY A 1 343 ? -5.714 -27.002 2.730 1.00 80.94 343 GLY A CA 1
ATOM 2606 C C . GLY A 1 343 ? -6.811 -26.292 1.926 1.00 80.94 343 GLY A C 1
ATOM 2607 O O . GLY A 1 343 ? -7.815 -26.922 1.601 1.00 80.94 343 GLY A O 1
ATOM 2608 N N . ILE A 1 344 ? -6.631 -25.008 1.601 1.00 88.06 344 ILE A N 1
ATOM 2609 C CA . ILE A 1 344 ? -7.561 -24.206 0.796 1.00 88.06 344 ILE A CA 1
ATOM 2610 C C . ILE A 1 344 ? -6.811 -23.469 -0.316 1.00 88.06 344 ILE A C 1
ATOM 2612 O O . ILE A 1 344 ? -5.785 -22.855 -0.059 1.00 88.06 344 ILE A O 1
ATOM 2616 N N . SER A 1 345 ? -7.298 -23.529 -1.556 1.00 92.50 345 SER A N 1
ATOM 2617 C CA . SER A 1 345 ? -6.653 -22.890 -2.712 1.00 92.50 345 SER A CA 1
ATOM 2618 C C . SER A 1 345 ? -7.243 -21.515 -3.051 1.00 92.50 345 SER A C 1
ATOM 2620 O O . SER A 1 345 ? -8.343 -21.161 -2.619 1.00 92.50 345 SER A O 1
ATOM 2622 N N . LEU A 1 346 ? -6.557 -20.759 -3.919 1.00 93.94 346 LEU A N 1
ATOM 2623 C CA . LEU A 1 346 ? -7.088 -19.523 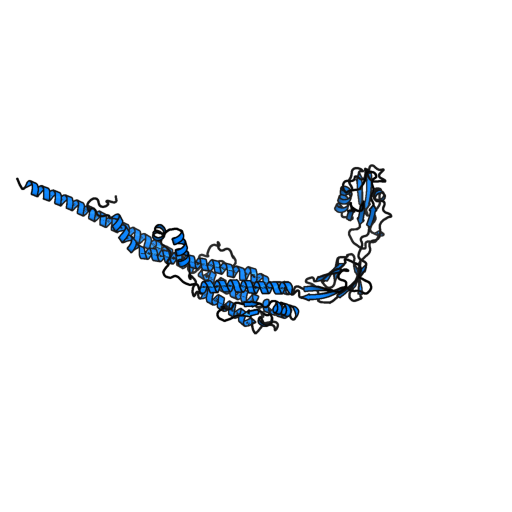-4.507 1.00 93.94 346 LEU A CA 1
ATOM 2624 C C . LEU A 1 346 ? -8.454 -19.746 -5.181 1.00 93.94 346 LEU A C 1
ATOM 2626 O O . LEU A 1 346 ? -9.357 -18.922 -5.038 1.00 93.94 346 LEU A O 1
ATOM 2630 N N . ALA A 1 347 ? -8.639 -20.878 -5.866 1.00 93.19 347 ALA A N 1
ATOM 2631 C CA . ALA A 1 347 ? -9.896 -21.195 -6.539 1.00 93.19 347 ALA A CA 1
ATOM 2632 C C . ALA A 1 347 ? -11.049 -21.430 -5.546 1.00 93.19 347 ALA A C 1
ATOM 2634 O O . ALA A 1 347 ? -12.180 -20.999 -5.803 1.00 93.19 347 ALA A O 1
ATOM 2635 N N . ASP A 1 348 ? -10.760 -22.055 -4.400 1.00 92.81 348 ASP A N 1
ATOM 2636 C CA . ASP A 1 348 ? -11.742 -22.326 -3.343 1.00 92.81 348 ASP A CA 1
ATOM 2637 C C . ASP A 1 348 ? -12.245 -21.033 -2.693 1.00 92.81 348 ASP A C 1
ATOM 2639 O O . ASP A 1 348 ? -13.440 -20.897 -2.422 1.00 92.81 348 ASP A O 1
ATOM 2643 N N . ILE A 1 349 ? -11.362 -20.041 -2.540 1.00 93.25 349 ILE A N 1
ATOM 2644 C CA . ILE A 1 349 ? -11.718 -18.708 -2.030 1.00 93.25 349 ILE A CA 1
ATOM 2645 C C . ILE A 1 349 ? -12.303 -17.779 -3.105 1.00 93.25 349 ILE A C 1
ATOM 2647 O O . ILE A 1 349 ? -12.555 -16.606 -2.849 1.00 93.25 349 ILE A O 1
ATOM 2651 N N . GLY A 1 350 ? -12.531 -18.278 -4.323 1.00 94.00 350 GLY A N 1
ATOM 2652 C CA . GLY A 1 350 ? -13.154 -17.509 -5.399 1.00 94.00 350 GLY A CA 1
ATOM 2653 C C . GLY A 1 350 ? -12.205 -16.616 -6.199 1.00 94.00 350 GLY A C 1
ATOM 2654 O O . GLY A 1 350 ? -12.693 -15.758 -6.935 1.00 94.00 350 GLY A O 1
ATOM 2655 N N . ILE A 1 351 ? -10.889 -16.816 -6.099 1.00 96.06 351 ILE A N 1
ATOM 2656 C CA . ILE A 1 351 ? -9.891 -16.181 -6.963 1.00 96.06 351 ILE A CA 1
ATOM 2657 C C . ILE A 1 351 ? -9.550 -17.124 -8.112 1.00 96.06 351 ILE A C 1
ATOM 2659 O O . ILE A 1 351 ? -9.039 -18.224 -7.925 1.00 96.06 351 ILE A O 1
ATOM 2663 N N . THR A 1 352 ? -9.822 -16.682 -9.333 1.00 94.06 352 THR A N 1
ATOM 2664 C CA . THR A 1 352 ? -9.598 -17.476 -10.548 1.00 94.06 352 THR A CA 1
ATOM 2665 C C . THR A 1 352 ? -8.847 -16.670 -11.595 1.00 94.06 352 THR A C 1
ATOM 2667 O O . THR A 1 352 ? -8.760 -15.446 -11.510 1.00 94.06 352 THR A O 1
ATOM 2670 N N . THR A 1 353 ? -8.289 -17.354 -12.589 1.00 91.81 353 THR A N 1
ATOM 2671 C CA . THR A 1 353 ? -7.695 -16.723 -13.769 1.00 91.81 353 THR A CA 1
ATOM 2672 C C . THR A 1 353 ? -8.627 -16.871 -14.965 1.00 91.81 353 THR A C 1
ATOM 2674 O O . THR A 1 353 ? -9.380 -17.839 -15.071 1.00 91.81 353 THR A O 1
ATOM 2677 N N . GLY A 1 354 ? -8.607 -15.875 -15.849 1.00 84.06 354 GLY A N 1
ATOM 2678 C CA . GLY A 1 354 ? -9.405 -15.887 -17.071 1.00 84.06 354 GLY A CA 1
ATOM 2679 C C . GLY A 1 354 ? -8.774 -16.666 -18.226 1.00 84.06 354 GLY A C 1
ATOM 2680 O O . GLY A 1 354 ? -7.944 -17.556 -18.040 1.00 84.06 354 GLY A O 1
ATOM 2681 N N . SER A 1 355 ? -9.152 -16.305 -19.454 1.00 83.56 355 SER A N 1
ATOM 2682 C CA . SER A 1 355 ? -8.575 -16.904 -20.664 1.00 83.56 355 SER A CA 1
ATOM 2683 C C . SER A 1 355 ? -7.068 -16.637 -20.747 1.00 83.56 355 SER A C 1
ATOM 2685 O O . SER A 1 355 ? -6.571 -15.605 -20.292 1.00 83.56 355 SER A O 1
ATOM 2687 N N . TYR A 1 356 ? -6.324 -17.521 -21.421 1.00 76.88 356 TYR A N 1
ATOM 2688 C CA . TYR A 1 356 ? -4.893 -17.326 -21.684 1.00 76.88 356 TYR A CA 1
ATOM 2689 C C . TYR A 1 356 ? -4.593 -15.973 -22.358 1.00 76.88 356 TYR A C 1
ATOM 2691 O O . TYR A 1 356 ? -3.558 -15.360 -22.097 1.00 76.88 356 TYR A O 1
ATOM 2699 N N . THR A 1 357 ? -5.527 -15.474 -23.174 1.00 81.88 357 THR A N 1
ATOM 2700 C CA . THR A 1 357 ? -5.446 -14.175 -23.863 1.00 81.88 357 THR A CA 1
ATOM 2701 C C . THR A 1 357 ? -5.501 -12.971 -22.924 1.00 81.88 357 THR A C 1
ATOM 2703 O O . THR A 1 357 ? -5.110 -11.875 -23.312 1.00 81.88 357 THR A O 1
ATOM 2706 N N . GLU A 1 358 ? -5.964 -13.159 -21.690 1.00 82.56 358 GLU A N 1
ATOM 2707 C CA . GLU A 1 358 ? -6.036 -12.119 -20.658 1.00 82.56 358 GLU A CA 1
ATOM 2708 C C . GLU A 1 358 ? -4.748 -12.042 -19.827 1.00 82.56 358 GLU A C 1
ATOM 2710 O O . GLU A 1 358 ? -4.688 -11.350 -18.812 1.00 82.56 358 GLU A O 1
ATOM 2715 N N . ASN A 1 359 ? -3.703 -12.753 -20.264 1.00 84.12 359 ASN A N 1
ATOM 2716 C CA . ASN A 1 359 ? -2.336 -12.667 -19.759 1.00 84.12 359 ASN A CA 1
ATOM 2717 C C . ASN A 1 359 ? -2.190 -12.879 -18.243 1.00 84.12 359 ASN A C 1
ATOM 2719 O O . ASN A 1 359 ? -1.250 -12.362 -17.645 1.00 84.12 359 ASN A O 1
ATOM 2723 N N . GLY A 1 360 ? -3.068 -13.684 -17.636 1.00 86.75 360 GLY A N 1
ATOM 2724 C CA . GLY A 1 360 ? -3.000 -14.040 -16.213 1.00 86.75 360 GLY A CA 1
ATOM 2725 C C . GLY A 1 360 ? -3.779 -13.120 -15.273 1.00 86.75 360 GLY A C 1
ATOM 2726 O O . GLY A 1 360 ? -3.538 -13.164 -14.071 1.00 86.75 360 GLY A O 1
ATOM 2727 N N . LYS A 1 361 ? -4.697 -12.297 -15.796 1.00 93.94 361 LYS A N 1
ATOM 2728 C CA . LYS A 1 361 ? -5.597 -11.467 -14.986 1.00 93.94 361 LYS A CA 1
ATOM 2729 C C . LYS A 1 361 ? -6.393 -12.309 -13.979 1.00 93.94 361 LYS A C 1
ATOM 2731 O O . LYS A 1 361 ? -6.918 -13.369 -14.331 1.00 93.94 361 LYS A O 1
ATOM 2736 N N . LEU A 1 362 ? -6.505 -11.795 -12.755 1.00 96.25 362 LEU A N 1
ATOM 2737 C CA . LEU A 1 362 ? -7.272 -12.392 -11.665 1.00 96.25 362 LEU A CA 1
ATOM 2738 C C . LEU A 1 362 ? -8.709 -11.872 -11.635 1.00 96.25 362 LEU A C 1
ATOM 2740 O O . LEU A 1 362 ? -8.957 -10.679 -11.832 1.00 96.25 362 LEU A O 1
ATOM 2744 N N . TYR A 1 363 ? -9.628 -12.769 -11.304 1.00 95.81 363 TYR A N 1
ATOM 2745 C CA . TYR A 1 363 ? -11.041 -12.509 -11.064 1.00 95.81 363 TYR A CA 1
ATOM 2746 C C . TYR A 1 363 ? -11.403 -12.930 -9.645 1.00 95.81 363 TYR A C 1
ATOM 2748 O O . TYR A 1 363 ? -11.056 -14.037 -9.236 1.00 95.81 363 TYR A O 1
ATOM 2756 N N . LEU A 1 364 ? -12.118 -12.066 -8.925 1.00 96.75 364 LEU A N 1
ATOM 2757 C CA . LEU A 1 364 ? -12.538 -12.296 -7.546 1.00 96.75 364 LEU A CA 1
ATOM 2758 C C . LEU A 1 364 ? -14.059 -12.445 -7.457 1.00 96.75 364 LEU A C 1
ATOM 2760 O O . LEU A 1 364 ? -14.805 -11.579 -7.910 1.00 96.75 364 LEU A O 1
ATOM 2764 N N . ASN A 1 365 ? -14.509 -13.526 -6.826 1.00 96.56 365 ASN A N 1
ATOM 2765 C CA . ASN A 1 365 ? -15.877 -13.680 -6.348 1.00 96.56 365 ASN A CA 1
ATOM 2766 C C . ASN A 1 365 ? -15.936 -13.334 -4.851 1.00 96.56 365 ASN A C 1
ATOM 2768 O O . ASN A 1 365 ? -15.531 -14.139 -4.011 1.00 96.56 365 ASN A O 1
ATOM 2772 N N . GLU A 1 366 ? -16.442 -12.140 -4.530 1.00 93.94 366 GLU A N 1
ATOM 2773 C CA . GLU A 1 366 ? -16.478 -11.620 -3.154 1.00 93.94 366 GLU A CA 1
ATOM 2774 C C . GLU A 1 366 ? -17.329 -12.492 -2.210 1.00 93.94 366 GLU A C 1
ATOM 2776 O O . GLU A 1 366 ? -16.936 -12.715 -1.067 1.00 93.94 366 GLU A O 1
ATOM 2781 N N . ASP A 1 367 ? -18.440 -13.065 -2.688 1.00 92.94 367 ASP A N 1
ATOM 2782 C CA . ASP A 1 367 ? -19.306 -13.930 -1.872 1.00 92.94 367 ASP A CA 1
ATOM 2783 C C . ASP A 1 367 ? -18.619 -15.246 -1.486 1.00 92.94 367 ASP A C 1
ATOM 2785 O O . ASP A 1 367 ? -18.766 -15.727 -0.359 1.00 92.94 367 ASP A O 1
ATOM 2789 N N . LYS A 1 368 ? -17.871 -15.853 -2.417 1.00 94.75 368 LYS A N 1
ATOM 2790 C CA . LYS A 1 368 ? -17.076 -17.058 -2.138 1.00 94.75 368 LYS A CA 1
ATOM 2791 C C . LYS A 1 368 ? -15.942 -16.756 -1.173 1.00 94.75 368 LYS A C 1
ATOM 2793 O O . LYS A 1 368 ? -15.747 -17.525 -0.237 1.00 94.75 368 LYS A O 1
ATOM 2798 N N . LEU A 1 369 ? -15.249 -15.637 -1.374 1.00 93.62 369 LEU A N 1
ATOM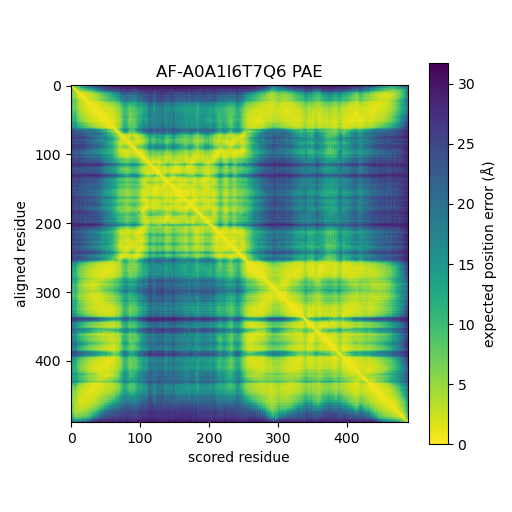 2799 C CA . LEU A 1 369 ? -14.186 -15.208 -0.475 1.00 93.62 369 LEU A CA 1
ATOM 2800 C C . LEU A 1 369 ? -14.725 -15.010 0.940 1.00 93.62 369 LEU A C 1
ATOM 2802 O O . LEU A 1 369 ? -14.180 -15.573 1.882 1.00 93.62 369 LEU A O 1
ATOM 2806 N N . LYS A 1 370 ? -15.837 -14.282 1.086 1.00 90.38 370 LYS A N 1
ATOM 2807 C CA . LYS A 1 370 ? -16.470 -14.048 2.384 1.00 90.38 370 LYS A CA 1
ATOM 2808 C C . LYS A 1 370 ? -16.814 -15.361 3.092 1.00 90.38 370 LYS A C 1
ATOM 2810 O O . LYS A 1 370 ? -16.414 -15.552 4.235 1.00 90.38 370 LYS A O 1
ATOM 2815 N N . LYS A 1 371 ? -17.457 -16.301 2.392 1.00 89.75 371 LYS A N 1
ATOM 2816 C CA . LYS A 1 371 ? -17.778 -17.631 2.942 1.00 89.75 371 LYS A CA 1
ATOM 2817 C C . LYS A 1 371 ? -16.535 -18.435 3.323 1.00 89.75 371 LYS A C 1
ATOM 2819 O O . LYS A 1 371 ? -16.551 -19.142 4.327 1.00 89.75 371 LYS A O 1
ATOM 2824 N N . ALA A 1 372 ? -15.472 -18.369 2.526 1.00 89.94 372 ALA A N 1
ATOM 2825 C CA . ALA A 1 372 ? -14.233 -19.081 2.817 1.00 89.94 372 ALA A CA 1
ATOM 2826 C C . ALA A 1 372 ? -13.532 -18.517 4.060 1.00 89.94 372 ALA A C 1
ATOM 2828 O O . ALA A 1 372 ? -13.075 -19.286 4.901 1.00 89.94 372 ALA A O 1
ATOM 2829 N N . VAL A 1 373 ? -13.518 -17.191 4.218 1.00 87.38 373 VAL A N 1
ATOM 2830 C CA . VAL A 1 373 ? -12.975 -16.536 5.415 1.00 87.38 373 VAL A CA 1
ATOM 2831 C C . VAL A 1 373 ? -13.816 -16.861 6.653 1.00 87.38 373 VAL A C 1
ATOM 2833 O O . VAL A 1 373 ? -13.256 -17.108 7.710 1.00 87.38 373 VAL A O 1
ATOM 2836 N N . GLU A 1 374 ? -15.144 -16.920 6.538 1.00 82.75 374 GLU A N 1
ATOM 2837 C CA . GLU A 1 374 ? -16.025 -17.302 7.654 1.00 82.75 374 GLU A CA 1
ATOM 2838 C C . GLU A 1 374 ? -15.863 -18.780 8.061 1.00 82.75 374 GLU A C 1
ATOM 2840 O O . GLU A 1 374 ? -15.951 -19.111 9.241 1.00 82.75 374 GLU A O 1
ATOM 2845 N N . SER A 1 375 ? -15.630 -19.680 7.099 1.00 85.00 375 SER A N 1
ATOM 2846 C CA . SER A 1 375 ? -15.601 -21.132 7.344 1.00 85.00 375 SER A CA 1
ATOM 2847 C C . SER A 1 375 ? -14.220 -21.704 7.668 1.00 85.00 375 SER A C 1
ATOM 2849 O O . SER A 1 375 ? -14.132 -22.659 8.438 1.00 85.00 375 SER A O 1
ATOM 2851 N N . ASN A 1 376 ? -13.147 -21.157 7.093 1.00 83.06 376 ASN A N 1
ATOM 2852 C CA . ASN A 1 376 ? -11.773 -21.591 7.348 1.00 83.06 376 ASN A CA 1
ATOM 2853 C C . ASN A 1 376 ? -10.801 -20.398 7.332 1.00 83.06 376 ASN A C 1
ATOM 2855 O O . ASN A 1 376 ? -9.959 -20.281 6.436 1.00 83.06 376 ASN A O 1
ATOM 2859 N N . PRO A 1 377 ? -10.892 -19.495 8.318 1.00 80.50 377 PRO A N 1
ATOM 2860 C CA . PRO A 1 377 ? -10.075 -18.292 8.321 1.00 80.50 377 PRO A CA 1
ATOM 2861 C C . PRO A 1 377 ? -8.577 -18.580 8.488 1.00 80.50 377 PRO A C 1
ATOM 2863 O O . PRO A 1 377 ? -7.760 -17.903 7.868 1.00 80.50 377 PRO A O 1
ATOM 2866 N N . THR A 1 378 ? -8.205 -19.599 9.272 1.00 79.88 378 THR A N 1
ATOM 2867 C CA . THR A 1 378 ? -6.805 -20.023 9.427 1.00 79.88 378 THR A CA 1
ATOM 2868 C C . THR A 1 378 ? -6.227 -20.490 8.097 1.00 79.88 378 THR A C 1
ATOM 2870 O O . THR A 1 378 ? -5.146 -20.048 7.726 1.00 79.88 378 THR A O 1
ATOM 2873 N N . GLY A 1 379 ? -6.965 -21.302 7.333 1.00 86.06 379 GLY A N 1
ATOM 2874 C CA . GLY A 1 379 ? -6.525 -21.729 6.007 1.00 86.06 379 GLY A CA 1
ATOM 2875 C C . GLY A 1 379 ? -6.362 -20.556 5.038 1.00 86.06 379 GLY A C 1
ATOM 2876 O O . GLY A 1 379 ? -5.375 -20.501 4.310 1.00 86.06 379 GLY A O 1
ATOM 2877 N N . VAL A 1 380 ? -7.285 -19.584 5.052 1.00 88.75 380 VAL A N 1
ATOM 2878 C CA . VAL A 1 380 ? -7.157 -18.374 4.219 1.00 88.75 380 VAL A CA 1
ATOM 2879 C C . VAL A 1 380 ? -5.936 -17.549 4.628 1.00 88.75 380 VAL A C 1
ATOM 2881 O O . VAL A 1 380 ? -5.213 -17.060 3.764 1.00 88.75 380 VAL A O 1
ATOM 2884 N N . MET A 1 381 ? -5.675 -17.402 5.927 1.00 85.12 381 MET A N 1
ATOM 2885 C CA . MET A 1 381 ? -4.472 -16.729 6.410 1.00 85.12 381 MET A CA 1
ATOM 2886 C C . MET A 1 381 ? -3.206 -17.448 5.940 1.00 85.12 381 MET A C 1
ATOM 2888 O O . MET A 1 381 ? -2.342 -16.799 5.358 1.00 85.12 381 MET A O 1
ATOM 2892 N N . GLU A 1 382 ? -3.106 -18.763 6.137 1.00 87.06 382 GLU A N 1
ATOM 2893 C CA . GLU A 1 382 ? -1.924 -19.543 5.750 1.00 87.06 382 GLU A CA 1
ATOM 2894 C C . GLU A 1 382 ? -1.678 -19.528 4.236 1.00 87.06 382 GLU A C 1
ATOM 2896 O O . GLU A 1 382 ? -0.532 -19.452 3.801 1.00 87.06 382 GLU A O 1
ATOM 2901 N N . LEU A 1 383 ? -2.739 -19.512 3.424 1.00 91.06 383 LEU A N 1
ATOM 2902 C CA . LEU A 1 383 ? -2.652 -19.343 1.971 1.00 91.06 383 LEU A CA 1
ATOM 2903 C C . LEU A 1 383 ? -1.930 -18.036 1.585 1.00 91.06 383 LEU A C 1
ATOM 2905 O O . LEU A 1 383 ? -1.096 -18.023 0.677 1.00 91.06 383 LEU A O 1
ATOM 2909 N N . PHE A 1 384 ? -2.235 -16.925 2.260 1.00 91.62 384 PHE A N 1
ATOM 2910 C CA . PHE A 1 384 ? -1.681 -15.613 1.910 1.00 91.62 384 PHE A CA 1
ATOM 2911 C C . PHE A 1 384 ? -0.382 -15.261 2.645 1.00 91.62 384 PHE A C 1
ATOM 2913 O O . PHE A 1 384 ? 0.509 -14.672 2.032 1.00 91.62 384 PHE A O 1
ATOM 2920 N N . GLN A 1 385 ? -0.275 -15.599 3.930 1.00 88.31 385 GLN A N 1
ATOM 2921 C CA . GLN A 1 385 ? 0.824 -15.212 4.827 1.00 88.31 385 GLN A CA 1
ATOM 2922 C C . GLN A 1 385 ? 1.779 -16.361 5.178 1.00 88.31 385 GLN A C 1
ATOM 2924 O O . GLN A 1 385 ? 2.823 -16.108 5.765 1.00 88.31 385 GLN A O 1
ATOM 2929 N N . GLY A 1 386 ? 1.454 -17.604 4.820 1.00 87.12 386 GLY A N 1
ATOM 2930 C CA . GLY A 1 386 ? 2.266 -18.766 5.171 1.00 87.12 386 GLY A CA 1
ATOM 2931 C C . GLY A 1 386 ? 1.955 -19.300 6.566 1.00 87.12 386 GLY A C 1
ATOM 2932 O O . GLY A 1 386 ? 1.065 -18.811 7.268 1.00 87.12 386 GLY A O 1
ATOM 2933 N N . SER A 1 387 ? 2.665 -20.353 6.968 1.00 79.88 387 SER A N 1
ATOM 2934 C CA . SER A 1 387 ? 2.416 -21.002 8.259 1.00 79.88 387 SER A CA 1
ATOM 2935 C C . SER A 1 387 ? 2.914 -20.147 9.423 1.00 79.88 387 SER A C 1
ATOM 2937 O O . SER A 1 387 ? 4.077 -19.754 9.476 1.00 79.88 387 SER A O 1
ATOM 2939 N N . ALA A 1 388 ? 2.062 -19.952 10.433 1.00 70.56 388 ALA A N 1
ATOM 2940 C CA . ALA A 1 388 ? 2.448 -19.283 11.678 1.00 70.56 388 ALA A CA 1
ATOM 2941 C C . ALA A 1 388 ? 3.406 -20.121 12.552 1.00 70.56 388 ALA A C 1
ATOM 2943 O O . ALA A 1 388 ? 3.978 -19.607 13.514 1.00 70.56 388 ALA A O 1
ATOM 2944 N N . THR A 1 389 ? 3.548 -21.419 12.261 1.00 70.12 389 THR A N 1
ATOM 2945 C CA . THR A 1 389 ? 4.322 -22.372 13.080 1.00 70.12 389 THR A CA 1
ATOM 2946 C C . THR A 1 389 ? 5.531 -22.960 12.358 1.00 70.12 389 THR A C 1
ATOM 2948 O O . THR A 1 389 ? 6.458 -23.429 13.018 1.00 70.12 389 THR A O 1
ATOM 2951 N N . ASP A 1 390 ? 5.550 -22.906 11.025 1.00 76.31 390 ASP A N 1
ATOM 2952 C CA . ASP A 1 390 ? 6.631 -23.412 10.186 1.00 76.31 390 ASP A CA 1
ATOM 2953 C C . ASP A 1 390 ? 7.091 -22.334 9.199 1.00 76.31 390 ASP A C 1
ATOM 2955 O O . ASP A 1 390 ? 6.506 -22.137 8.137 1.00 76.31 390 ASP A O 1
ATOM 2959 N N . ASN A 1 391 ? 8.197 -21.674 9.539 1.00 75.56 391 ASN A N 1
ATOM 2960 C CA . ASN A 1 391 ? 8.792 -20.612 8.725 1.00 75.56 391 ASN A CA 1
ATOM 2961 C C . ASN A 1 391 ? 9.352 -21.100 7.372 1.00 75.56 391 ASN A C 1
ATOM 2963 O O . ASN A 1 391 ? 9.909 -20.293 6.636 1.00 75.56 391 ASN A O 1
ATOM 2967 N N . SER A 1 392 ? 9.301 -22.403 7.066 1.00 75.69 392 SER A N 1
ATOM 2968 C CA . SER A 1 392 ? 9.675 -22.934 5.747 1.00 75.69 392 SER A CA 1
ATOM 2969 C C . SER A 1 392 ? 8.521 -22.931 4.740 1.00 75.69 392 SER A C 1
ATOM 2971 O O . SER A 1 392 ? 8.748 -23.167 3.553 1.00 75.69 392 SER A O 1
ATOM 2973 N N . VAL A 1 393 ? 7.297 -22.657 5.202 1.00 77.25 393 VAL A N 1
ATOM 2974 C CA . VAL A 1 393 ? 6.097 -22.581 4.369 1.00 77.25 393 VAL A CA 1
ATOM 2975 C C . VAL A 1 393 ? 5.760 -21.114 4.121 1.00 77.25 393 VAL A C 1
ATOM 2977 O O . VAL A 1 393 ? 5.007 -20.503 4.883 1.00 77.25 393 VAL A O 1
ATOM 2980 N N . ASP A 1 394 ? 6.330 -20.563 3.049 1.00 85.31 394 ASP A N 1
ATOM 2981 C CA . ASP A 1 394 ? 6.008 -19.216 2.576 1.00 85.31 394 ASP A CA 1
ATOM 2982 C C . ASP A 1 394 ? 4.539 -19.140 2.128 1.00 85.31 394 ASP A C 1
ATOM 2984 O O . ASP A 1 394 ? 3.986 -20.095 1.578 1.00 85.31 394 ASP A O 1
ATOM 2988 N N . GLY A 1 395 ? 3.903 -17.992 2.368 1.00 90.75 395 GLY A N 1
ATOM 2989 C CA . GLY A 1 395 ? 2.596 -17.674 1.800 1.00 90.75 395 GLY A CA 1
ATOM 2990 C C . GLY A 1 395 ? 2.702 -17.016 0.430 1.00 90.75 395 GLY A C 1
ATOM 2991 O O . GLY A 1 395 ? 3.765 -16.538 0.016 1.00 90.75 395 GLY A O 1
ATOM 2992 N N . LEU A 1 396 ? 1.556 -16.874 -0.242 1.00 93.50 396 LEU A N 1
ATOM 2993 C CA . LEU A 1 396 ? 1.477 -16.205 -1.541 1.00 93.50 396 LEU A CA 1
ATOM 2994 C C . LEU A 1 396 ? 2.131 -14.811 -1.539 1.00 93.50 396 LEU A C 1
ATOM 2996 O O . LEU A 1 396 ? 2.806 -14.432 -2.503 1.00 93.50 396 LEU A O 1
ATOM 3000 N N . PHE A 1 397 ? 1.925 -14.021 -0.480 1.00 94.12 397 PHE A N 1
ATOM 3001 C CA . PHE A 1 397 ? 2.483 -12.673 -0.405 1.00 94.12 397 PHE A CA 1
ATOM 3002 C C . PHE A 1 397 ? 4.005 -12.671 -0.272 1.00 94.12 397 PHE A C 1
ATOM 3004 O O . PHE A 1 397 ? 4.644 -11.800 -0.867 1.00 94.12 397 PHE A O 1
ATOM 3011 N N . ASP A 1 398 ? 4.595 -13.633 0.436 1.00 92.69 398 ASP A N 1
ATOM 3012 C CA . ASP A 1 398 ? 6.048 -13.734 0.581 1.00 92.69 398 ASP A CA 1
ATOM 3013 C C . ASP A 1 398 ? 6.725 -14.208 -0.707 1.00 92.69 398 ASP A C 1
ATOM 3015 O O . ASP A 1 398 ? 7.731 -13.623 -1.130 1.00 92.69 398 ASP A O 1
ATOM 3019 N N . GLU A 1 399 ? 6.127 -15.170 -1.413 1.00 93.81 399 GLU A N 1
ATOM 3020 C CA . GLU A 1 399 ? 6.621 -15.600 -2.724 1.00 93.81 399 GLU A CA 1
ATOM 3021 C C . GLU A 1 399 ? 6.571 -14.468 -3.759 1.00 93.81 399 GLU A C 1
ATOM 3023 O O . GLU A 1 399 ? 7.537 -14.238 -4.502 1.00 93.81 399 GLU A O 1
ATOM 3028 N N . LEU A 1 400 ? 5.471 -13.705 -3.797 1.00 96.06 400 LEU A N 1
ATOM 3029 C CA . LEU A 1 400 ? 5.363 -12.530 -4.664 1.00 96.06 400 LEU A CA 1
ATOM 3030 C C . LEU A 1 400 ? 6.350 -11.435 -4.251 1.00 96.06 400 LEU A C 1
ATOM 3032 O O . LEU A 1 400 ? 6.993 -10.835 -5.117 1.00 96.06 400 LEU A O 1
ATOM 3036 N N . TYR A 1 401 ? 6.520 -11.191 -2.951 1.00 96.00 401 TYR A N 1
ATOM 3037 C CA . TYR A 1 401 ? 7.463 -10.202 -2.431 1.00 96.00 401 TYR A CA 1
ATOM 3038 C C . TYR A 1 401 ? 8.904 -10.523 -2.851 1.00 96.00 401 TYR A C 1
ATOM 3040 O O . TYR A 1 401 ? 9.643 -9.640 -3.310 1.00 96.00 401 TYR A O 1
ATOM 3048 N N . THR A 1 402 ? 9.291 -11.795 -2.767 1.00 95.81 402 THR A N 1
ATOM 3049 C CA . THR A 1 402 ? 10.596 -12.298 -3.216 1.00 95.81 402 THR A CA 1
ATOM 3050 C C . THR A 1 402 ? 10.742 -12.186 -4.733 1.00 95.81 402 THR A C 1
ATOM 3052 O O . THR A 1 402 ? 11.729 -11.638 -5.229 1.00 95.81 402 THR A O 1
ATOM 3055 N N . THR A 1 403 ? 9.724 -12.604 -5.488 1.00 96.19 403 THR A N 1
ATOM 3056 C CA . THR A 1 403 ? 9.710 -12.540 -6.959 1.00 96.19 403 THR A CA 1
ATOM 3057 C C . THR A 1 403 ? 9.861 -11.109 -7.485 1.00 96.19 403 THR A C 1
ATOM 3059 O O . THR A 1 403 ? 10.626 -10.849 -8.423 1.00 96.19 403 THR A O 1
ATOM 3062 N N . MET A 1 404 ? 9.169 -10.152 -6.866 1.00 96.88 404 MET A N 1
ATOM 3063 C CA . MET A 1 404 ? 9.293 -8.733 -7.199 1.00 96.88 404 MET A CA 1
ATOM 3064 C C . MET A 1 404 ? 10.649 -8.167 -6.784 1.00 96.88 404 MET A C 1
ATOM 3066 O O . MET A 1 404 ? 11.211 -7.365 -7.524 1.00 96.88 404 MET A O 1
ATOM 3070 N N . GLY A 1 405 ? 11.223 -8.633 -5.670 1.00 97.00 405 GLY A N 1
ATOM 3071 C CA . GLY A 1 405 ? 12.584 -8.273 -5.256 1.00 97.00 405 GLY A CA 1
ATOM 3072 C C . GLY A 1 405 ? 13.620 -8.644 -6.315 1.00 97.00 405 GLY A C 1
ATOM 3073 O O . GLY A 1 405 ? 14.342 -7.777 -6.801 1.00 97.00 405 GLY A O 1
ATOM 3074 N N . ASN A 1 406 ? 13.587 -9.895 -6.778 1.00 96.81 406 ASN A N 1
ATOM 3075 C CA . ASN A 1 406 ? 14.467 -10.379 -7.845 1.00 96.81 406 ASN A CA 1
ATOM 3076 C C . ASN A 1 406 ? 14.295 -9.582 -9.151 1.00 96.81 406 ASN A C 1
ATOM 3078 O O . ASN A 1 406 ? 15.249 -9.356 -9.897 1.00 96.81 406 ASN A O 1
ATOM 3082 N N . THR A 1 407 ? 13.071 -9.138 -9.444 1.00 96.62 407 THR A N 1
ATOM 3083 C CA . THR A 1 407 ? 12.795 -8.291 -10.612 1.00 96.62 407 THR A CA 1
ATOM 3084 C C . THR A 1 407 ? 13.410 -6.899 -10.449 1.00 96.62 407 THR A C 1
ATOM 3086 O O . THR A 1 407 ? 14.072 -6.417 -11.370 1.00 96.62 407 THR A O 1
ATOM 3089 N N . LEU A 1 408 ? 13.250 -6.270 -9.279 1.00 96.88 408 LEU A N 1
ATOM 3090 C CA . LEU A 1 408 ? 13.866 -4.979 -8.956 1.00 96.88 408 LEU A CA 1
ATOM 3091 C C . LEU A 1 408 ? 15.391 -5.043 -9.019 1.00 96.88 408 LEU A C 1
ATOM 3093 O O . LEU A 1 408 ? 16.014 -4.108 -9.518 1.00 96.88 408 LEU A O 1
ATOM 3097 N N . ASP A 1 409 ? 15.997 -6.143 -8.571 1.00 96.12 409 ASP A N 1
ATOM 3098 C CA . ASP A 1 409 ? 17.443 -6.344 -8.652 1.00 96.12 409 ASP A CA 1
ATOM 3099 C C . ASP A 1 409 ? 17.938 -6.288 -10.098 1.00 96.12 409 ASP A C 1
ATOM 3101 O O . ASP A 1 409 ? 18.836 -5.506 -10.419 1.00 96.12 409 ASP A O 1
ATOM 3105 N N . ARG A 1 410 ? 17.280 -7.027 -10.997 1.00 95.81 410 ARG A N 1
ATOM 3106 C CA . ARG A 1 410 ? 17.624 -7.047 -12.425 1.00 95.81 410 ARG A CA 1
ATOM 3107 C C . ARG A 1 410 ? 17.405 -5.689 -13.095 1.00 95.81 410 ARG A C 1
ATOM 3109 O O . ARG A 1 410 ? 18.237 -5.268 -13.904 1.00 95.81 410 ARG A O 1
ATOM 3116 N N . ILE A 1 411 ? 16.316 -4.985 -12.763 1.00 95.62 411 ILE A N 1
ATOM 3117 C CA . ILE A 1 411 ? 16.063 -3.643 -13.311 1.00 95.62 411 ILE A CA 1
ATOM 3118 C C . ILE A 1 411 ? 17.132 -2.666 -12.813 1.00 95.62 411 ILE A C 1
ATOM 3120 O O . ILE A 1 411 ? 17.687 -1.916 -13.618 1.00 95.62 411 ILE A O 1
ATOM 3124 N N . ALA A 1 412 ? 17.481 -2.706 -11.528 1.00 94.81 412 ALA A N 1
ATOM 3125 C CA . ALA A 1 412 ? 18.501 -1.840 -10.951 1.00 94.81 412 ALA A CA 1
ATOM 3126 C C . ALA A 1 412 ? 19.886 -2.085 -11.570 1.00 94.81 412 ALA A C 1
ATOM 3128 O O . ALA A 1 412 ? 20.583 -1.129 -11.903 1.00 94.81 412 ALA A O 1
ATOM 3129 N N . GLU A 1 413 ? 20.276 -3.339 -11.804 1.00 95.38 413 GLU A N 1
ATOM 3130 C CA . GLU A 1 413 ? 21.540 -3.675 -12.477 1.00 95.38 413 GLU A CA 1
ATOM 3131 C C . GLU A 1 413 ? 21.588 -3.182 -13.933 1.00 95.38 413 GLU A C 1
ATOM 3133 O O . GLU A 1 413 ? 22.623 -2.701 -14.415 1.00 95.38 413 GLU A O 1
ATOM 3138 N N . LYS A 1 414 ? 20.462 -3.263 -14.651 1.00 95.12 414 LYS A N 1
ATOM 3139 C CA . LYS A 1 414 ? 20.369 -2.835 -16.053 1.00 95.12 414 LYS A CA 1
ATOM 3140 C C . LYS A 1 414 ? 20.273 -1.314 -16.184 1.00 95.12 414 LYS A C 1
ATOM 3142 O O . LYS A 1 414 ? 21.099 -0.704 -16.865 1.00 95.12 414 LYS A O 1
ATOM 3147 N N . ALA A 1 415 ? 19.274 -0.711 -15.548 1.00 95.00 415 ALA A N 1
ATOM 3148 C CA . ALA A 1 415 ? 18.877 0.684 -15.723 1.00 95.00 415 ALA A CA 1
ATOM 3149 C C . ALA A 1 415 ? 19.446 1.635 -14.656 1.00 95.00 415 ALA A C 1
ATOM 3151 O O . ALA A 1 415 ? 19.444 2.846 -14.872 1.00 95.00 415 ALA A O 1
ATOM 3152 N N . GLY A 1 416 ? 19.966 1.120 -13.538 1.00 94.75 416 GLY A N 1
ATOM 3153 C CA . GLY A 1 416 ? 20.465 1.940 -12.430 1.00 94.75 416 GLY A CA 1
ATOM 3154 C C . GLY A 1 416 ? 19.352 2.535 -11.563 1.00 94.75 416 GLY A C 1
ATOM 3155 O O . GLY A 1 416 ? 19.528 3.619 -11.019 1.00 94.75 416 GLY A O 1
ATOM 3156 N N . THR A 1 417 ? 18.188 1.894 -11.469 1.00 94.31 417 THR A N 1
ATOM 3157 C CA . THR A 1 417 ? 17.046 2.379 -10.675 1.00 94.31 417 THR A CA 1
ATOM 3158 C C . THR A 1 417 ? 17.223 2.141 -9.170 1.00 94.31 417 THR A C 1
ATOM 3160 O O . THR A 1 417 ? 18.064 1.353 -8.730 1.00 94.31 417 THR A O 1
ATOM 3163 N N . ASN A 1 418 ? 16.415 2.832 -8.358 1.00 92.62 418 ASN A N 1
ATOM 3164 C CA . ASN A 1 418 ? 16.372 2.647 -6.908 1.00 92.62 418 ASN A CA 1
ATOM 3165 C C . ASN A 1 418 ? 15.418 1.497 -6.534 1.00 92.62 418 ASN A C 1
ATOM 3167 O O . ASN A 1 418 ? 14.284 1.463 -6.993 1.00 92.62 418 ASN A O 1
ATOM 3171 N N . LYS A 1 419 ? 15.849 0.573 -5.671 1.00 93.19 419 LYS A N 1
ATOM 3172 C CA . LYS A 1 419 ? 15.060 -0.612 -5.271 1.00 93.19 419 LYS A CA 1
ATOM 3173 C C . LYS A 1 419 ? 14.033 -0.342 -4.160 1.00 93.19 419 LYS A C 1
ATOM 3175 O O . LYS A 1 419 ? 13.242 -1.218 -3.820 1.00 93.19 419 LYS A O 1
ATOM 3180 N N . LEU A 1 420 ? 14.094 0.836 -3.545 1.00 92.50 420 LEU A N 1
ATOM 3181 C CA . LEU A 1 420 ? 13.346 1.193 -2.339 1.00 92.50 420 LEU A CA 1
ATOM 3182 C C . LEU A 1 420 ? 12.417 2.391 -2.537 1.00 92.50 420 LEU A C 1
ATOM 3184 O O . LEU A 1 420 ? 11.421 2.491 -1.832 1.00 92.50 420 LEU A O 1
ATOM 3188 N N . SER A 1 421 ? 12.730 3.282 -3.479 1.00 91.56 421 SER A N 1
ATOM 3189 C CA . SER A 1 421 ? 11.968 4.510 -3.711 1.00 91.56 421 SER A CA 1
ATOM 3190 C C . SER A 1 421 ? 11.007 4.390 -4.891 1.00 91.56 421 SER A C 1
ATOM 3192 O O . SER A 1 421 ? 11.377 3.895 -5.957 1.00 91.56 421 SER A O 1
ATOM 3194 N N . THR A 1 422 ? 9.790 4.899 -4.707 1.00 93.69 422 THR A N 1
ATOM 3195 C CA . THR A 1 422 ? 8.800 5.111 -5.774 1.00 93.69 422 THR A CA 1
ATOM 3196 C C . THR A 1 422 ? 9.009 6.442 -6.504 1.00 93.69 422 THR A C 1
ATOM 3198 O O . THR A 1 422 ? 8.336 6.710 -7.500 1.00 93.69 422 THR A O 1
ATOM 3201 N N . ASP A 1 423 ? 9.946 7.273 -6.043 1.00 92.69 423 ASP A N 1
ATOM 3202 C CA . ASP A 1 423 ? 10.244 8.572 -6.634 1.00 92.69 423 ASP A CA 1
ATOM 3203 C C . ASP A 1 423 ? 10.846 8.417 -8.037 1.00 92.69 423 ASP A C 1
ATOM 3205 O O . ASP A 1 423 ? 11.999 8.011 -8.215 1.00 92.69 423 ASP A O 1
ATOM 3209 N N . VAL A 1 424 ? 10.053 8.784 -9.044 1.00 91.88 424 VAL A N 1
ATOM 3210 C CA . VAL A 1 424 ? 10.464 8.799 -10.450 1.00 91.88 424 VAL A CA 1
ATOM 3211 C C . VAL A 1 424 ? 11.430 9.936 -10.769 1.00 91.88 424 VAL A C 1
ATOM 3213 O O . VAL A 1 424 ? 11.891 10.021 -11.890 1.00 91.88 424 VAL A O 1
ATOM 3216 N N . THR A 1 425 ? 11.787 10.805 -9.826 1.00 90.94 425 THR A N 1
ATOM 3217 C CA . THR A 1 425 ? 12.814 11.842 -10.018 1.00 90.94 425 THR A CA 1
ATOM 3218 C C . THR A 1 425 ? 14.169 11.453 -9.429 1.00 90.94 425 THR A C 1
ATOM 3220 O O . THR A 1 425 ? 15.170 12.124 -9.690 1.00 90.94 425 THR A O 1
ATOM 3223 N N . ALA A 1 426 ? 14.237 10.324 -8.714 1.00 89.06 426 ALA A N 1
ATOM 3224 C CA . ALA A 1 426 ? 15.467 9.830 -8.117 1.00 89.06 426 ALA A CA 1
ATOM 3225 C C . ALA A 1 426 ? 16.575 9.638 -9.167 1.00 89.06 426 ALA A C 1
ATOM 3227 O O . ALA A 1 426 ? 16.350 9.144 -10.281 1.00 89.06 426 ALA A O 1
ATOM 3228 N N . ALA A 1 427 ? 17.795 10.024 -8.787 1.00 89.25 427 ALA A N 1
ATOM 3229 C CA . ALA A 1 427 ? 18.963 9.911 -9.646 1.00 89.25 427 ALA A CA 1
ATOM 3230 C C . ALA A 1 427 ? 19.281 8.442 -9.963 1.00 89.25 427 ALA A C 1
ATOM 3232 O O . ALA A 1 427 ? 19.252 7.574 -9.086 1.00 89.25 427 ALA A O 1
ATOM 3233 N N . PHE A 1 428 ? 19.635 8.178 -11.222 1.00 91.62 428 PHE A N 1
ATOM 3234 C CA . PHE A 1 428 ? 20.105 6.862 -11.640 1.00 91.62 428 PHE A CA 1
ATOM 3235 C C . PHE A 1 428 ? 21.485 6.562 -11.052 1.00 91.62 428 PHE A C 1
ATOM 3237 O O . PHE A 1 428 ? 22.380 7.409 -11.055 1.00 91.62 428 PHE A O 1
ATOM 3244 N N . ASN A 1 429 ? 21.686 5.319 -10.628 1.00 88.88 429 ASN A N 1
ATOM 3245 C CA . ASN A 1 429 ? 22.992 4.811 -10.252 1.00 88.88 429 ASN A CA 1
ATOM 3246 C C . ASN A 1 429 ? 23.920 4.743 -11.482 1.00 88.88 429 ASN A C 1
ATOM 3248 O O . ASN A 1 429 ? 23.537 4.271 -12.557 1.00 88.88 429 ASN A O 1
ATOM 3252 N N . THR A 1 430 ? 25.163 5.189 -11.311 1.00 88.62 430 THR A N 1
ATOM 3253 C CA . THR A 1 430 ? 26.193 5.238 -12.357 1.00 88.62 430 THR A CA 1
ATOM 3254 C C . THR A 1 430 ? 26.809 3.871 -12.676 1.00 88.62 430 THR A C 1
ATOM 3256 O O . THR A 1 430 ? 27.537 3.735 -13.658 1.00 88.62 430 THR A O 1
ATOM 3259 N N . THR A 1 431 ? 26.503 2.828 -11.903 1.00 86.00 431 THR A N 1
ATOM 3260 C CA . THR A 1 431 ? 27.018 1.466 -12.136 1.00 86.00 431 THR A CA 1
ATOM 3261 C C . THR A 1 431 ? 26.202 0.655 -13.151 1.00 86.00 431 THR A C 1
ATOM 3263 O O . THR A 1 431 ? 26.695 -0.350 -13.675 1.00 86.00 431 THR A O 1
ATOM 3266 N N . GLY A 1 432 ? 24.980 1.094 -13.475 1.00 89.44 432 GLY A N 1
ATOM 3267 C CA . GLY A 1 432 ? 24.058 0.367 -14.351 1.00 89.44 432 GLY A CA 1
ATOM 3268 C C . GLY A 1 432 ? 24.594 0.155 -15.774 1.00 89.44 432 GLY A C 1
ATOM 3269 O O . GLY A 1 432 ? 25.339 0.977 -16.319 1.00 89.44 432 GLY A O 1
ATOM 3270 N N . ALA A 1 433 ? 24.199 -0.946 -16.418 1.00 93.75 433 ALA A N 1
ATOM 3271 C CA . ALA A 1 433 ? 24.620 -1.258 -17.790 1.00 93.75 433 ALA A CA 1
ATOM 3272 C C . ALA A 1 433 ? 24.243 -0.149 -18.796 1.00 93.75 433 ALA A C 1
ATOM 3274 O O . ALA A 1 433 ? 25.072 0.261 -19.610 1.00 93.75 433 ALA A O 1
ATOM 3275 N N . MET A 1 434 ? 23.026 0.396 -18.690 1.00 95.94 434 MET A N 1
ATOM 3276 C CA . MET A 1 434 ? 22.549 1.485 -19.548 1.00 95.94 434 MET A CA 1
ATOM 3277 C C . MET A 1 434 ? 23.322 2.788 -19.311 1.00 95.94 434 MET A C 1
ATOM 3279 O O . MET A 1 434 ? 23.570 3.517 -20.265 1.00 95.94 434 MET A O 1
ATOM 3283 N N . HIS A 1 435 ? 23.774 3.065 -18.079 1.00 94.88 435 HIS A N 1
ATOM 3284 C CA . HIS A 1 435 ? 24.635 4.223 -17.807 1.00 94.88 435 HIS A CA 1
ATOM 3285 C C . HIS A 1 435 ? 25.969 4.109 -18.557 1.00 94.88 435 HIS A C 1
ATOM 3287 O O . HIS A 1 435 ? 26.371 5.035 -19.259 1.00 94.88 435 HIS A O 1
ATOM 3293 N N . ARG A 1 436 ? 26.627 2.944 -18.484 1.00 95.62 436 ARG A N 1
ATOM 3294 C CA . ARG A 1 436 ? 27.884 2.693 -19.211 1.00 95.62 436 ARG A CA 1
ATOM 3295 C C . ARG A 1 436 ? 27.717 2.818 -20.728 1.00 95.62 436 ARG A C 1
ATOM 3297 O O . ARG A 1 436 ? 28.608 3.329 -21.407 1.00 95.62 436 ARG A O 1
ATOM 3304 N N . GLN A 1 437 ? 26.578 2.378 -21.261 1.00 96.44 437 GLN A N 1
ATOM 3305 C CA . GLN A 1 437 ? 26.265 2.514 -22.683 1.00 96.44 437 GLN A CA 1
ATOM 3306 C C . GLN A 1 437 ? 26.010 3.980 -23.077 1.00 96.44 437 GLN A C 1
ATOM 3308 O O . GLN A 1 437 ? 26.525 4.418 -24.104 1.00 96.44 437 GLN A O 1
ATOM 3313 N N . LEU A 1 438 ? 25.320 4.767 -22.242 1.00 96.81 438 LEU A N 1
ATOM 3314 C CA . LEU A 1 438 ? 25.163 6.212 -22.454 1.00 96.81 438 LEU A CA 1
ATOM 3315 C C . LEU A 1 438 ? 26.517 6.930 -22.483 1.00 96.81 438 LEU A C 1
ATOM 3317 O O . LEU A 1 438 ? 26.782 7.676 -23.421 1.00 96.81 438 LEU A O 1
ATOM 3321 N N . GLN A 1 439 ? 27.422 6.617 -21.552 1.00 96.88 439 GLN A N 1
ATOM 3322 C CA . GLN A 1 439 ? 28.788 7.158 -21.567 1.00 96.88 439 GLN A CA 1
ATOM 3323 C C . GLN A 1 439 ? 29.582 6.758 -22.819 1.00 96.88 439 GLN A C 1
ATOM 3325 O O . GLN A 1 439 ? 30.506 7.456 -23.243 1.00 96.88 439 GLN A O 1
ATOM 3330 N N . ASN A 1 440 ? 29.292 5.596 -23.408 1.00 97.19 440 ASN A N 1
ATOM 3331 C CA . ASN A 1 440 ? 29.904 5.200 -24.670 1.00 97.19 440 ASN A CA 1
ATOM 3332 C C . ASN A 1 440 ? 29.361 6.041 -25.836 1.00 97.19 440 ASN A C 1
ATOM 3334 O O . ASN A 1 440 ? 30.160 6.552 -26.620 1.00 97.19 440 ASN A O 1
ATOM 3338 N N . TYR A 1 441 ? 28.043 6.255 -25.904 1.00 97.88 441 TYR A N 1
ATOM 3339 C CA . TYR A 1 441 ? 27.447 7.151 -26.896 1.00 97.88 441 TYR A CA 1
ATOM 3340 C C . TYR A 1 441 ? 27.960 8.584 -26.761 1.00 97.88 441 TYR A C 1
ATOM 3342 O O . TYR A 1 441 ? 28.315 9.179 -27.769 1.00 97.88 441 TYR A O 1
ATOM 3350 N N . GLU A 1 442 ? 28.105 9.118 -25.548 1.00 97.31 442 GLU A N 1
ATOM 3351 C CA . GLU A 1 442 ? 28.654 10.465 -25.328 1.00 97.31 442 GLU A CA 1
ATOM 3352 C C . GLU A 1 442 ? 30.084 10.614 -25.860 1.00 97.31 442 GLU A C 1
ATOM 3354 O O . GLU A 1 442 ? 30.416 11.614 -26.503 1.00 97.31 442 GLU A O 1
ATOM 3359 N N . ARG A 1 443 ? 30.924 9.589 -25.677 1.00 98.12 443 ARG A N 1
ATOM 3360 C CA . ARG A 1 443 ? 32.280 9.562 -26.247 1.00 98.12 443 ARG A CA 1
ATOM 3361 C C . ARG A 1 443 ? 32.267 9.496 -27.773 1.00 98.12 443 ARG A C 1
ATOM 3363 O O . ARG A 1 443 ? 33.051 10.193 -28.416 1.00 98.12 443 ARG A O 1
ATOM 3370 N N . GLN A 1 444 ? 31.380 8.687 -28.354 1.00 97.31 444 GLN A N 1
ATOM 3371 C CA . GLN A 1 444 ? 31.211 8.616 -29.807 1.00 97.31 444 GLN A CA 1
ATOM 3372 C C . GLN A 1 444 ? 30.723 9.949 -30.382 1.00 97.31 444 GLN A C 1
ATOM 3374 O O . GLN A 1 444 ? 31.304 10.431 -31.351 1.00 97.31 444 GLN A O 1
ATOM 3379 N N . ILE A 1 445 ? 29.718 10.567 -29.755 1.00 96.94 445 ILE A N 1
ATOM 3380 C CA . ILE A 1 445 ? 29.188 11.887 -30.116 1.00 96.94 445 ILE A CA 1
ATOM 3381 C C . ILE A 1 445 ? 30.316 12.909 -30.089 1.00 96.94 445 ILE A C 1
ATOM 3383 O O . ILE A 1 445 ? 30.554 13.565 -31.091 1.00 96.94 445 ILE A O 1
ATOM 3387 N N . THR A 1 446 ? 31.092 12.970 -29.005 1.00 97.75 446 THR A N 1
ATOM 3388 C CA . THR A 1 446 ? 32.233 13.894 -28.899 1.00 97.75 446 THR A CA 1
ATOM 3389 C C . THR A 1 446 ? 33.240 13.698 -30.038 1.00 97.75 446 THR A C 1
ATOM 3391 O O . THR A 1 446 ? 33.668 14.663 -30.671 1.00 97.75 446 THR A O 1
ATOM 3394 N N . SER A 1 447 ? 33.60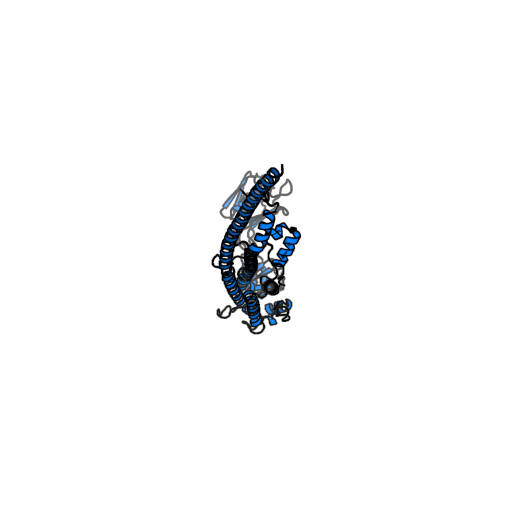9 12.449 -30.343 1.00 97.25 447 SER A N 1
ATOM 3395 C CA . SER A 1 447 ? 34.553 12.145 -31.426 1.00 97.25 447 SER A CA 1
ATOM 3396 C C . SER A 1 447 ? 34.008 12.528 -32.807 1.00 97.25 447 SER A C 1
ATOM 3398 O O . SER A 1 447 ? 34.727 13.127 -33.611 1.00 97.25 447 SER A O 1
ATOM 3400 N N . LEU A 1 448 ? 32.738 12.215 -33.077 1.00 96.50 448 LEU A N 1
ATOM 3401 C CA . LEU A 1 448 ? 32.077 12.541 -34.337 1.00 96.50 448 LEU A CA 1
ATOM 3402 C C . LEU A 1 448 ? 31.890 14.049 -34.495 1.00 96.50 448 LEU A C 1
ATOM 3404 O O . LEU A 1 448 ? 32.189 14.565 -35.565 1.00 96.50 448 LEU A O 1
ATOM 3408 N N . THR A 1 449 ? 31.493 14.759 -33.441 1.00 95.12 449 THR A N 1
ATOM 3409 C CA . THR A 1 449 ? 31.381 16.222 -33.433 1.00 95.12 449 THR A CA 1
ATOM 3410 C C . THR A 1 449 ? 32.715 16.874 -33.781 1.00 95.12 449 THR A C 1
ATOM 3412 O O . THR A 1 449 ? 32.766 17.678 -34.706 1.00 95.12 449 THR A O 1
ATOM 3415 N N . ASN A 1 450 ? 33.818 16.458 -33.148 1.00 96.12 450 ASN A N 1
ATOM 3416 C CA . ASN A 1 450 ? 35.151 16.976 -33.483 1.00 96.12 450 ASN A CA 1
ATOM 3417 C C . ASN A 1 450 ? 35.514 16.716 -34.953 1.00 96.12 450 ASN A C 1
ATOM 3419 O O . ASN A 1 450 ? 36.027 17.599 -35.639 1.00 96.12 450 ASN A O 1
ATOM 3423 N N . LYS A 1 451 ? 35.203 15.517 -35.462 1.00 95.56 451 LYS A N 1
ATOM 3424 C CA . LYS A 1 451 ? 35.412 15.174 -36.873 1.00 95.56 451 LYS A CA 1
ATOM 3425 C C . LYS A 1 451 ? 34.578 16.058 -37.804 1.00 95.56 451 LYS A C 1
ATOM 3427 O O . LYS A 1 451 ? 35.085 16.451 -38.852 1.00 95.56 451 LYS A O 1
ATOM 3432 N N . MET A 1 452 ? 33.329 16.362 -37.444 1.00 94.19 452 MET A N 1
ATOM 3433 C CA . MET A 1 452 ? 32.462 17.247 -38.223 1.00 94.19 452 MET A CA 1
ATOM 3434 C C . MET A 1 452 ? 33.035 18.660 -38.278 1.00 94.19 452 MET A C 1
ATOM 3436 O O . MET A 1 452 ? 33.141 19.212 -39.368 1.00 94.19 452 MET A O 1
ATOM 3440 N N . THR A 1 453 ? 33.503 19.194 -37.149 1.00 94.00 453 THR A N 1
ATOM 3441 C CA . THR A 1 453 ? 34.158 20.507 -37.098 1.00 94.00 453 THR A CA 1
ATOM 3442 C C . THR A 1 453 ? 35.383 20.559 -38.015 1.00 94.00 453 THR A C 1
ATOM 3444 O O . THR A 1 453 ? 35.488 21.445 -38.858 1.00 94.00 453 THR A O 1
ATOM 3447 N N . THR A 1 454 ? 36.280 19.568 -37.940 1.00 95.56 454 THR A N 1
ATOM 3448 C CA . THR A 1 454 ? 37.471 19.520 -38.808 1.00 95.56 454 THR A CA 1
ATOM 3449 C C . THR A 1 454 ? 37.123 19.363 -40.294 1.00 95.56 454 THR A C 1
ATOM 3451 O O . THR A 1 454 ? 37.829 19.889 -41.157 1.00 95.56 454 THR A O 1
ATOM 3454 N N . LEU A 1 455 ? 36.065 18.616 -40.629 1.00 94.56 455 LEU A N 1
ATOM 3455 C CA . LEU A 1 455 ? 35.601 18.483 -42.014 1.00 94.56 455 LEU A CA 1
ATOM 3456 C C . LEU A 1 455 ? 35.021 19.794 -42.543 1.00 94.56 455 LEU A C 1
ATOM 3458 O O . LEU A 1 455 ? 35.354 20.184 -43.660 1.00 94.56 455 LEU A O 1
ATOM 3462 N N . GLU A 1 456 ? 34.219 20.486 -41.738 1.00 93.12 456 GLU A N 1
ATOM 3463 C CA . GLU A 1 456 ? 33.652 21.790 -42.078 1.00 93.12 456 GLU A CA 1
ATOM 3464 C C . GLU A 1 456 ? 34.764 22.813 -42.350 1.00 93.12 456 GLU A C 1
ATOM 3466 O O . GLU A 1 456 ? 34.795 23.432 -43.415 1.00 93.12 456 GLU A O 1
ATOM 3471 N N . GLU A 1 457 ? 35.749 22.910 -41.452 1.00 93.56 457 GLU A N 1
ATOM 3472 C CA . GLU A 1 457 ? 36.935 23.757 -41.631 1.00 93.56 457 GLU A CA 1
ATOM 3473 C C . GLU A 1 457 ? 37.704 23.417 -42.913 1.00 93.56 457 GLU A C 1
ATOM 3475 O O . GLU A 1 457 ? 38.130 24.313 -43.647 1.00 93.56 457 GLU A O 1
ATOM 3480 N N . ARG A 1 458 ? 37.860 22.122 -43.219 1.00 94.50 458 ARG A N 1
ATOM 3481 C CA . ARG A 1 458 ? 38.527 21.665 -44.442 1.00 94.50 458 ARG A CA 1
ATOM 3482 C C . ARG A 1 458 ? 37.763 22.084 -45.693 1.00 94.50 458 ARG A C 1
ATOM 3484 O O . ARG A 1 458 ? 38.399 22.571 -46.626 1.00 94.50 458 ARG A O 1
ATOM 3491 N N . TYR A 1 459 ? 36.444 21.899 -45.732 1.00 92.94 459 TYR A N 1
ATOM 3492 C CA . TYR A 1 459 ? 35.636 22.316 -46.878 1.00 92.94 459 TYR A CA 1
ATOM 3493 C C . TYR A 1 459 ? 35.729 23.825 -47.082 1.00 92.94 459 TYR A C 1
ATOM 3495 O O . TYR A 1 459 ? 36.036 24.274 -48.186 1.00 92.94 459 TYR A O 1
ATOM 3503 N N . TYR A 1 460 ? 35.598 24.610 -46.012 1.00 91.62 460 TYR A N 1
ATOM 3504 C CA . TYR A 1 460 ? 35.777 26.059 -46.081 1.00 91.62 460 TYR A CA 1
ATOM 3505 C C . TYR A 1 460 ? 37.171 26.470 -46.571 1.00 91.62 460 TYR A C 1
ATOM 3507 O O . TYR A 1 460 ? 37.290 27.388 -47.388 1.00 91.62 460 TYR A O 1
ATOM 3515 N N . ALA A 1 461 ? 38.231 25.789 -46.129 1.00 92.25 461 ALA A N 1
ATOM 3516 C CA . ALA A 1 461 ? 39.589 26.044 -46.604 1.00 92.25 461 ALA A CA 1
ATOM 3517 C C . ALA A 1 461 ? 39.756 25.713 -48.098 1.00 92.25 461 ALA A C 1
ATOM 3519 O O . ALA A 1 461 ? 40.378 26.486 -48.830 1.00 92.25 461 ALA A O 1
ATOM 3520 N N . GLN A 1 462 ? 39.172 24.606 -48.567 1.00 90.75 462 GLN A N 1
ATOM 3521 C CA . GLN A 1 462 ? 39.190 24.209 -49.978 1.00 90.75 462 GLN A CA 1
ATOM 3522 C C . GLN A 1 462 ? 38.443 25.213 -50.863 1.00 90.75 462 GLN A C 1
ATOM 3524 O O . GLN A 1 462 ? 38.988 25.637 -51.883 1.00 90.75 462 GLN A O 1
ATOM 3529 N N . PHE A 1 463 ? 37.250 25.658 -50.453 1.00 90.62 463 PHE A N 1
ATOM 3530 C CA . PHE A 1 463 ? 36.509 26.696 -51.177 1.00 90.62 463 PHE A CA 1
ATOM 3531 C C . PHE A 1 463 ? 37.246 28.036 -51.166 1.00 90.62 463 PHE A C 1
ATOM 3533 O O . PHE A 1 463 ? 37.365 28.672 -52.206 1.00 90.62 463 PHE A O 1
ATOM 3540 N N . THR A 1 464 ? 37.846 28.430 -50.041 1.00 89.12 464 THR A N 1
ATOM 3541 C CA . THR A 1 464 ? 38.646 29.665 -49.972 1.00 89.12 464 THR A CA 1
ATOM 3542 C C . THR A 1 464 ? 39.855 29.612 -50.917 1.00 89.12 464 THR A C 1
ATOM 3544 O O . THR A 1 464 ? 40.166 30.596 -51.592 1.00 89.12 464 THR A O 1
ATOM 3547 N N . ALA A 1 465 ? 40.548 28.470 -50.994 1.00 90.06 465 ALA A N 1
ATOM 3548 C CA . ALA A 1 465 ? 41.663 28.279 -51.922 1.00 90.06 465 ALA A CA 1
ATOM 3549 C C . ALA A 1 465 ? 41.205 28.323 -53.390 1.00 90.06 465 ALA A C 1
ATOM 3551 O O . ALA A 1 465 ? 41.886 28.921 -54.224 1.00 90.06 465 ALA A O 1
ATOM 3552 N N . MET A 1 466 ? 40.039 27.745 -53.688 1.00 87.94 466 MET A N 1
ATOM 3553 C CA . MET A 1 466 ? 39.412 27.789 -55.009 1.00 87.94 466 MET A CA 1
ATOM 3554 C C . MET A 1 466 ? 39.033 29.220 -55.414 1.00 87.94 466 MET A C 1
ATOM 3556 O O . MET A 1 466 ? 39.420 29.654 -56.493 1.00 87.94 466 MET A O 1
ATOM 3560 N N . GLU A 1 467 ? 38.369 29.986 -54.541 1.00 85.69 467 GLU A N 1
ATOM 3561 C CA . GLU A 1 467 ? 38.036 31.401 -54.781 1.00 85.69 467 GLU A CA 1
ATOM 3562 C C . GLU A 1 467 ? 39.291 32.234 -55.053 1.00 85.69 467 GLU A C 1
ATOM 3564 O O . GLU A 1 467 ? 39.316 33.060 -55.965 1.00 85.69 467 GLU A O 1
ATOM 3569 N N . LYS A 1 468 ? 40.374 31.985 -54.304 1.00 87.00 468 LYS A N 1
ATOM 3570 C CA . LYS A 1 468 ? 41.657 32.658 -54.528 1.00 87.00 468 LYS A CA 1
ATOM 3571 C C . LYS A 1 468 ? 42.247 32.314 -55.897 1.00 87.00 468 LYS A C 1
ATOM 3573 O O . LYS A 1 468 ? 42.737 33.211 -56.580 1.00 87.00 468 LYS A O 1
ATOM 3578 N N . ALA A 1 469 ? 42.190 31.048 -56.305 1.00 87.62 469 ALA A N 1
ATOM 3579 C CA . ALA A 1 469 ? 42.663 30.615 -57.617 1.00 87.62 469 ALA A CA 1
ATOM 3580 C C . ALA A 1 469 ? 41.814 31.206 -58.756 1.00 87.62 469 ALA A C 1
ATOM 3582 O O . ALA A 1 469 ? 42.374 31.715 -59.722 1.00 87.62 469 ALA A O 1
ATOM 3583 N N . ILE A 1 470 ? 40.483 31.219 -58.622 1.00 85.56 470 ILE A N 1
ATOM 3584 C CA . ILE A 1 470 ? 39.564 31.832 -59.596 1.00 85.56 470 ILE A CA 1
ATOM 3585 C C . ILE A 1 470 ? 39.801 33.340 -59.684 1.00 85.56 470 ILE A C 1
ATOM 3587 O O . ILE A 1 470 ? 39.901 33.882 -60.778 1.00 85.56 470 ILE A O 1
ATOM 3591 N N . SER A 1 471 ? 39.969 34.022 -58.549 1.00 85.50 471 SER A N 1
ATOM 3592 C CA . SER A 1 471 ? 40.314 35.445 -58.518 1.00 85.50 471 SER A CA 1
ATOM 3593 C C . SER A 1 471 ? 41.624 35.722 -59.264 1.00 85.50 471 SER A C 1
ATOM 3595 O O . SER A 1 471 ? 41.674 36.624 -60.099 1.00 85.50 471 SER A O 1
ATOM 3597 N N . GLN A 1 472 ? 42.660 34.906 -59.043 1.00 86.12 472 GLN A N 1
ATOM 3598 C CA . GLN A 1 472 ? 43.928 35.013 -59.768 1.00 86.12 472 GLN A CA 1
ATOM 3599 C C . GLN A 1 472 ? 43.765 34.747 -61.271 1.00 86.12 472 GLN A C 1
ATOM 3601 O O . GLN A 1 472 ? 44.300 35.507 -62.079 1.00 86.12 472 GLN A O 1
ATOM 3606 N N . LEU A 1 473 ? 42.997 33.726 -61.659 1.00 86.06 473 LEU A N 1
ATOM 3607 C CA . LEU A 1 473 ? 42.688 33.446 -63.063 1.00 86.06 473 LEU A CA 1
ATOM 3608 C C . LEU A 1 473 ? 41.948 34.617 -63.711 1.00 86.06 473 LEU A C 1
ATOM 3610 O O . LEU A 1 473 ? 42.386 35.089 -64.750 1.00 86.06 473 LEU A O 1
ATOM 3614 N N . ASN A 1 474 ? 40.921 35.168 -63.063 1.00 83.44 474 ASN A N 1
ATOM 3615 C CA . ASN A 1 474 ? 40.204 36.346 -63.549 1.00 83.44 474 ASN A CA 1
ATOM 3616 C C . ASN A 1 474 ? 41.151 37.545 -63.729 1.00 83.44 474 ASN A C 1
ATOM 3618 O O . ASN A 1 474 ? 41.070 38.244 -64.737 1.00 83.44 474 ASN A O 1
ATOM 3622 N N . THR A 1 475 ? 42.102 37.765 -62.809 1.00 85.44 475 THR A N 1
ATOM 3623 C CA . THR A 1 475 ? 43.115 38.824 -62.980 1.00 85.44 475 THR A CA 1
ATOM 3624 C C . THR A 1 475 ? 44.068 38.563 -64.151 1.00 85.44 475 THR A C 1
ATOM 3626 O O . THR A 1 475 ? 44.391 39.504 -64.873 1.00 85.44 475 THR A O 1
ATOM 3629 N N . GLN A 1 476 ? 44.481 37.311 -64.387 1.00 83.88 476 GLN A N 1
ATOM 3630 C CA . GLN A 1 476 ? 45.331 36.935 -65.526 1.00 83.88 476 GLN A CA 1
ATOM 3631 C C . GLN A 1 476 ? 44.584 37.007 -66.861 1.00 83.88 476 GLN A C 1
ATOM 3633 O O . GLN A 1 476 ? 45.126 37.487 -67.850 1.00 83.88 476 GLN A O 1
ATOM 3638 N N . THR A 1 477 ? 43.328 36.568 -66.911 1.00 83.38 477 THR A N 1
ATOM 3639 C CA . THR A 1 477 ? 42.488 36.688 -68.105 1.00 83.38 477 THR A CA 1
ATOM 3640 C C . THR A 1 477 ? 42.243 38.153 -68.441 1.00 83.38 477 THR A C 1
ATOM 3642 O O . THR A 1 477 ? 42.351 38.526 -69.604 1.00 83.38 477 THR A O 1
ATOM 3645 N N . ASN A 1 478 ? 41.998 39.004 -67.441 1.00 80.31 478 ASN A N 1
ATOM 3646 C CA . ASN A 1 478 ? 41.840 40.441 -67.655 1.00 80.31 478 ASN A CA 1
ATOM 3647 C C . ASN A 1 478 ? 43.139 41.104 -68.140 1.00 80.31 478 ASN A C 1
ATOM 3649 O O . ASN A 1 478 ? 43.079 41.953 -69.027 1.00 80.31 478 ASN A O 1
ATOM 3653 N N . SER A 1 479 ? 44.308 40.713 -67.618 1.00 82.31 479 SER A N 1
ATOM 3654 C CA . SER A 1 479 ? 45.591 41.253 -68.091 1.00 82.31 479 SER A CA 1
ATOM 3655 C C . SER A 1 479 ? 45.940 40.782 -69.507 1.00 82.31 479 SER A C 1
ATOM 3657 O O . SER A 1 479 ? 46.394 41.584 -70.321 1.00 82.31 479 SER A O 1
ATOM 3659 N N . LEU A 1 480 ? 45.658 39.519 -69.845 1.00 77.69 480 LEU A N 1
ATOM 3660 C CA . LEU A 1 480 ? 45.791 38.992 -71.206 1.00 77.69 480 LEU A CA 1
ATOM 3661 C C . LEU A 1 480 ? 44.819 39.676 -72.173 1.00 77.69 480 LEU A C 1
ATOM 3663 O O . LEU A 1 480 ? 45.226 40.089 -73.255 1.00 77.69 480 LEU A O 1
ATOM 3667 N N . ALA A 1 481 ? 43.555 39.850 -71.784 1.00 77.38 481 ALA A N 1
ATOM 3668 C CA . ALA A 1 481 ? 42.563 40.556 -72.589 1.00 77.38 481 ALA A CA 1
ATOM 3669 C C . ALA A 1 481 ? 42.974 42.014 -72.848 1.00 77.38 481 ALA A C 1
ATOM 3671 O O . ALA A 1 481 ? 42.821 42.500 -73.966 1.00 77.38 481 ALA A O 1
ATOM 3672 N N . GLN A 1 482 ? 43.559 42.699 -71.858 1.00 76.94 482 GLN A N 1
ATOM 3673 C CA . GLN A 1 482 ? 44.121 44.041 -72.039 1.00 76.94 482 GLN A CA 1
ATOM 3674 C C . GLN A 1 482 ? 45.308 44.045 -73.012 1.00 76.94 482 GLN A C 1
ATOM 3676 O O . GLN A 1 482 ? 45.343 44.898 -73.894 1.00 76.94 482 GLN A O 1
ATOM 3681 N N . LEU A 1 483 ? 46.216 43.066 -72.923 1.00 74.25 483 LEU A N 1
ATOM 3682 C CA . LEU A 1 483 ? 47.340 42.889 -73.855 1.00 74.25 483 LEU A CA 1
ATOM 3683 C C . LEU A 1 483 ? 46.879 42.679 -75.307 1.00 74.25 483 LEU A C 1
ATOM 3685 O O . LEU A 1 483 ? 47.406 43.322 -76.216 1.00 74.25 483 LEU A O 1
ATOM 3689 N N . PHE A 1 484 ? 45.865 41.838 -75.531 1.00 70.62 484 PHE A N 1
ATOM 3690 C CA . PHE A 1 484 ? 45.286 41.621 -76.863 1.00 70.62 484 PHE A CA 1
ATOM 3691 C C . PHE A 1 484 ? 44.532 42.850 -77.392 1.00 70.62 484 PHE A C 1
ATOM 3693 O O . PHE A 1 484 ? 44.591 43.139 -78.587 1.00 70.62 484 PHE A O 1
ATOM 3700 N N . ASN A 1 485 ? 43.883 43.621 -76.515 1.00 64.25 485 ASN A N 1
ATOM 3701 C CA . ASN A 1 485 ? 43.180 44.842 -76.909 1.00 64.25 485 ASN A CA 1
ATOM 3702 C C . ASN A 1 485 ? 44.148 46.001 -77.231 1.00 64.25 485 ASN A C 1
ATOM 3704 O O . ASN A 1 485 ? 43.852 46.840 -78.075 1.00 64.25 485 ASN A O 1
ATOM 3708 N N . THR A 1 486 ? 45.338 46.028 -76.620 1.00 59.25 486 THR A N 1
ATOM 3709 C CA . THR A 1 486 ? 46.402 46.998 -76.948 1.00 59.25 486 THR A CA 1
ATOM 3710 C C . THR A 1 486 ? 47.235 46.633 -78.181 1.00 59.25 486 THR A C 1
ATOM 3712 O O . THR A 1 486 ? 47.970 47.478 -78.677 1.00 59.25 486 THR A O 1
ATOM 3715 N N . GLY A 1 487 ? 47.127 45.402 -78.695 1.00 56.44 487 GLY A N 1
ATOM 3716 C CA . GLY A 1 487 ? 47.834 44.938 -79.899 1.00 56.44 487 GLY A CA 1
ATOM 3717 C C . GLY A 1 487 ? 47.078 45.143 -81.219 1.00 56.44 487 GLY A C 1
ATOM 3718 O O . GLY A 1 487 ? 47.498 44.596 -82.233 1.00 56.44 487 GLY A O 1
ATOM 3719 N N . SER A 1 488 ? 45.958 45.876 -81.201 1.00 55.09 488 SER A N 1
ATOM 3720 C CA . SER A 1 488 ? 45.033 46.041 -82.338 1.00 55.09 488 SER A CA 1
ATOM 3721 C C . SER A 1 488 ? 44.872 47.500 -82.811 1.00 55.09 488 SER A C 1
ATOM 3723 O O . SER A 1 488 ? 43.831 47.837 -83.373 1.00 55.09 488 SER A O 1
ATOM 3725 N N . GLN A 1 489 ? 45.864 48.368 -82.577 1.00 46.12 489 GLN A N 1
ATOM 3726 C CA . GLN A 1 489 ? 45.939 49.701 -83.202 1.00 46.12 489 GLN A CA 1
ATOM 3727 C C . GLN A 1 489 ? 47.091 49.803 -84.190 1.00 46.12 489 GLN A C 1
ATOM 3729 O O . GLN A 1 489 ? 48.183 49.283 -83.866 1.00 46.12 489 GLN A O 1
#

pLDDT: mean 89.81, std 8.48, range [46.12, 98.12]

Radius of gyration: 43.9 Å; Cα contacts (8 Å, |Δi|>4): 829; chains: 1; bounding box: 84×77×138 Å

Nearest PDB structures (foldseek):
  5h5v-assembly1_C  TM=5.719E-01  e=2.692E-17  Escherichia coli
  5h5v-assembly1_A  TM=5.851E-01  e=9.558E-17  Escherichia coli
  5h5v-assembly1_F  TM=5.870E-01  e=1.328E-15  Escherichia coli
  5h5v-assembly1_D  TM=5.368E-01  e=4.124E-16  Escherichia coli
  5h5v-assembly1_B  TM=5.459E-01  e=1.695E-15  Escherichia coli

Sequence (489 aa):
MRISGLASGMDTDTIVKQMMSIARLPLDKVNQNKQVLEWQRESYREINSKIVDFRNNKLSSWRMSQTFNSQKATVSGDTAALKASATSSANGVSMSVRVEQLATKTGMEGTLTSSSGRVTNTTTLGSLTGSGSDKYDLKINDKTFSFSKNDSIATVVSKINSSGEATAIFDEVTGKLSITAKDYGVKTEDFEVSGTFANLIGSTGVTEGQQAIVHINGTEMNFDSNSINVNGVQMNLTAVSKTGETTDIVIEQDSTNVVETVKSFVEQYNELLSLLNNKTNEEKYRNFPPLTDAQKEEMSEDEIEKWTEKAQSGLLKNDDMLRSAVSSMRNVITSYLGSSPGGISLADIGITTGSYTENGKLYLNEDKLKKAVESNPTGVMELFQGSATDNSVDGLFDELYTTMGNTLDRIAEKAGTNKLSTDVTAAFNTTGAMHRQLQNYERQITSLTNKMTTLEERYYAQFTAMEKAISQLNTQTNSLAQLFNTGSQ

Mean predicted aligned error: 12.35 Å

Solvent-accessible surface area (backbone atoms only — not comparable to full-atom values): 25659 Å² total; per-residue (Å²): 133,91,73,68,33,83,61,76,74,47,66,54,68,61,51,49,50,57,55,46,55,65,70,39,49,66,45,53,52,46,53,32,53,42,52,54,50,51,52,42,38,48,54,49,36,55,52,41,18,53,50,25,40,49,30,66,60,44,33,52,45,62,51,68,41,61,48,65,70,33,46,32,42,50,75,40,75,45,59,71,19,38,49,63,40,39,40,98,64,44,74,59,71,66,39,42,35,31,37,72,36,68,36,32,52,18,29,32,54,19,60,46,49,30,89,89,46,88,46,44,55,77,42,30,47,50,58,31,54,85,52,85,56,73,60,33,37,34,30,50,62,94,46,77,46,79,44,46,25,80,40,23,46,47,55,54,32,50,54,42,45,71,65,73,74,34,42,43,48,74,40,62,88,77,24,32,42,37,42,25,46,78,53,31,36,38,53,59,92,80,51,47,78,40,52,63,40,44,63,49,32,62,40,98,51,67,45,68,17,36,47,13,35,35,27,49,73,83,43,81,45,77,34,63,39,44,66,44,76,56,73,31,29,44,33,39,58,71,39,60,37,58,92,95,46,40,27,38,36,41,54,44,70,35,46,65,58,39,51,52,52,53,49,52,48,49,50,54,50,39,53,52,52,48,53,50,51,47,47,34,64,36,68,58,48,83,90,35,66,62,76,50,73,73,56,50,75,76,48,55,71,72,56,49,50,59,44,48,55,39,39,60,31,30,69,44,41,72,36,65,67,56,52,47,46,54,51,52,57,43,51,58,54,57,51,33,47,79,50,42,53,61,82,40,28,39,47,68,34,27,39,43,67,65,58,80,90,56,76,66,39,68,43,78,38,66,70,40,29,50,52,35,36,73,73,40,40,67,19,52,35,16,32,40,50,13,46,96,87,41,90,84,43,73,8,54,33,50,54,48,35,51,54,46,48,59,44,40,51,55,46,24,52,39,48,8,47,63,76,79,48,56,61,79,81,61,77,64,44,77,84,6,53,51,41,53,51,46,57,48,40,52,54,49,45,52,55,43,51,54,50,49,53,57,49,52,53,49,52,54,51,52,51,40,53,48,40,52,50,45,41,51,47,53,52,51,52,50,51,51,51,50,53,59,64,69,69,73,122

Foldseek 3Di:
DQDACPQPVDGLVVVLVVVLVVLCVVLVVLVLVLVLLVLLLLLLQLLLLLLLCCQVVQLVDLLPDCLLVAKFKDKDWQPQQKDKGFASQFPQDKKWKFWADAFFFKWWKAAWAFPVDQADQQQFQCRTPVRDDQKWWKDKPNDIDIDGSNDGNVNVQVVLVVVLRWHWDADSVRNMIMTTGPWTQDALVRIAIDIRVSVNRVTPGIDGTHWTWMQIPNDTDTHRHQFDADSRMTMHGNNGGDVPIIMIIGMARDLPSVLVSVVVSLVSLQVSLVSLCCLQAWDQLPVQGQDDPVRVVVDDPVVNVVSVVNNSINSCHNPPLSVQLLVQLLVLLVVQQPDAPLPAGCVQLAWDFDDVVSSGRIDHDSVSNSVCCRPRSVSSSCQANNDPVDPVTGHSSVSNSVSSLVSSVVSCQASQHDNNHSDSVDDRDCNHVSNVVSVVSVVVSVVSVVVSVVVSVVSSVVVVVVSVVSNVVVVVVVVVVVVVVVVPD